Protein AF-A0A254RJH1-F1 (afdb_monomer)

Radius of gyration: 26.6 Å; Cα contacts (8 Å, |Δi|>4): 644; chains: 1; bounding box: 58×69×100 Å

pLDDT: mean 83.57, std 22.42, range [23.19, 98.88]

Solvent-accessible surface area (backbone atoms only — not comparable to full-atom values): 22330 Å² total; per-residue (Å²): 133,87,86,89,80,90,89,80,92,83,78,101,79,87,83,92,75,89,79,98,79,64,92,59,63,67,57,53,52,56,57,56,56,68,68,59,58,92,88,54,99,67,58,64,68,56,36,67,73,61,28,58,72,70,63,50,85,60,78,76,64,31,64,74,50,47,53,50,55,61,71,63,70,38,34,23,40,30,15,60,48,26,66,92,38,49,59,45,52,46,46,48,73,75,34,84,69,35,78,43,72,46,55,19,18,70,55,66,89,60,76,36,59,70,38,62,34,78,83,50,46,86,66,60,85,58,38,28,38,42,38,48,58,40,62,47,33,56,70,54,26,52,76,68,72,44,36,80,82,44,41,75,60,48,76,73,44,100,53,66,33,51,39,61,51,33,49,54,30,47,61,73,32,32,52,35,36,37,38,44,43,56,44,62,57,81,80,46,88,68,88,63,64,38,21,39,47,32,39,29,36,43,66,71,68,46,38,92,90,55,66,73,56,33,22,41,38,34,28,61,62,50,82,46,63,39,66,69,19,41,30,24,53,55,82,41,82,71,50,29,49,33,58,46,58,72,67,57,62,68,58,84,81,83,65,80,64,43,76,50,31,85,87,22,57,43,23,36,37,24,35,38,42,55,47,84,91,49,50,57,42,55,41,52,48,89,81,47,97,64,64,57,90,82,62,60,40,92,80,49,67,51,50,39,24,31,34,62,93,64,61,79,91,47,44,66,61,37,35,49,43,30,40,51,53,51,50,51,53,32,62,76,38,70,44,65,85,37,44,79,35,84,49,50,22,81,87,56,50,67,19,36,27,56,51,70,58,46,50,46,17,41,49,49,54,19,43,49,63,60,52,55,48,57,55,41,77,76,52,76,89,76,90,80,86,86,130

Secondary structure (DSSP, 8-state):
-----------S----SS----TTHHHHHHHHHTT--TTS---HHHHHHHT---B-SSTT--HHHHHHHHHHT-SEEEETT-TTSHHHHHHHHH-TT--EEEE-BS-GGGSSPB--TTT-----TTEEEEE-----BHHHHHHHT-HHHHHHHHTT-S-SBHHHHHHHHHHHH-S-EEEEEEGGGGGS--TTGGGEEEEEEESS-SBSS----EEEEEE------GGGSEEEETTEEEEEHHHHHHT-------S-EEES-TT-SEEEE-B--SSTTS-SEEEEGGGS-S-HHHH--TT--SEEEEEE---GGGHHHHHHHHHHHHHHHHHHHTTTTSEEEEEE-TTSPEEEE--HHHHHHHHHHHHIIIIIHHHHTTS--------

Structure (mmCIF, N/CA/C/O backbone):
data_AF-A0A254RJH1-F1
#
_entry.id   AF-A0A254RJH1-F1
#
loop_
_atom_site.group_PDB
_atom_site.id
_atom_site.type_symbol
_atom_site.label_atom_id
_atom_site.label_alt_id
_atom_site.label_comp_id
_atom_site.label_asym_id
_atom_site.label_entity_id
_atom_site.label_seq_id
_atom_site.pdbx_PDB_ins_code
_atom_site.Cartn_x
_atom_site.Cartn_y
_atom_site.Cartn_z
_atom_site.occupancy
_atom_site.B_iso_or_equiv
_atom_site.auth_seq_id
_atom_site.auth_comp_id
_atom_site.auth_asym_id
_atom_site.auth_atom_id
_atom_site.pdbx_PDB_model_num
ATOM 1 N N . MET A 1 1 ? 33.058 50.508 57.721 1.00 33.47 1 MET A N 1
ATOM 2 C CA . MET A 1 1 ? 33.981 50.411 56.568 1.00 33.47 1 MET A CA 1
ATOM 3 C C . MET A 1 1 ? 33.411 49.340 55.644 1.00 33.47 1 MET A C 1
ATOM 5 O O . MET A 1 1 ? 33.471 48.184 56.026 1.00 33.47 1 MET A O 1
ATOM 9 N N . LEU A 1 2 ? 32.560 49.662 54.654 1.00 23.62 2 LEU A N 1
ATOM 10 C CA . LEU A 1 2 ? 32.913 50.153 53.296 1.00 23.62 2 LEU A CA 1
ATOM 11 C C . LEU A 1 2 ? 34.016 49.268 52.675 1.00 23.62 2 LEU A C 1
ATOM 13 O O . LEU A 1 2 ? 35.081 49.178 53.268 1.00 23.62 2 LEU A O 1
ATOM 17 N N . LEU A 1 3 ? 33.842 48.566 51.549 1.00 24.84 3 LEU A N 1
ATOM 18 C CA . LEU A 1 3 ? 33.216 48.964 50.284 1.00 24.84 3 LEU A CA 1
ATOM 19 C C . LEU A 1 3 ? 32.571 47.785 49.524 1.00 24.84 3 LEU A C 1
ATOM 21 O O . LEU A 1 3 ? 33.065 46.662 49.547 1.00 24.84 3 LEU A O 1
ATOM 25 N N . ALA A 1 4 ? 31.524 48.129 48.773 1.00 23.19 4 ALA A N 1
ATOM 26 C CA . ALA A 1 4 ? 30.944 47.406 47.645 1.00 23.19 4 ALA A CA 1
ATOM 27 C C . ALA A 1 4 ? 31.540 47.890 46.300 1.00 23.19 4 ALA A C 1
ATOM 29 O O . ALA A 1 4 ? 31.943 49.046 46.208 1.00 23.19 4 ALA A O 1
ATOM 30 N N . PHE A 1 5 ? 31.508 47.039 45.268 1.00 26.30 5 PHE A N 1
ATOM 31 C CA . PHE A 1 5 ? 31.576 47.333 43.817 1.00 26.30 5 PHE A CA 1
ATOM 32 C C . PHE A 1 5 ? 30.963 46.085 43.135 1.00 26.30 5 PHE A C 1
ATOM 34 O O . PHE A 1 5 ? 31.509 45.003 43.312 1.00 26.30 5 PHE A O 1
ATOM 41 N N . LEU A 1 6 ? 29.744 46.026 42.575 1.00 25.28 6 LEU A N 1
ATOM 42 C CA . LEU A 1 6 ? 29.042 46.813 41.544 1.00 25.28 6 LEU A CA 1
ATOM 43 C C . LEU A 1 6 ? 29.782 46.841 40.204 1.00 25.28 6 LEU A C 1
ATOM 45 O O . LEU A 1 6 ? 30.833 47.454 40.135 1.00 25.28 6 LEU A O 1
ATOM 49 N N . PHE A 1 7 ? 29.207 46.169 39.196 1.00 26.91 7 PHE A N 1
ATOM 50 C CA . PHE A 1 7 ? 29.099 46.487 37.754 1.00 26.91 7 PHE A CA 1
ATOM 51 C C . PHE A 1 7 ? 28.635 45.196 37.039 1.00 26.91 7 PHE A C 1
ATOM 53 O O . PHE A 1 7 ? 29.150 44.129 37.341 1.00 26.91 7 PHE A O 1
ATOM 60 N N . ALA A 1 8 ? 27.739 45.142 36.057 1.00 27.69 8 ALA A N 1
ATOM 61 C CA . ALA A 1 8 ? 26.636 45.967 35.574 1.00 27.69 8 ALA A CA 1
ATOM 62 C C . ALA A 1 8 ? 25.964 45.142 34.451 1.00 27.69 8 ALA A C 1
ATOM 64 O O . ALA A 1 8 ? 26.645 44.446 33.700 1.00 27.69 8 ALA A O 1
ATOM 65 N N . GLN A 1 9 ? 24.637 45.219 34.339 1.00 31.83 9 GLN A N 1
ATOM 66 C CA . GLN A 1 9 ? 23.877 44.776 33.166 1.00 31.83 9 GLN A CA 1
ATOM 67 C C . GLN A 1 9 ? 24.056 45.772 32.013 1.00 31.83 9 GLN A C 1
ATOM 69 O O . GLN A 1 9 ? 23.859 46.959 32.248 1.00 31.83 9 GLN A O 1
ATOM 74 N N . VAL A 1 10 ? 24.288 45.299 30.782 1.00 29.06 10 VAL A N 1
ATOM 75 C CA . VAL A 1 10 ? 23.804 45.913 29.518 1.00 29.06 10 VAL A CA 1
ATOM 76 C C . VAL A 1 10 ? 23.775 44.820 28.407 1.00 29.06 10 VAL A C 1
ATOM 78 O O . VAL A 1 10 ? 24.327 43.745 28.634 1.00 29.06 10 VAL A O 1
ATOM 81 N N . PRO A 1 11 ? 23.079 44.977 27.260 1.00 30.02 11 PRO A N 1
ATOM 82 C CA . PRO A 1 11 ? 21.873 44.214 26.951 1.00 30.02 11 PRO A CA 1
ATOM 83 C C . PRO A 1 11 ? 21.975 43.345 25.681 1.00 30.02 11 PRO A C 1
ATOM 85 O O . PRO A 1 11 ? 22.821 43.515 24.805 1.00 30.02 11 PRO A O 1
ATOM 88 N N . TYR A 1 12 ? 21.023 42.424 25.570 1.00 28.70 12 TYR A N 1
ATOM 89 C CA . TYR A 1 12 ? 20.825 41.483 24.471 1.00 28.70 12 TYR A CA 1
ATOM 90 C C . TYR A 1 12 ? 20.257 42.184 23.220 1.00 28.70 12 TYR A C 1
ATOM 92 O O . TYR A 1 12 ? 19.082 42.037 22.909 1.00 28.70 12 TYR A O 1
ATOM 100 N N . GLN A 1 13 ? 21.057 42.997 22.524 1.00 33.97 13 GLN A N 1
ATOM 101 C CA . GLN A 1 13 ? 20.732 43.494 21.177 1.00 33.97 13 GLN A CA 1
ATOM 102 C C . GLN A 1 13 ? 21.962 44.126 20.507 1.00 33.97 13 GLN A C 1
ATOM 104 O O . GLN A 1 13 ? 22.142 45.335 20.534 1.00 33.97 13 GLN A O 1
ATOM 109 N N . MET A 1 14 ? 22.824 43.288 19.924 1.00 30.47 14 MET A N 1
ATOM 110 C CA . MET A 1 14 ? 23.639 43.574 18.729 1.00 30.47 14 MET A CA 1
ATOM 111 C C . MET A 1 14 ? 24.589 42.397 18.480 1.00 30.47 14 MET A C 1
ATOM 113 O O . MET A 1 14 ? 25.710 42.377 18.967 1.00 30.47 14 MET A O 1
ATOM 117 N N . LEU A 1 15 ? 24.113 41.399 17.734 1.00 27.89 15 LEU A N 1
ATOM 118 C CA . LEU A 1 15 ? 24.939 40.476 16.939 1.00 27.89 15 LEU A CA 1
ATOM 119 C C . LEU A 1 15 ? 24.038 39.769 15.910 1.00 27.89 15 LEU A C 1
ATOM 121 O O . LEU A 1 15 ? 24.008 38.553 15.772 1.00 27.89 15 LEU A O 1
ATOM 125 N N . VAL A 1 16 ? 23.258 40.571 15.177 1.00 35.09 16 VAL A N 1
ATOM 126 C CA . VAL A 1 16 ? 22.688 40.167 13.887 1.00 35.09 16 VAL A CA 1
ATOM 127 C C . VAL A 1 16 ? 23.615 40.718 12.820 1.00 35.09 16 VAL A C 1
ATOM 129 O O . VAL A 1 16 ? 23.408 41.820 12.329 1.00 35.09 16 VAL A O 1
ATOM 132 N N . THR A 1 17 ? 24.680 39.986 12.510 1.00 32.81 17 THR A N 1
ATOM 133 C CA . THR A 1 17 ? 25.188 39.796 11.142 1.00 32.81 17 THR A CA 1
ATOM 134 C C . THR A 1 17 ? 26.377 38.838 11.174 1.00 32.81 17 THR A C 1
ATOM 136 O O . THR A 1 17 ? 27.263 38.962 12.008 1.00 32.81 17 THR A O 1
ATOM 139 N N . ALA A 1 18 ? 26.377 37.910 10.214 1.00 26.66 18 ALA A N 1
ATOM 140 C CA . ALA A 1 18 ? 27.448 36.970 9.879 1.00 26.66 18 ALA A CA 1
ATOM 141 C C . ALA A 1 18 ? 27.632 35.734 10.786 1.00 26.66 18 ALA A C 1
ATOM 143 O O . ALA A 1 18 ? 28.560 35.669 11.576 1.00 26.66 18 ALA A O 1
ATOM 144 N N . ALA A 1 19 ? 26.819 34.692 10.555 1.00 28.59 19 ALA A N 1
ATOM 145 C CA . ALA A 1 19 ? 27.312 33.310 10.395 1.00 28.59 19 ALA A CA 1
ATOM 146 C C . ALA A 1 19 ? 26.178 32.354 9.977 1.00 28.59 19 ALA A C 1
ATOM 148 O O . ALA A 1 19 ? 25.794 31.428 10.687 1.00 28.59 19 ALA A O 1
ATOM 149 N N . ALA A 1 20 ? 25.657 32.539 8.764 1.00 35.44 20 ALA A N 1
ATOM 150 C CA . ALA A 1 20 ? 24.968 31.469 8.053 1.00 35.44 20 ALA A CA 1
ATOM 151 C C . ALA A 1 20 ? 26.011 30.424 7.616 1.00 35.44 20 ALA A C 1
ATOM 153 O O . ALA A 1 20 ? 26.511 30.514 6.498 1.00 35.44 20 ALA A O 1
ATOM 154 N N . LYS A 1 21 ? 26.408 29.500 8.510 1.00 34.06 21 LYS A N 1
ATOM 155 C CA . LYS A 1 21 ? 27.241 28.313 8.199 1.00 34.06 21 LYS A CA 1
ATOM 156 C C . LYS A 1 21 ? 27.438 27.380 9.418 1.00 34.06 21 LYS A C 1
ATOM 158 O O . LYS A 1 21 ? 28.547 27.239 9.901 1.00 34.06 21 LYS A O 1
ATOM 163 N N . SER A 1 22 ? 26.388 26.689 9.874 1.00 31.55 22 SER A N 1
ATOM 164 C CA . SER A 1 22 ? 26.512 25.395 10.599 1.00 31.55 22 SER A CA 1
ATOM 165 C C . SER A 1 22 ? 25.142 24.749 10.880 1.00 31.55 22 SER A C 1
ATOM 167 O O . SER A 1 22 ? 24.739 24.504 12.012 1.00 31.55 22 SER A O 1
ATOM 169 N N . GLY A 1 23 ? 24.401 24.384 9.827 1.00 32.12 23 GLY A N 1
ATOM 170 C CA . GLY A 1 23 ? 23.119 23.656 9.929 1.00 32.12 23 GLY A CA 1
ATOM 171 C C . GLY A 1 23 ? 23.216 22.196 10.419 1.00 32.12 23 GLY A C 1
ATOM 172 O O . GLY A 1 23 ? 22.359 21.376 10.071 1.00 32.12 23 GLY A O 1
ATOM 173 N N . TRP A 1 24 ? 24.269 21.840 11.156 1.00 29.31 24 TRP A N 1
ATOM 174 C CA . TRP A 1 24 ? 24.500 20.501 11.711 1.00 29.31 24 TRP A CA 1
ATOM 175 C C . TRP A 1 24 ? 24.392 20.481 13.241 1.00 29.31 24 TRP A C 1
ATOM 177 O O . TRP A 1 24 ? 23.734 19.587 13.768 1.00 29.31 24 TRP A O 1
ATOM 187 N N . GLU A 1 25 ? 24.905 21.495 13.942 1.00 32.88 25 GLU A N 1
ATOM 188 C CA . GLU A 1 25 ? 24.895 21.542 15.417 1.00 32.88 25 GLU A CA 1
ATOM 189 C C . GLU A 1 25 ? 23.503 21.863 15.988 1.00 32.88 25 GLU A C 1
ATOM 191 O O . GLU A 1 25 ? 23.051 21.219 16.936 1.00 32.88 25 GLU A O 1
ATOM 196 N N . HIS A 1 26 ? 22.726 22.715 15.313 1.00 31.19 26 HIS A N 1
ATOM 197 C CA . HIS A 1 26 ? 21.336 22.981 15.710 1.00 31.19 26 HIS A CA 1
ATOM 198 C C . HIS A 1 26 ? 20.397 21.770 15.539 1.00 31.19 26 HIS A C 1
ATOM 200 O O . HIS A 1 26 ? 19.383 21.660 16.224 1.00 31.19 26 HIS A O 1
ATOM 206 N N . ARG A 1 27 ? 20.746 20.806 14.669 1.00 35.12 27 ARG A N 1
ATOM 207 C CA . ARG A 1 27 ? 19.988 19.550 14.519 1.00 35.12 27 ARG A CA 1
ATOM 208 C C . ARG A 1 27 ? 20.324 18.516 15.593 1.00 35.12 27 ARG A C 1
ATOM 210 O O . ARG A 1 27 ? 19.503 17.630 15.834 1.00 35.12 27 ARG A O 1
ATOM 217 N N . SER A 1 28 ? 21.498 18.591 16.224 1.00 35.75 28 SER A N 1
ATOM 218 C CA . SER A 1 28 ? 21.844 17.720 17.355 1.00 35.75 28 SER A CA 1
ATOM 219 C C . SER A 1 28 ? 21.187 18.165 18.658 1.00 35.75 28 SER A C 1
ATOM 221 O O . SER A 1 28 ? 20.722 17.302 19.398 1.00 35.75 28 SER A O 1
ATOM 223 N N . GLU A 1 29 ? 21.064 19.471 18.900 1.00 32.41 29 GLU A N 1
ATOM 224 C CA . GLU A 1 29 ? 20.413 19.999 20.110 1.00 32.41 29 GLU A CA 1
ATOM 225 C C . GLU A 1 29 ? 18.890 19.801 20.076 1.00 32.41 29 GLU A C 1
ATOM 227 O O . GLU A 1 29 ? 18.338 19.230 21.015 1.00 32.41 29 GLU A O 1
ATOM 232 N N . GLN A 1 30 ? 18.222 20.068 18.943 1.00 35.41 30 GLN A N 1
ATOM 233 C CA . GLN A 1 30 ? 16.794 19.730 18.779 1.00 35.41 30 GLN A CA 1
ATOM 234 C C . GLN A 1 30 ? 16.514 18.220 18.915 1.00 35.41 30 GLN A C 1
ATOM 236 O O . GLN A 1 30 ? 15.458 17.812 19.398 1.00 35.41 30 GLN A O 1
ATOM 241 N N . ARG A 1 31 ? 17.463 17.354 18.527 1.00 33.59 31 ARG A N 1
ATOM 242 C CA . ARG A 1 31 ? 17.354 15.893 18.718 1.00 33.59 31 ARG A CA 1
ATOM 243 C C . ARG A 1 31 ? 17.578 15.443 20.161 1.00 33.59 31 ARG A C 1
ATOM 245 O O . ARG A 1 31 ? 17.166 14.331 20.495 1.00 33.59 31 ARG A O 1
ATOM 252 N N . ALA A 1 32 ? 18.253 16.242 20.983 1.00 33.62 32 ALA A N 1
ATOM 253 C CA . ALA A 1 32 ? 18.439 15.958 22.401 1.00 33.62 32 ALA A CA 1
ATOM 254 C C . ALA A 1 32 ? 17.192 16.358 23.207 1.00 33.62 32 ALA A C 1
ATOM 256 O O . ALA A 1 32 ? 16.759 15.575 24.048 1.00 33.62 32 ALA A O 1
ATOM 257 N N . GLU A 1 33 ? 16.552 17.485 22.878 1.00 33.47 33 GLU A N 1
ATOM 258 C CA . GLU A 1 33 ? 15.290 17.916 23.505 1.00 33.47 33 GLU A CA 1
ATOM 259 C C . GLU A 1 33 ? 14.095 17.020 23.132 1.00 33.47 33 GLU A C 1
ATOM 261 O O . GLU A 1 33 ? 13.244 16.739 23.971 1.00 33.47 33 GLU A O 1
ATOM 266 N N . LEU A 1 34 ? 14.083 16.427 21.931 1.00 36.59 34 LEU A N 1
ATOM 267 C CA . LEU A 1 34 ? 13.084 15.421 21.526 1.00 36.59 34 LEU A CA 1
ATOM 268 C C . LEU A 1 34 ? 13.168 14.081 22.292 1.00 36.59 34 LEU A C 1
ATOM 270 O O . LEU A 1 34 ? 12.350 13.191 22.055 1.00 36.59 34 LEU A O 1
ATOM 274 N N . ARG A 1 35 ? 14.142 13.895 23.198 1.00 34.09 35 ARG A N 1
ATOM 275 C CA . ARG A 1 35 ? 14.232 12.685 24.041 1.00 34.09 35 ARG A CA 1
ATOM 276 C C . ARG A 1 35 ? 13.268 12.695 25.225 1.00 34.09 35 ARG A C 1
ATOM 278 O O . ARG A 1 35 ? 13.054 11.640 25.812 1.00 34.09 35 ARG A O 1
ATOM 285 N N . PHE A 1 36 ? 12.666 13.838 25.540 1.00 33.56 36 PHE A N 1
ATOM 286 C CA . PHE A 1 36 ? 11.641 13.967 26.569 1.00 33.56 36 PHE A CA 1
ATOM 287 C C . PHE A 1 36 ? 10.503 14.834 26.029 1.00 33.56 36 PHE A C 1
ATOM 289 O O . PHE A 1 36 ? 10.591 16.055 26.019 1.00 33.56 36 PHE A O 1
ATOM 296 N N . ASN A 1 37 ? 9.416 14.201 25.582 1.00 32.44 37 ASN A N 1
ATOM 297 C CA . ASN A 1 37 ? 8.150 14.910 25.433 1.00 32.44 37 ASN A CA 1
ATOM 298 C C . ASN A 1 37 ? 7.532 15.018 26.842 1.00 32.44 37 ASN A C 1
ATOM 300 O O . ASN A 1 37 ? 7.210 13.974 27.416 1.00 32.44 37 ASN A O 1
ATOM 304 N N . PRO A 1 38 ? 7.369 16.221 27.425 1.00 28.98 38 PRO A N 1
ATOM 305 C CA . PRO A 1 38 ? 6.895 16.364 28.800 1.00 28.98 38 PRO A CA 1
ATOM 306 C C . PRO A 1 38 ? 5.441 15.918 28.987 1.00 28.98 38 PRO A C 1
ATOM 308 O O . PRO A 1 38 ? 4.978 15.833 30.119 1.00 28.98 38 PRO A O 1
ATOM 311 N N . PHE A 1 39 ? 4.711 15.636 27.902 1.00 32.81 39 PHE A N 1
ATOM 312 C CA . PHE A 1 39 ? 3.296 15.300 27.995 1.00 32.81 39 PHE A CA 1
ATOM 313 C C . PHE A 1 39 ? 3.004 13.859 28.394 1.00 32.81 39 PHE A C 1
ATOM 315 O O . PHE A 1 39 ? 1.962 13.627 28.989 1.00 32.81 39 PHE A O 1
ATOM 322 N N . PHE A 1 40 ? 3.901 12.903 28.155 1.00 43.94 40 PHE A N 1
ATOM 323 C CA . PHE A 1 40 ? 3.727 11.525 28.619 1.00 43.94 40 PHE A CA 1
ATOM 324 C C . PHE A 1 40 ? 5.105 10.878 28.737 1.00 43.94 40 PHE A C 1
ATOM 326 O O . PHE A 1 40 ? 5.852 10.862 27.760 1.00 43.94 40 PHE A O 1
ATOM 333 N N . GLY A 1 41 ? 5.441 10.348 29.917 1.00 31.44 41 GLY A N 1
ATOM 334 C CA . GLY A 1 41 ? 6.722 9.703 30.237 1.00 31.44 41 GLY A CA 1
ATOM 335 C C . GLY A 1 41 ? 6.974 8.378 29.504 1.00 31.44 41 GLY A C 1
ATOM 336 O O . GLY A 1 41 ? 7.298 7.378 30.134 1.00 31.44 41 GLY A O 1
ATOM 337 N N . VAL A 1 42 ? 6.814 8.351 28.180 1.00 43.09 42 VAL A N 1
ATOM 338 C CA . VAL A 1 42 ? 7.012 7.170 27.337 1.00 43.09 42 VAL A CA 1
ATOM 339 C C . VAL A 1 42 ? 8.343 7.287 26.602 1.00 43.09 42 VAL A C 1
ATOM 341 O O . VAL A 1 42 ? 8.531 8.163 25.757 1.00 43.09 42 VAL A O 1
ATOM 344 N N . ASP A 1 43 ? 9.251 6.360 26.894 1.00 46.94 43 ASP A N 1
ATOM 345 C CA . ASP A 1 43 ? 10.570 6.262 26.271 1.00 46.94 43 ASP A CA 1
ATOM 346 C C . ASP A 1 43 ? 10.459 6.031 24.748 1.00 46.94 43 ASP A C 1
ATOM 348 O O . ASP A 1 43 ? 9.980 4.998 24.269 1.00 46.94 43 ASP A O 1
ATOM 352 N N . VAL A 1 44 ? 10.945 7.001 23.969 1.00 48.75 44 VAL A N 1
ATOM 353 C CA . VAL A 1 44 ? 10.990 6.975 22.496 1.00 48.75 44 VAL A CA 1
ATOM 354 C C . VAL A 1 44 ? 11.768 5.759 21.964 1.00 48.75 44 VAL A C 1
ATOM 356 O O . VAL A 1 44 ? 11.497 5.276 20.859 1.00 48.75 44 VAL A O 1
ATOM 359 N N . SER A 1 45 ? 12.711 5.217 22.744 1.00 48.00 45 SER A N 1
ATOM 360 C CA . SER A 1 45 ? 13.453 4.006 22.392 1.00 48.00 45 SER A CA 1
ATOM 361 C C . SER A 1 45 ? 12.561 2.755 22.420 1.00 48.00 45 SER A C 1
ATOM 363 O O . SER A 1 45 ? 12.594 1.971 21.467 1.00 48.00 45 SER A O 1
ATOM 365 N N . LYS A 1 46 ? 11.674 2.628 23.421 1.00 55.25 46 LYS A N 1
ATOM 366 C CA . LYS A 1 46 ? 10.687 1.539 23.534 1.00 55.25 46 LYS A CA 1
ATOM 367 C C . LYS A 1 46 ? 9.635 1.597 22.423 1.00 55.25 46 LYS A C 1
ATOM 369 O O . LYS A 1 46 ? 9.374 0.573 21.797 1.00 55.25 46 LYS A O 1
ATOM 374 N N . LYS A 1 47 ? 9.131 2.788 22.068 1.00 60.03 47 LYS A N 1
ATOM 375 C CA . LYS A 1 47 ? 8.177 2.981 20.946 1.00 60.03 47 LYS A CA 1
ATOM 376 C C . LYS A 1 47 ? 8.707 2.413 19.626 1.00 60.03 47 LYS A C 1
ATOM 378 O O . LYS A 1 47 ? 8.034 1.654 18.929 1.00 60.03 47 LYS A O 1
ATOM 383 N N . ARG A 1 48 ? 9.970 2.727 19.304 1.00 54.91 48 ARG A N 1
ATOM 384 C CA . ARG A 1 48 ? 10.640 2.231 18.088 1.00 54.91 48 ARG A CA 1
ATOM 385 C C . ARG A 1 48 ? 10.904 0.728 18.128 1.00 54.91 48 ARG A C 1
ATOM 387 O O . ARG A 1 48 ? 10.972 0.119 17.057 1.00 54.91 48 ARG A O 1
ATOM 394 N N . ILE A 1 49 ? 11.085 0.146 19.312 1.00 54.22 49 ILE A N 1
ATOM 395 C CA . ILE A 1 49 ? 11.232 -1.303 19.505 1.00 54.22 49 ILE A CA 1
ATOM 396 C C . ILE A 1 49 ? 9.893 -2.010 19.254 1.00 54.22 49 ILE A C 1
ATOM 398 O O . ILE A 1 49 ? 9.879 -3.013 18.548 1.00 54.22 49 ILE A O 1
ATOM 402 N N . LEU A 1 50 ? 8.782 -1.433 19.720 1.00 58.56 50 LEU A N 1
ATOM 403 C CA . LEU A 1 50 ? 7.428 -1.988 19.584 1.00 58.56 50 LEU A CA 1
ATOM 404 C C . LEU A 1 50 ? 6.728 -1.653 18.256 1.00 58.56 50 LEU A C 1
ATOM 406 O O . LEU A 1 50 ? 5.630 -2.137 18.005 1.00 58.56 50 LEU A O 1
ATOM 410 N N . GLY A 1 51 ? 7.349 -0.847 17.387 1.00 57.91 51 GLY A N 1
ATOM 411 C CA . GLY A 1 51 ? 6.773 -0.498 16.081 1.00 57.91 51 GLY A CA 1
ATOM 412 C C . GLY A 1 51 ? 5.477 0.313 16.177 1.00 57.91 51 GLY A C 1
ATOM 413 O O . GLY A 1 51 ? 4.672 0.266 15.252 1.00 57.91 51 GLY A O 1
ATOM 414 N N . GLN A 1 52 ? 5.283 1.022 17.292 1.00 67.00 52 GLN A N 1
ATOM 415 C CA . GLN A 1 52 ? 4.128 1.878 17.545 1.00 67.00 52 GLN A CA 1
ATOM 416 C C . GLN A 1 52 ? 4.337 3.250 16.890 1.00 67.00 52 GLN A C 1
ATOM 418 O O . GLN A 1 52 ? 5.389 3.867 17.075 1.00 67.00 52 GLN A O 1
ATOM 423 N N . PHE A 1 53 ? 3.322 3.732 16.171 1.00 72.25 53 PHE A N 1
ATOM 424 C CA . PHE A 1 53 ? 3.246 5.097 15.643 1.00 72.25 53 PHE A CA 1
ATOM 425 C C . PHE A 1 53 ? 1.969 5.747 16.173 1.00 72.25 53 PHE A C 1
ATOM 427 O O . PHE A 1 53 ? 0.891 5.160 16.080 1.00 72.25 53 PHE A O 1
ATOM 434 N N . PHE A 1 54 ? 2.071 6.936 16.762 1.00 68.50 54 PHE A N 1
ATOM 435 C CA . PHE A 1 54 ? 0.884 7.616 17.279 1.00 68.50 54 PHE A CA 1
ATOM 436 C C . PHE A 1 54 ? 0.176 8.344 16.148 1.00 68.50 54 PHE A C 1
ATOM 438 O O . PHE A 1 54 ? 0.741 9.246 15.537 1.00 68.50 54 PHE A O 1
ATOM 445 N N . THR A 1 55 ? -1.068 7.951 15.885 1.00 75.06 55 THR A N 1
ATOM 446 C CA . THR A 1 55 ? -1.946 8.679 14.969 1.00 75.06 55 THR A CA 1
ATOM 447 C C . THR A 1 55 ? -2.377 9.984 15.621 1.00 75.06 55 THR A C 1
ATOM 449 O O . THR A 1 55 ? -2.926 9.968 16.727 1.00 75.06 55 THR A O 1
ATOM 452 N N . GLU A 1 56 ? -2.174 11.102 14.932 1.00 72.38 56 GLU A N 1
ATOM 453 C CA . GLU A 1 56 ? -2.651 12.408 15.374 1.00 72.38 56 GLU A CA 1
ATOM 454 C C . GLU A 1 56 ? -3.700 12.974 14.415 1.00 72.38 56 GLU A C 1
ATOM 456 O O . GLU A 1 56 ? -3.683 12.741 13.205 1.00 72.38 56 GLU A O 1
ATOM 461 N N . GLY A 1 57 ? -4.653 13.715 14.983 1.00 77.69 57 GLY A N 1
ATOM 462 C CA . GLY A 1 57 ? -5.731 14.346 14.233 1.00 77.69 57 GLY A CA 1
ATOM 463 C C . GLY A 1 57 ? -6.728 13.367 13.603 1.00 77.69 57 GLY A C 1
ATOM 464 O O . GLY A 1 57 ? -6.935 12.239 14.055 1.00 77.69 57 GLY A O 1
ATOM 465 N N . THR A 1 58 ? -7.400 13.852 12.562 1.00 87.38 58 THR A N 1
ATOM 466 C CA . THR A 1 58 ? -8.536 13.191 11.900 1.00 87.38 58 THR A CA 1
ATOM 467 C C . THR A 1 58 ? -8.302 12.989 10.405 1.00 87.38 58 THR A C 1
ATOM 469 O O . THR A 1 58 ? -9.230 12.634 9.684 1.00 87.38 58 THR A O 1
ATOM 472 N N . SER A 1 59 ? -7.069 13.165 9.915 1.00 89.75 59 SER A N 1
ATOM 473 C CA . SER A 1 59 ? -6.745 13.069 8.481 1.00 89.75 59 SER A CA 1
ATOM 474 C C . SER A 1 59 ? -7.037 11.686 7.882 1.00 89.75 59 SER A C 1
ATOM 476 O O . SER A 1 59 ? -7.265 11.578 6.678 1.00 89.75 59 SER A O 1
ATOM 478 N N . TRP A 1 60 ? -7.101 10.641 8.715 1.00 94.88 60 TRP A N 1
ATOM 479 C CA . TRP A 1 60 ? -7.512 9.285 8.342 1.00 94.88 60 TRP A CA 1
ATOM 480 C C . TRP A 1 60 ? -9.037 9.118 8.180 1.00 94.88 60 TRP A C 1
ATOM 482 O O . TRP A 1 60 ? -9.477 8.188 7.501 1.00 94.88 60 TRP A O 1
ATOM 492 N N . ILE A 1 61 ? -9.851 10.015 8.751 1.00 95.81 61 ILE A N 1
ATOM 493 C CA . ILE A 1 61 ? -11.319 10.028 8.639 1.00 95.81 61 ILE A CA 1
ATOM 494 C C . ILE A 1 61 ? -11.711 10.705 7.317 1.00 95.81 61 ILE A C 1
ATOM 496 O O . ILE A 1 61 ? -12.282 11.793 7.278 1.00 95.81 61 ILE A O 1
ATOM 500 N N . LYS A 1 62 ? -11.353 10.069 6.199 1.00 96.88 62 LYS A N 1
ATOM 501 C CA . LYS A 1 62 ? -11.818 10.475 4.864 1.00 96.88 62 LYS A CA 1
ATOM 502 C C . LYS A 1 62 ? -13.301 10.166 4.695 1.00 96.88 62 LYS A C 1
ATOM 504 O O . LYS A 1 62 ? -13.843 9.325 5.418 1.00 96.88 62 LYS A O 1
ATOM 509 N N . LYS A 1 63 ? -13.954 10.796 3.716 1.00 97.06 63 LYS A N 1
ATOM 510 C CA . LYS A 1 63 ? -15.414 10.703 3.531 1.00 97.06 63 LYS A CA 1
ATOM 511 C C . LYS A 1 63 ? -15.933 9.257 3.537 1.00 97.06 63 LYS A C 1
ATOM 513 O O . LYS A 1 63 ? -16.806 8.911 4.323 1.00 97.06 63 LYS A O 1
ATOM 518 N N . GLN A 1 64 ? -15.337 8.386 2.728 1.00 98.25 64 GLN A N 1
ATOM 519 C CA . GLN A 1 64 ? -15.715 6.973 2.624 1.00 98.25 64 GLN A CA 1
ATOM 520 C C . GLN A 1 64 ? -15.426 6.152 3.894 1.00 98.25 64 GLN A C 1
ATOM 522 O O . GLN A 1 64 ? -16.058 5.122 4.114 1.00 98.25 64 GLN A O 1
ATOM 527 N N . VAL A 1 65 ? -14.467 6.581 4.723 1.00 98.50 65 VAL A N 1
ATOM 528 C CA . VAL A 1 65 ? -14.171 5.941 6.014 1.00 98.50 65 VAL A CA 1
ATOM 529 C C . VAL A 1 65 ? -15.240 6.337 7.030 1.00 98.50 65 VAL A C 1
ATOM 531 O O . VAL A 1 65 ? -15.763 5.470 7.725 1.00 98.50 65 VAL A O 1
ATOM 534 N N . ALA A 1 66 ? -15.612 7.620 7.078 1.00 98.38 66 ALA A N 1
ATOM 535 C CA . ALA A 1 66 ? -16.705 8.105 7.918 1.00 98.38 66 ALA A CA 1
ATOM 536 C C . ALA A 1 66 ? -18.031 7.415 7.570 1.00 98.38 66 ALA A C 1
ATOM 538 O O . ALA A 1 66 ? -18.671 6.840 8.449 1.00 98.38 66 ALA A O 1
ATOM 539 N N . GLU A 1 67 ? -18.376 7.365 6.280 1.00 98.31 67 GLU A N 1
ATOM 540 C CA . GLU A 1 67 ? -19.567 6.667 5.784 1.00 98.31 67 GLU A CA 1
ATOM 541 C C . GLU A 1 67 ? -19.569 5.184 6.186 1.00 98.31 67 GLU A C 1
ATOM 543 O O . GLU A 1 67 ? -20.598 4.649 6.596 1.00 98.31 67 GLU A O 1
ATOM 548 N N . PHE A 1 68 ? -18.417 4.509 6.112 1.00 98.62 68 PHE A N 1
ATOM 549 C CA . PHE A 1 68 ? -18.286 3.116 6.536 1.00 98.62 68 PHE A CA 1
ATOM 550 C C . PHE A 1 68 ? -18.545 2.936 8.043 1.00 98.62 68 PHE A C 1
ATOM 552 O O . PHE A 1 68 ? -19.275 2.024 8.445 1.00 98.62 68 PHE A O 1
ATOM 559 N N . ILE A 1 69 ? -17.977 3.809 8.882 1.00 98.56 69 ILE A N 1
ATOM 560 C CA . ILE A 1 69 ? -18.168 3.772 10.340 1.00 98.56 69 ILE A CA 1
ATOM 561 C C . ILE A 1 69 ? -19.643 4.031 10.685 1.00 98.56 69 ILE A C 1
ATOM 563 O O . ILE A 1 69 ? -20.222 3.278 11.468 1.00 98.56 69 ILE A O 1
ATOM 567 N N . GLU A 1 70 ? -20.284 5.017 10.056 1.00 98.00 70 GLU A N 1
ATOM 568 C CA . GLU A 1 70 ? -21.715 5.317 10.216 1.00 98.00 70 GLU A CA 1
ATOM 569 C C . GLU A 1 70 ? -22.611 4.137 9.819 1.00 98.00 70 GLU A C 1
ATOM 571 O O . GLU A 1 70 ? -23.514 3.740 10.562 1.00 98.00 70 GLU A O 1
ATOM 576 N N . GLN A 1 71 ? -22.332 3.513 8.673 1.00 97.75 71 GLN A N 1
ATOM 577 C CA . GLN A 1 71 ? -23.094 2.366 8.176 1.00 97.75 71 GLN A CA 1
ATOM 578 C C . GLN A 1 71 ? -22.929 1.112 9.038 1.00 97.75 71 GLN A C 1
ATOM 580 O O . GLN A 1 71 ? -23.822 0.259 9.039 1.00 97.75 71 GLN A O 1
ATOM 585 N N . SER A 1 72 ? -21.836 1.005 9.802 1.00 97.00 72 SER A N 1
ATOM 586 C CA . SER A 1 72 ? -21.636 -0.100 10.744 1.00 97.00 72 SER A CA 1
ATOM 587 C C . SER A 1 72 ? -22.704 -0.132 11.841 1.00 97.00 72 SER A C 1
ATOM 589 O O . SER A 1 72 ? -23.010 -1.212 12.352 1.00 97.00 72 SER A O 1
ATOM 591 N N . LYS A 1 73 ? -23.280 1.035 12.186 1.00 96.00 73 LYS A N 1
ATOM 592 C CA . LYS A 1 73 ? -24.254 1.242 13.272 1.00 96.00 73 LYS A CA 1
ATOM 593 C C . LYS A 1 73 ? -23.777 0.754 14.645 1.00 96.00 73 LYS A C 1
ATOM 595 O O . LYS A 1 73 ? -24.602 0.520 15.523 1.00 96.00 73 LYS A O 1
ATOM 600 N N . MET A 1 74 ? -22.468 0.577 14.824 1.00 97.94 74 MET A N 1
ATOM 601 C CA . MET A 1 74 ? -21.886 0.150 16.094 1.00 97.94 74 MET A CA 1
ATOM 602 C C . MET A 1 74 ? -21.769 1.344 17.035 1.00 97.94 74 MET A C 1
ATOM 604 O O . MET A 1 74 ? -21.250 2.384 16.636 1.00 97.94 74 MET A O 1
ATOM 608 N N . SER A 1 75 ? -22.229 1.203 18.280 1.00 98.00 75 SER A N 1
ATOM 609 C CA . SER A 1 75 ? -22.148 2.291 19.271 1.00 98.00 75 SER A CA 1
ATOM 610 C C . SER A 1 75 ? -20.852 2.286 20.092 1.00 98.00 75 SER A C 1
ATOM 612 O O . SER A 1 75 ? -20.583 3.237 20.829 1.00 98.00 75 SER A O 1
ATOM 614 N N . THR A 1 76 ? -20.033 1.235 19.975 1.00 98.62 76 THR A N 1
ATOM 615 C CA . THR A 1 76 ? -18.746 1.119 20.672 1.00 98.62 76 THR A CA 1
ATOM 616 C C . THR A 1 76 ? -17.572 1.192 19.696 1.00 98.62 76 THR A C 1
ATOM 618 O O . THR A 1 76 ? -17.469 0.371 18.785 1.00 98.62 76 THR A O 1
ATOM 621 N N . ALA A 1 77 ? -16.641 2.117 19.928 1.00 98.62 77 ALA A N 1
ATOM 622 C CA . ALA A 1 77 ? -15.327 2.104 19.291 1.00 98.62 77 ALA A CA 1
ATOM 623 C C . ALA A 1 77 ? -14.364 1.243 20.121 1.00 98.62 77 ALA A C 1
ATOM 625 O O . ALA A 1 77 ? -14.257 1.415 21.338 1.00 98.62 77 ALA A O 1
ATOM 626 N N . TYR A 1 78 ? -13.684 0.299 19.475 1.00 98.75 78 TYR A N 1
ATOM 627 C CA . TYR A 1 78 ? -12.798 -0.658 20.129 1.00 98.75 78 TYR A CA 1
ATOM 628 C C . TYR A 1 78 ? -11.396 -0.612 19.516 1.00 98.75 78 TYR A C 1
ATOM 630 O O . TYR A 1 78 ? -11.242 -0.804 18.317 1.00 98.75 78 TYR A O 1
ATOM 638 N N . ASP A 1 79 ? -10.366 -0.386 20.324 1.00 98.62 79 ASP A N 1
ATOM 639 C CA . ASP A 1 79 ? -8.979 -0.370 19.865 1.00 98.62 79 ASP A CA 1
ATOM 640 C C . ASP A 1 79 ? -8.163 -1.443 20.611 1.00 98.62 79 ASP A C 1
ATOM 642 O O . ASP A 1 79 ? -7.896 -1.293 21.803 1.00 98.62 79 ASP A O 1
ATOM 646 N N . PRO A 1 80 ? -7.799 -2.562 19.959 1.00 98.44 80 PRO A N 1
ATOM 647 C CA . PRO A 1 80 ? -7.000 -3.617 20.574 1.00 98.44 80 PRO A CA 1
ATOM 648 C C . PRO A 1 80 ? -5.503 -3.271 20.694 1.00 98.44 80 PRO A C 1
ATOM 650 O O . PRO A 1 80 ? -4.765 -4.051 21.295 1.00 98.44 80 PRO A O 1
ATOM 653 N N . PHE A 1 81 ? -5.058 -2.149 20.121 1.00 96.94 81 PHE A N 1
ATOM 654 C CA . PHE A 1 81 ? -3.685 -1.633 20.172 1.00 96.94 81 PHE A CA 1
ATOM 655 C C . PHE A 1 81 ? -3.721 -0.142 20.542 1.00 96.94 81 PHE A C 1
ATOM 657 O O . PHE A 1 81 ? -3.205 0.714 19.823 1.00 96.94 81 PHE A O 1
ATOM 664 N N . ALA A 1 82 ? -4.419 0.165 21.636 1.00 95.50 82 ALA A N 1
ATOM 665 C CA . ALA A 1 82 ? -4.950 1.492 21.915 1.00 95.50 82 ALA A CA 1
ATOM 666 C C . ALA A 1 82 ? -3.890 2.583 22.062 1.00 95.50 82 ALA A C 1
ATOM 668 O O . ALA A 1 82 ? -4.191 3.757 21.816 1.00 95.50 82 ALA A O 1
ATOM 669 N N . GLY A 1 83 ? -2.664 2.247 22.468 1.00 92.44 83 GLY A N 1
ATOM 670 C CA . GLY A 1 83 ? -1.615 3.228 22.681 1.00 92.44 83 GLY A CA 1
ATOM 671 C C . GLY A 1 83 ? -2.095 4.332 23.630 1.00 92.44 83 GLY A C 1
ATOM 672 O O . GLY A 1 83 ? -2.630 4.092 24.710 1.00 92.44 83 GLY A O 1
ATOM 673 N N . SER A 1 84 ? -1.989 5.582 23.187 1.00 90.62 84 SER A N 1
ATOM 674 C CA . SER A 1 84 ? -2.449 6.752 23.941 1.00 90.62 84 SER A CA 1
ATOM 675 C C . SER A 1 84 ? -3.954 7.025 23.803 1.00 90.62 84 SER A C 1
ATOM 677 O O . SER A 1 84 ? -4.435 8.039 24.311 1.00 90.62 84 SER A O 1
ATOM 679 N N . GLY A 1 85 ? -4.709 6.192 23.081 1.00 93.62 85 GLY A N 1
ATOM 680 C CA . GLY A 1 85 ? -6.150 6.333 22.861 1.00 93.62 85 GLY A CA 1
ATOM 681 C C . GLY A 1 85 ? -6.556 7.409 21.849 1.00 93.62 85 GLY A C 1
ATOM 682 O O . GLY A 1 85 ? -7.711 7.834 21.854 1.00 93.62 85 GLY A O 1
ATOM 683 N N . CYS A 1 86 ? -5.640 7.895 21.001 1.00 92.94 86 CYS A N 1
ATOM 684 C CA . CYS A 1 86 ? -5.937 8.969 20.041 1.00 92.94 86 CYS A CA 1
ATOM 685 C C . CYS A 1 86 ? -7.082 8.619 19.083 1.00 92.94 86 CYS A C 1
ATOM 687 O O . CYS A 1 86 ? -7.966 9.445 18.864 1.00 92.94 86 CYS A O 1
ATOM 689 N N . LEU A 1 87 ? -7.098 7.395 18.549 1.00 95.69 87 LEU A N 1
ATOM 690 C CA . LEU A 1 87 ? -8.135 6.946 17.617 1.00 95.69 87 LEU A CA 1
ATOM 691 C C . LEU A 1 87 ? -9.504 6.825 18.284 1.00 95.69 87 LEU A C 1
ATOM 693 O O . LEU A 1 87 ? -10.505 7.232 17.700 1.00 95.69 87 LEU A O 1
ATOM 697 N N . LEU A 1 88 ? -9.542 6.334 19.524 1.00 96.88 88 LEU A N 1
ATOM 698 C CA . LEU A 1 88 ? -10.770 6.247 20.313 1.00 96.88 88 LEU A CA 1
ATOM 699 C C . LEU A 1 88 ? -11.364 7.634 20.584 1.00 96.88 88 LEU A C 1
ATOM 701 O O . LEU A 1 88 ? -12.554 7.837 20.353 1.00 96.88 88 LEU A O 1
ATOM 705 N N . ARG A 1 89 ? -10.534 8.607 20.991 1.00 95.62 89 ARG A N 1
ATOM 706 C CA . ARG A 1 89 ? -10.968 10.005 21.170 1.00 95.62 89 ARG A CA 1
ATOM 707 C C . ARG A 1 89 ? -11.454 10.628 19.865 1.00 95.62 89 ARG A C 1
ATOM 709 O O . ARG A 1 89 ? -12.474 11.315 19.854 1.00 95.62 89 ARG A O 1
ATOM 716 N N . ALA A 1 90 ? -10.740 10.393 18.763 1.00 95.12 90 ALA A N 1
ATOM 717 C CA . ALA A 1 90 ? -11.156 10.864 17.448 1.00 95.12 90 ALA A CA 1
ATOM 718 C C . ALA A 1 90 ? -12.518 10.272 17.053 1.00 95.12 90 ALA A C 1
ATOM 720 O O . ALA A 1 90 ? -13.386 11.015 16.600 1.00 95.12 90 ALA A O 1
ATOM 721 N N . ALA A 1 91 ? -12.740 8.975 17.278 1.00 96.19 91 ALA A N 1
ATOM 722 C CA . ALA A 1 91 ? -14.019 8.333 16.995 1.00 96.19 91 ALA A CA 1
ATOM 723 C C . ALA A 1 91 ? -15.161 8.921 17.843 1.00 96.19 91 ALA A C 1
ATOM 725 O O . ALA A 1 91 ? -16.189 9.308 17.298 1.00 96.19 91 ALA A O 1
ATOM 726 N N . GLU A 1 92 ? -14.961 9.058 19.155 1.00 95.69 92 GLU A N 1
ATOM 727 C CA . GLU A 1 92 ? -15.944 9.647 20.075 1.00 95.69 92 GLU A CA 1
ATOM 728 C C . GLU A 1 92 ? -16.300 11.099 19.712 1.00 95.69 92 GLU A C 1
ATOM 730 O O . GLU A 1 92 ? -17.461 11.494 19.775 1.00 95.69 92 GLU A O 1
ATOM 735 N N . THR A 1 93 ? -15.313 11.885 19.274 1.00 95.25 93 THR A N 1
ATOM 736 C CA . THR A 1 93 ? -15.501 13.307 18.946 1.00 95.25 93 THR A CA 1
ATOM 737 C C . THR A 1 93 ? -16.203 13.511 17.601 1.00 95.25 93 THR A C 1
ATOM 739 O O . THR A 1 93 ? -17.003 14.432 17.459 1.00 95.25 93 THR A O 1
ATOM 742 N N . ASN A 1 94 ? -15.902 12.676 16.600 1.00 96.38 94 ASN A N 1
ATOM 743 C CA . ASN A 1 94 ? -16.408 12.858 15.233 1.00 96.38 94 ASN A CA 1
ATOM 744 C C . ASN A 1 94 ? -17.724 12.112 14.970 1.00 96.38 94 ASN A C 1
ATOM 746 O O . ASN A 1 94 ? -18.451 12.477 14.050 1.00 96.38 94 ASN A O 1
ATOM 750 N N . PHE A 1 95 ? -18.058 11.097 15.772 1.00 97.06 95 PHE A N 1
ATOM 751 C CA . PHE A 1 95 ? -19.238 10.261 15.562 1.00 97.06 95 PHE A CA 1
ATOM 752 C C . PHE A 1 95 ? -20.133 10.257 16.800 1.00 97.06 95 PHE A C 1
ATOM 754 O O . PHE A 1 95 ? -19.962 9.459 17.716 1.00 97.06 95 PHE A O 1
ATOM 761 N N . SER A 1 96 ? -21.158 11.110 16.804 1.00 96.00 96 SER A N 1
ATOM 762 C CA . SER A 1 96 ? -22.049 11.303 17.960 1.00 96.00 96 SER A CA 1
ATOM 763 C C . SER A 1 96 ? -22.824 10.049 18.397 1.00 96.00 96 SER A C 1
ATOM 765 O O . SER A 1 96 ? -23.335 10.007 19.519 1.00 96.00 96 SER A O 1
ATOM 767 N N . PHE A 1 97 ? -22.938 9.025 17.544 1.00 96.44 97 PHE A N 1
ATOM 768 C CA . PHE A 1 97 ? -23.553 7.734 17.877 1.00 96.44 97 PHE A CA 1
ATOM 769 C C . PHE A 1 97 ? -22.597 6.766 18.589 1.00 96.44 97 PHE A C 1
ATOM 771 O O . PHE A 1 97 ? -23.072 5.792 19.172 1.00 96.44 97 PHE A O 1
ATOM 778 N N . ILE A 1 98 ? -21.288 7.034 18.595 1.00 98.06 98 ILE A N 1
ATOM 779 C CA . ILE A 1 98 ? -20.331 6.311 19.432 1.00 98.06 98 ILE A CA 1
ATOM 780 C C . ILE A 1 98 ? -20.546 6.767 20.875 1.00 98.06 98 ILE A C 1
ATOM 782 O O . ILE A 1 98 ? -20.349 7.927 21.220 1.00 98.06 98 ILE A O 1
ATOM 786 N N . LYS A 1 99 ? -21.018 5.849 21.718 1.00 97.25 99 LYS A N 1
ATOM 787 C CA . LYS A 1 99 ? -21.346 6.098 23.132 1.00 97.25 99 LYS A CA 1
ATOM 788 C C . LYS A 1 99 ? -20.317 5.524 24.091 1.00 97.25 99 LYS A C 1
ATOM 790 O O . LYS A 1 99 ? -20.366 5.813 25.283 1.00 97.25 99 LYS A O 1
ATOM 795 N N . LYS A 1 100 ? -19.439 4.656 23.592 1.00 97.94 100 LYS A N 1
ATOM 796 C CA . LYS A 1 100 ? -18.461 3.947 24.405 1.00 97.94 100 LYS A CA 1
ATOM 797 C C . LYS A 1 100 ? -17.162 3.755 23.642 1.00 97.94 100 LYS A C 1
ATOM 799 O O . LYS A 1 100 ? -17.171 3.386 22.470 1.00 97.94 100 LYS A O 1
ATOM 804 N N . THR A 1 101 ? -16.053 3.919 24.346 1.00 98.12 101 THR A N 1
ATOM 805 C CA . THR A 1 101 ? -14.720 3.551 23.877 1.00 98.12 101 THR A CA 1
ATOM 806 C C . THR A 1 101 ? -14.171 2.414 24.737 1.00 98.12 101 THR A C 1
ATOM 808 O O . THR A 1 101 ? -14.431 2.326 25.940 1.00 98.12 101 THR A O 1
ATOM 811 N N . ILE A 1 102 ? -13.468 1.475 24.111 1.00 98.44 102 ILE A N 1
ATOM 812 C CA . ILE A 1 102 ? -12.772 0.376 24.785 1.00 98.44 102 ILE A CA 1
ATOM 813 C C . ILE A 1 102 ? -11.378 0.303 24.175 1.00 98.44 102 ILE A C 1
ATOM 815 O O . ILE A 1 102 ? -11.258 0.201 22.960 1.00 98.44 102 ILE A O 1
ATOM 819 N N . GLY A 1 103 ? -10.341 0.328 25.003 1.00 98.19 103 GLY A N 1
ATOM 820 C CA . GLY A 1 103 ? -8.963 0.105 24.573 1.00 98.1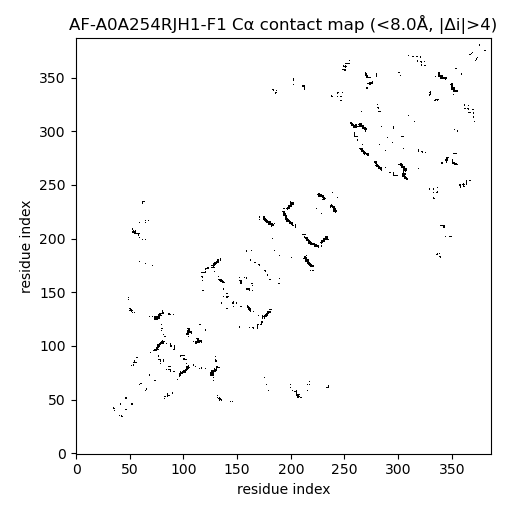9 103 GLY A CA 1
ATOM 821 C C . GLY A 1 103 ? -8.370 -1.129 25.242 1.00 98.19 103 GLY A C 1
ATOM 822 O O . GLY A 1 103 ? -8.801 -1.500 26.334 1.00 98.19 103 GLY A O 1
ATOM 823 N N . LEU A 1 104 ? -7.409 -1.761 24.579 1.00 98.25 104 LEU A N 1
ATOM 824 C CA . LEU A 1 104 ? -6.478 -2.734 25.146 1.00 98.25 104 LEU A CA 1
ATOM 825 C C . LEU A 1 104 ? -5.067 -2.364 24.709 1.00 98.25 104 LEU A C 1
ATOM 827 O O . LEU A 1 104 ? -4.887 -1.835 23.613 1.00 98.25 104 LEU A O 1
ATOM 831 N N . ASP A 1 105 ? -4.078 -2.691 25.529 1.00 96.44 105 ASP A N 1
ATOM 832 C CA . ASP A 1 105 ? -2.681 -2.605 25.117 1.00 96.44 105 ASP A CA 1
ATOM 833 C C . ASP A 1 105 ? -1.846 -3.677 25.822 1.00 96.44 105 ASP A C 1
ATOM 835 O O . ASP A 1 105 ? -2.250 -4.215 26.851 1.00 96.44 105 ASP A O 1
ATOM 839 N N . ILE A 1 106 ? -0.687 -4.009 25.259 1.00 92.94 106 ILE A N 1
ATOM 840 C CA . ILE A 1 106 ? 0.279 -4.897 25.911 1.00 92.94 106 ILE A CA 1
ATOM 841 C C . ILE A 1 106 ? 1.142 -4.127 26.923 1.00 92.94 106 ILE A C 1
ATOM 843 O O . ILE A 1 106 ? 1.695 -4.730 27.840 1.00 92.94 106 ILE A O 1
ATOM 847 N N . ASP A 1 107 ? 1.258 -2.805 26.762 1.00 89.50 107 ASP A N 1
ATOM 848 C CA . ASP A 1 107 ? 1.988 -1.931 27.677 1.00 89.50 107 ASP A CA 1
ATOM 849 C C . ASP A 1 107 ? 1.102 -1.521 28.865 1.00 89.50 107 ASP A C 1
ATOM 851 O O . ASP A 1 107 ? 0.210 -0.675 28.759 1.00 89.50 107 ASP A O 1
ATOM 855 N N . GLU A 1 108 ? 1.387 -2.116 30.024 1.00 90.88 108 GLU A N 1
ATOM 856 C CA . GLU A 1 108 ? 0.703 -1.853 31.294 1.00 90.88 108 GLU A CA 1
ATOM 857 C C .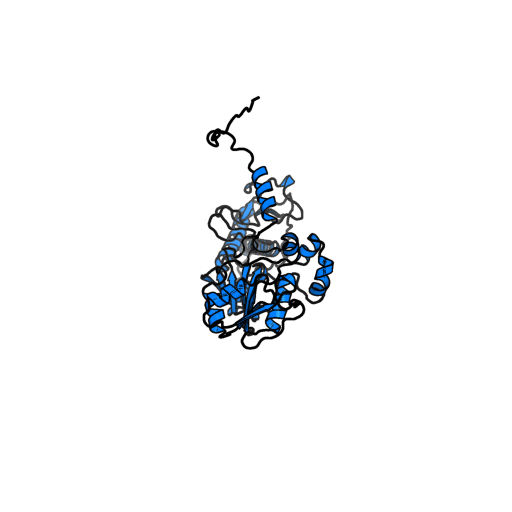 GLU A 1 108 ? 0.740 -0.379 31.730 1.00 90.88 108 GLU A C 1
ATOM 859 O O . GLU A 1 108 ? -0.138 0.072 32.467 1.00 90.88 108 GLU A O 1
ATOM 864 N N . SER A 1 109 ? 1.718 0.402 31.255 1.00 90.31 109 SER A N 1
ATOM 865 C CA . SER A 1 109 ? 1.875 1.807 31.645 1.00 90.31 109 SER A CA 1
ATOM 866 C C . SER A 1 109 ? 0.832 2.744 31.027 1.00 90.31 109 SER A C 1
ATOM 868 O O . SER A 1 109 ? 0.693 3.885 31.467 1.00 90.31 109 SER A O 1
ATOM 870 N N . LEU A 1 110 ? 0.071 2.276 30.032 1.00 89.50 110 LEU A N 1
ATOM 871 C CA . LEU A 1 110 ? -0.912 3.081 29.303 1.00 89.50 110 LEU A CA 1
ATOM 872 C C . LEU A 1 110 ? -2.303 3.104 29.956 1.00 89.50 110 LEU A C 1
ATOM 874 O O . LEU A 1 110 ? -3.191 3.806 29.476 1.00 89.50 110 LEU A O 1
ATOM 878 N N . GLY A 1 111 ? -2.509 2.355 31.046 1.00 91.50 111 GLY A N 1
ATOM 879 C CA . GLY A 1 111 ? -3.767 2.348 31.804 1.00 91.50 111 GLY A CA 1
ATOM 880 C C . GLY A 1 111 ? -4.924 1.597 31.132 1.00 91.50 111 GLY A C 1
ATOM 881 O O . GLY A 1 111 ? -6.045 1.613 31.644 1.00 91.50 111 GLY A O 1
ATOM 882 N N . TRP A 1 112 ? -4.670 0.919 30.011 1.00 96.31 112 TRP A N 1
ATOM 883 C CA . TRP A 1 112 ? -5.623 0.004 29.387 1.00 96.31 112 TRP A CA 1
ATOM 884 C C . TRP A 1 112 ? -5.578 -1.379 30.051 1.00 96.31 112 TRP A C 1
ATOM 886 O O . TRP A 1 112 ? -4.535 -1.777 30.572 1.00 96.31 112 TRP A O 1
ATOM 896 N N . PRO A 1 113 ? -6.674 -2.160 30.012 1.00 97.38 113 PRO A N 1
ATOM 897 C CA . PRO A 1 113 ? -6.604 -3.576 30.339 1.00 97.38 113 PRO A CA 1
ATOM 898 C C . PRO A 1 113 ? -5.550 -4.279 29.473 1.00 97.38 113 PRO A C 1
ATOM 900 O O . PRO A 1 113 ? -5.556 -4.147 28.245 1.00 97.38 113 PRO A O 1
ATOM 903 N N . ILE A 1 114 ? -4.667 -5.029 30.132 1.00 97.12 114 ILE A N 1
ATOM 904 C CA . ILE A 1 114 ? -3.525 -5.684 29.492 1.00 97.12 114 ILE A CA 1
ATOM 905 C C . ILE A 1 114 ? -4.016 -6.818 28.586 1.00 97.12 114 ILE A C 1
ATOM 907 O O . ILE A 1 114 ? -4.753 -7.697 29.039 1.00 97.12 114 ILE A O 1
ATOM 911 N N . ASN A 1 115 ? -3.596 -6.820 27.318 1.00 96.94 115 ASN A N 1
ATOM 912 C CA . ASN A 1 115 ? -3.884 -7.901 26.373 1.00 96.94 115 ASN A CA 1
ATOM 913 C C . ASN A 1 115 ? -2.808 -8.017 25.283 1.00 96.94 115 ASN A C 1
ATOM 915 O O . ASN A 1 115 ? -2.470 -7.037 24.622 1.00 96.94 115 ASN A O 1
ATOM 919 N N . ASP A 1 116 ? -2.340 -9.239 25.021 1.00 95.81 116 ASP A N 1
ATOM 920 C CA . ASP A 1 116 ? -1.523 -9.542 23.842 1.00 95.81 116 ASP A CA 1
ATOM 921 C C . ASP A 1 116 ? -2.436 -9.764 22.623 1.00 95.81 116 ASP A C 1
ATOM 923 O O . ASP A 1 116 ? -2.788 -10.889 22.257 1.00 95.81 116 ASP A O 1
ATOM 927 N N . SER A 1 117 ? -2.845 -8.659 21.997 1.00 97.50 117 SER A N 1
ATOM 928 C CA . SER A 1 117 ? -3.803 -8.641 20.883 1.00 97.50 117 SER A CA 1
ATOM 929 C C . SER A 1 117 ? -3.314 -9.328 19.602 1.00 97.50 117 SER A C 1
ATOM 931 O O . SER A 1 117 ? -4.120 -9.576 18.708 1.00 97.50 117 SER A O 1
ATOM 933 N N . LEU A 1 118 ? -2.027 -9.682 19.501 1.00 95.69 118 LEU A N 1
ATOM 934 C CA . LEU A 1 118 ? -1.511 -10.525 18.413 1.00 95.69 118 LEU A CA 1
ATOM 935 C C . LEU A 1 118 ? -1.816 -12.015 18.632 1.00 95.69 118 LEU A C 1
ATOM 937 O O . LEU A 1 118 ? -1.814 -12.783 17.672 1.00 95.69 118 LEU A O 1
ATOM 941 N N . THR A 1 119 ? -2.101 -12.424 19.872 1.00 95.56 119 THR A N 1
ATOM 942 C CA . THR A 1 119 ? -2.496 -13.804 20.215 1.00 95.56 119 THR A CA 1
ATOM 943 C C . THR A 1 119 ? -4.007 -13.996 20.277 1.00 95.56 119 THR A C 1
ATOM 945 O O . THR A 1 119 ? -4.495 -15.104 20.060 1.00 95.56 119 THR A O 1
ATOM 948 N N . GLY A 1 120 ? -4.753 -12.927 20.556 1.00 96.75 120 GLY A N 1
ATOM 949 C CA . GLY A 1 120 ? -6.206 -12.964 20.592 1.00 96.75 120 GLY A CA 1
ATOM 950 C C . GLY A 1 120 ? -6.812 -11.633 21.011 1.00 96.75 120 GLY A C 1
ATOM 951 O O . GLY A 1 120 ? -6.292 -10.937 21.882 1.00 96.75 120 GLY A O 1
ATOM 952 N N . ILE A 1 121 ? -7.947 -11.286 20.405 1.00 98.62 121 ILE A N 1
ATOM 953 C CA . ILE A 1 121 ? -8.704 -10.075 20.732 1.00 98.62 121 ILE A CA 1
ATOM 954 C C . ILE A 1 121 ? -10.071 -10.483 21.304 1.00 98.62 121 ILE A C 1
ATOM 956 O O . ILE A 1 121 ? -10.857 -11.141 20.614 1.00 98.62 121 ILE A O 1
ATOM 960 N N . PRO A 1 122 ? -10.405 -10.096 22.550 1.00 98.25 122 PRO A N 1
ATOM 961 C CA . PRO A 1 122 ? -11.711 -10.376 23.130 1.00 98.25 122 PRO A CA 1
ATOM 962 C C . PRO A 1 122 ? -12.861 -9.759 22.327 1.00 98.25 122 PRO A C 1
ATOM 964 O O . PRO A 1 122 ? -12.954 -8.542 22.159 1.00 98.25 122 PRO A O 1
ATOM 967 N N . LYS A 1 123 ? -13.815 -10.591 21.902 1.00 98.31 123 LYS A N 1
ATOM 968 C CA . LYS A 1 123 ? -15.026 -10.118 21.226 1.00 98.31 123 LYS A CA 1
ATOM 969 C C . LYS A 1 123 ? -15.855 -9.210 22.139 1.00 98.31 123 LYS A C 1
ATOM 971 O O . LYS A 1 123 ? -16.082 -9.501 23.313 1.00 98.31 123 LYS A O 1
ATOM 976 N N . LYS A 1 124 ? -16.354 -8.115 21.573 1.00 98.00 124 LYS A N 1
ATOM 977 C CA . LYS A 1 124 ? -17.258 -7.148 22.215 1.00 98.00 124 LYS A CA 1
ATOM 978 C C . LYS A 1 124 ? -18.558 -7.053 21.427 1.00 98.00 124 LYS A C 1
ATOM 980 O O . LYS A 1 124 ? -18.545 -7.051 20.201 1.00 98.00 124 LYS A O 1
ATOM 985 N N . LYS A 1 125 ? -19.688 -6.994 22.124 1.00 96.38 125 LYS A N 1
ATOM 986 C CA . LYS A 1 125 ? -20.984 -6.757 21.481 1.00 96.38 125 LYS A CA 1
ATOM 987 C C . LYS A 1 125 ? -21.052 -5.301 21.016 1.00 96.38 125 LYS A C 1
ATOM 989 O O . LYS A 1 125 ? -20.582 -4.431 21.740 1.00 96.38 125 LYS A O 1
ATOM 994 N N . ASP A 1 126 ? -21.676 -5.074 19.861 1.00 97.31 126 ASP A N 1
ATOM 995 C CA . ASP A 1 126 ? -21.972 -3.731 19.344 1.00 97.31 126 ASP A CA 1
ATOM 996 C C . ASP A 1 126 ? -20.727 -2.837 19.193 1.00 97.31 126 ASP A C 1
ATOM 998 O O . ASP A 1 126 ? -20.713 -1.671 19.589 1.00 97.31 126 ASP A O 1
ATOM 1002 N N . ALA A 1 127 ? -19.646 -3.422 18.668 1.00 98.50 127 ALA A N 1
ATOM 1003 C CA . ALA A 1 127 ? -18.361 -2.757 18.537 1.00 98.50 127 ALA A CA 1
ATOM 1004 C C . ALA A 1 127 ? -17.813 -2.804 17.108 1.00 98.50 127 ALA A C 1
ATOM 1006 O O . ALA A 1 127 ? -17.884 -3.828 16.425 1.00 98.50 127 ALA A O 1
ATOM 1007 N N . ILE A 1 128 ? -17.211 -1.691 16.698 1.00 98.81 128 ILE A N 1
ATOM 1008 C CA . ILE A 1 128 ? -16.334 -1.577 15.534 1.00 98.81 128 ILE A CA 1
ATOM 1009 C C . ILE A 1 128 ? -14.892 -1.467 16.029 1.00 98.81 128 ILE A C 1
ATOM 1011 O O . ILE A 1 128 ? -14.623 -0.718 16.971 1.00 98.81 128 ILE A O 1
ATOM 1015 N N . ILE A 1 129 ? -13.964 -2.207 15.416 1.00 98.88 129 ILE A N 1
ATOM 1016 C CA . ILE A 1 129 ? -12.543 -1.980 15.690 1.00 98.88 129 ILE A CA 1
ATOM 1017 C C . ILE A 1 129 ? -12.080 -0.746 14.918 1.00 98.88 129 ILE A C 1
ATOM 1019 O O . ILE A 1 129 ? -12.326 -0.664 13.720 1.00 98.88 129 ILE A O 1
ATOM 1023 N N . ILE A 1 130 ? -11.409 0.190 15.587 1.00 98.62 130 ILE A N 1
ATOM 1024 C CA . ILE A 1 130 ? -10.759 1.360 14.984 1.00 98.62 130 ILE A CA 1
ATOM 1025 C C . ILE A 1 130 ? -9.359 1.438 15.585 1.00 98.62 130 ILE A C 1
ATOM 1027 O O . ILE A 1 130 ? -9.236 1.691 16.779 1.00 98.62 130 ILE A O 1
ATOM 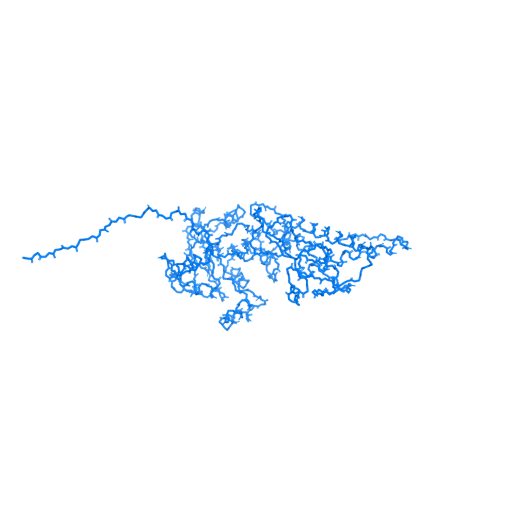1031 N N . THR A 1 131 ? -8.319 1.168 14.796 1.00 98.19 131 THR A N 1
ATOM 1032 C CA . THR A 1 131 ? -6.975 0.955 15.356 1.00 98.19 131 THR A CA 1
ATOM 1033 C C . THR A 1 131 ? -5.828 1.292 14.402 1.00 98.19 131 THR A C 1
ATOM 1035 O O . THR A 1 131 ? -6.003 1.433 13.187 1.00 98.19 131 THR A O 1
ATOM 1038 N N . ASN A 1 132 ? -4.631 1.388 14.976 1.00 96.12 132 ASN A N 1
ATOM 1039 C CA . ASN A 1 132 ? -3.350 1.435 14.292 1.00 96.12 132 ASN A CA 1
ATOM 1040 C C . ASN A 1 132 ? -2.445 0.319 14.863 1.00 96.12 132 ASN A C 1
ATOM 1042 O O . ASN A 1 132 ? -1.773 0.550 15.870 1.00 96.12 132 ASN A O 1
ATOM 1046 N N . PRO A 1 133 ? -2.452 -0.900 14.286 1.00 95.44 133 PRO A N 1
ATOM 1047 C CA . PRO A 1 133 ? -1.669 -2.019 14.805 1.00 95.44 133 PRO A CA 1
ATOM 1048 C C . PRO A 1 133 ? -0.155 -1.766 14.671 1.00 95.44 133 PRO A C 1
ATOM 1050 O O . PRO A 1 133 ? 0.266 -0.926 13.879 1.00 95.44 133 PRO A O 1
ATOM 1053 N N . PRO A 1 134 ? 0.703 -2.512 15.389 1.00 91.88 134 PRO A N 1
ATOM 1054 C CA . PRO A 1 134 ? 2.155 -2.341 15.308 1.00 91.88 134 PRO A CA 1
ATOM 1055 C C . PRO A 1 134 ? 2.716 -2.712 13.925 1.00 91.88 134 PRO A C 1
ATOM 1057 O O . PRO A 1 134 ? 2.327 -3.726 13.347 1.00 91.88 134 PRO A O 1
ATOM 1060 N N . TYR A 1 135 ? 3.678 -1.934 13.406 1.00 89.44 135 TYR A N 1
ATOM 1061 C CA . TYR A 1 135 ? 4.325 -2.209 12.110 1.00 89.44 135 TYR A CA 1
ATOM 1062 C C . TYR A 1 135 ? 5.731 -2.777 12.319 1.00 89.44 135 TYR A C 1
ATOM 1064 O O . TYR A 1 135 ? 6.710 -2.039 12.514 1.00 89.44 135 TYR A O 1
ATOM 1072 N N . ILE A 1 136 ? 5.862 -4.101 12.267 1.00 85.25 136 ILE A N 1
ATOM 1073 C CA . ILE A 1 136 ? 7.157 -4.764 12.402 1.00 85.25 136 ILE A CA 1
ATOM 1074 C C . ILE A 1 136 ? 7.237 -5.944 11.446 1.00 85.25 136 ILE A C 1
ATOM 1076 O O . ILE A 1 136 ? 6.672 -7.006 11.691 1.00 85.25 136 ILE A O 1
ATOM 1080 N N . SER A 1 137 ? 8.058 -5.784 10.409 1.00 81.75 137 SER A N 1
ATOM 1081 C CA . SER A 1 137 ? 8.445 -6.903 9.561 1.00 81.75 137 SER A CA 1
ATOM 1082 C C . SER A 1 137 ? 9.535 -7.764 10.186 1.00 81.75 137 SER A C 1
ATOM 1084 O O . SER A 1 137 ? 10.389 -7.266 10.927 1.00 81.75 137 SER A O 1
ATOM 1086 N N . ASN A 1 138 ? 9.584 -9.035 9.797 1.00 76.06 138 ASN A N 1
ATOM 1087 C CA . ASN A 1 138 ? 10.603 -9.993 10.226 1.00 76.06 138 ASN A CA 1
ATOM 1088 C C . ASN A 1 138 ? 12.031 -9.481 9.927 1.00 76.06 138 ASN A C 1
ATOM 1090 O O . ASN A 1 138 ? 12.937 -9.517 10.762 1.00 76.06 138 ASN A O 1
ATOM 1094 N N . TYR A 1 139 ? 12.210 -8.847 8.763 1.00 74.25 139 TYR A N 1
ATOM 1095 C CA . TYR A 1 139 ? 13.456 -8.170 8.382 1.00 74.25 139 TYR A CA 1
ATOM 1096 C C . TYR A 1 139 ? 13.798 -6.964 9.270 1.00 74.25 139 TYR A C 1
ATOM 1098 O O . TYR A 1 139 ? 14.969 -6.689 9.548 1.00 74.25 139 TYR A O 1
ATOM 1106 N N . SER A 1 140 ? 12.795 -6.185 9.684 1.00 73.38 140 SER A N 1
ATOM 1107 C CA . SER A 1 140 ? 12.983 -5.077 10.626 1.00 73.38 140 SER A CA 1
ATOM 1108 C C . SER A 1 140 ? 13.370 -5.605 12.007 1.00 73.38 140 SER A C 1
ATOM 1110 O O . SER A 1 140 ? 14.309 -5.082 12.608 1.00 73.38 140 SER A O 1
ATOM 1112 N N . ALA A 1 141 ? 12.722 -6.682 12.460 1.00 72.38 141 ALA A N 1
ATOM 1113 C CA . ALA A 1 141 ? 13.011 -7.355 13.720 1.00 72.38 141 ALA A CA 1
ATOM 1114 C C . ALA A 1 141 ? 14.454 -7.877 13.774 1.00 72.38 141 ALA A C 1
ATOM 1116 O O . ALA A 1 141 ? 15.172 -7.585 14.734 1.00 72.38 141 ALA A O 1
ATOM 1117 N N . ALA A 1 142 ? 14.918 -8.532 12.704 1.00 71.06 142 ALA A N 1
ATOM 1118 C CA . ALA A 1 142 ? 16.289 -9.032 12.593 1.00 71.06 142 ALA A CA 1
ATOM 1119 C C . ALA A 1 142 ? 17.316 -7.895 12.667 1.00 71.06 142 ALA A C 1
ATOM 1121 O O . ALA A 1 142 ? 18.263 -7.946 13.452 1.00 71.06 142 ALA A O 1
ATOM 1122 N N . ARG A 1 143 ? 17.090 -6.805 11.919 1.00 70.62 143 ARG A N 1
ATOM 1123 C CA . ARG A 1 143 ? 17.971 -5.624 11.961 1.00 70.62 143 ARG A CA 1
ATOM 1124 C C . ARG A 1 143 ? 17.991 -4.937 13.324 1.00 70.62 143 ARG A C 1
ATOM 1126 O O . ARG A 1 143 ? 19.023 -4.395 13.708 1.00 70.62 143 ARG A O 1
ATOM 1133 N N . LYS A 1 144 ? 16.865 -4.942 14.039 1.00 72.44 144 LYS A N 1
ATOM 1134 C CA . LYS A 1 144 ? 16.736 -4.383 15.391 1.00 72.44 144 LYS A CA 1
ATOM 1135 C C . LYS A 1 144 ? 17.162 -5.362 16.493 1.00 72.44 144 LYS A C 1
ATOM 1137 O O . LYS A 1 144 ? 17.154 -4.969 17.652 1.00 72.44 144 LYS A O 1
ATOM 1142 N N . LYS A 1 145 ? 17.550 -6.598 16.146 1.00 76.06 145 LYS A N 1
ATOM 1143 C CA . LYS A 1 145 ? 17.899 -7.681 17.083 1.00 76.06 145 LYS A CA 1
ATOM 1144 C C . LYS A 1 145 ? 16.771 -8.030 18.071 1.00 76.06 145 LYS A C 1
ATOM 1146 O O . LYS A 1 145 ? 17.041 -8.434 19.195 1.00 76.06 145 LYS A O 1
ATOM 1151 N N . ILE A 1 146 ? 15.516 -7.900 17.635 1.00 76.31 146 ILE A N 1
ATOM 1152 C CA . ILE A 1 146 ? 14.306 -8.238 18.415 1.00 76.31 146 ILE A CA 1
ATOM 1153 C C . ILE A 1 146 ? 13.546 -9.439 17.837 1.00 76.31 146 ILE A C 1
ATOM 1155 O O . ILE A 1 146 ? 12.407 -9.699 18.215 1.00 76.31 146 ILE A O 1
ATOM 1159 N N . SER A 1 147 ? 14.156 -10.180 16.907 1.00 74.25 147 SER A N 1
ATOM 1160 C CA . SER A 1 147 ? 13.540 -11.377 16.319 1.00 74.25 147 SER A CA 1
ATOM 1161 C C . SER A 1 147 ? 13.113 -12.378 17.385 1.00 74.25 147 SER A C 1
ATOM 1163 O O . SER A 1 147 ? 11.983 -12.836 17.343 1.00 74.25 147 SER A O 1
ATOM 1165 N N . ALA A 1 148 ? 13.948 -12.629 18.400 1.00 74.38 148 ALA A N 1
ATOM 1166 C CA . ALA A 1 148 ? 13.638 -13.589 19.460 1.00 74.38 148 ALA A CA 1
ATOM 1167 C C . ALA A 1 148 ? 12.331 -13.264 20.212 1.00 74.38 148 ALA A C 1
ATOM 1169 O O . ALA A 1 148 ? 11.561 -14.170 20.512 1.00 74.38 148 ALA A O 1
ATOM 1170 N N . SER A 1 149 ? 12.034 -11.982 20.465 1.00 76.38 149 SER A N 1
ATOM 1171 C CA . SER A 1 149 ? 10.797 -11.572 21.149 1.00 76.38 149 SER A CA 1
ATOM 1172 C C . SER A 1 149 ? 9.551 -11.620 20.260 1.00 76.38 149 SER A C 1
ATOM 1174 O O . SER A 1 149 ? 8.439 -11.643 20.779 1.00 76.38 149 SER A O 1
ATOM 1176 N N . LEU A 1 150 ? 9.722 -11.620 18.935 1.00 83.12 150 LEU A N 1
ATOM 1177 C CA . LEU A 1 150 ? 8.622 -11.661 17.964 1.00 83.12 150 LEU A CA 1
ATOM 1178 C C . LEU A 1 150 ? 8.473 -13.025 17.284 1.00 83.12 150 LEU A C 1
ATOM 1180 O O . LEU A 1 150 ? 7.479 -13.248 16.601 1.00 83.12 150 LEU A O 1
ATOM 1184 N N . GLN A 1 151 ? 9.430 -13.933 17.490 1.00 84.19 151 GLN A N 1
ATOM 1185 C CA . GLN A 1 151 ? 9.497 -15.239 16.842 1.00 84.19 151 GLN A CA 1
ATOM 1186 C C . GLN A 1 151 ? 8.187 -16.010 17.015 1.00 84.19 151 GLN A C 1
ATOM 1188 O O . GLN A 1 151 ? 7.626 -16.473 16.033 1.00 84.19 151 GLN A O 1
ATOM 1193 N N . LYS A 1 152 ? 7.622 -16.006 18.232 1.00 88.81 152 LYS A N 1
ATOM 1194 C CA . LYS A 1 152 ? 6.337 -16.657 18.531 1.00 88.81 152 LYS A CA 1
ATOM 1195 C C . LYS A 1 152 ? 5.171 -16.192 17.641 1.00 88.81 152 LYS A C 1
ATOM 1197 O O . LYS A 1 152 ? 4.231 -16.952 17.454 1.00 88.81 152 LYS A O 1
ATOM 1202 N N . TYR A 1 153 ? 5.207 -14.957 17.131 1.00 90.69 153 TYR A N 1
ATOM 1203 C CA . TYR A 1 153 ? 4.173 -14.424 16.240 1.00 90.69 153 TYR A CA 1
ATOM 1204 C C . TYR A 1 153 ? 4.439 -14.779 14.782 1.00 90.69 153 TYR A C 1
ATOM 1206 O O . TYR A 1 153 ? 3.506 -15.049 14.044 1.00 90.69 153 TYR A O 1
ATOM 1214 N N . PHE A 1 154 ? 5.700 -14.767 14.352 1.00 88.62 154 PHE A N 1
ATOM 1215 C CA . PHE A 1 154 ? 6.045 -15.145 12.982 1.00 88.62 154 PHE A CA 1
ATOM 1216 C C . PHE A 1 154 ? 5.979 -16.659 12.764 1.00 88.62 154 PHE A C 1
ATOM 1218 O O . PHE A 1 154 ? 5.694 -17.093 11.660 1.00 88.62 154 PHE A O 1
ATOM 1225 N N . ASP A 1 155 ? 6.166 -17.461 13.811 1.00 89.69 155 ASP A N 1
ATOM 1226 C CA . ASP A 1 155 ? 5.985 -18.915 13.755 1.00 89.69 155 ASP A CA 1
ATOM 1227 C C . ASP A 1 155 ? 4.505 -19.320 13.657 1.00 89.69 155 ASP A C 1
ATOM 1229 O O . ASP A 1 155 ? 4.199 -20.450 13.285 1.00 89.69 155 ASP A O 1
ATOM 1233 N N . SER A 1 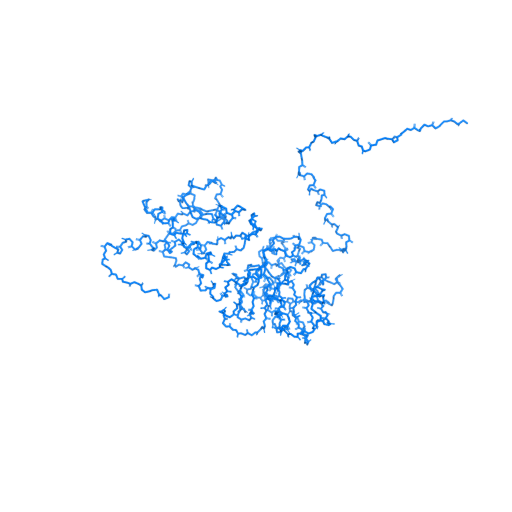156 ? 3.576 -18.420 14.000 1.00 89.00 156 SER A N 1
ATOM 1234 C CA . SER A 1 156 ? 2.136 -18.697 13.969 1.00 89.00 156 SER A CA 1
ATOM 1235 C C . SER A 1 156 ? 1.447 -18.261 12.674 1.00 89.00 156 SER A C 1
ATOM 1237 O O . SER A 1 156 ? 0.230 -18.415 12.559 1.00 89.00 156 SER A O 1
ATOM 1239 N N . THR A 1 157 ? 2.185 -17.706 11.706 1.00 90.62 157 THR A N 1
ATOM 1240 C CA . THR A 1 157 ? 1.610 -17.135 10.484 1.00 90.62 157 THR A CA 1
ATOM 1241 C C . THR A 1 157 ? 2.583 -17.155 9.306 1.00 90.62 157 THR A C 1
ATOM 1243 O O . THR A 1 157 ? 3.773 -16.932 9.469 1.00 90.62 157 THR A O 1
ATOM 1246 N N . ASP A 1 158 ? 2.061 -17.258 8.083 1.00 90.75 158 ASP A N 1
ATOM 1247 C CA . ASP A 1 158 ? 2.859 -17.159 6.844 1.00 90.75 158 ASP A CA 1
ATOM 1248 C C . ASP A 1 158 ? 3.142 -15.702 6.408 1.00 90.75 158 ASP A C 1
ATOM 1250 O O . ASP A 1 158 ? 3.467 -15.417 5.250 1.00 90.75 158 ASP A O 1
ATOM 1254 N N . TYR A 1 159 ? 2.946 -14.739 7.311 1.00 93.00 159 TYR A N 1
ATOM 1255 C CA . TYR A 1 159 ? 3.096 -13.318 7.014 1.00 93.00 159 TYR A CA 1
ATOM 1256 C C . TYR A 1 159 ? 4.450 -12.793 7.474 1.00 93.00 159 TYR A C 1
ATOM 1258 O O . TYR A 1 159 ? 4.903 -13.054 8.585 1.00 93.00 159 TYR A O 1
ATOM 1266 N N . ASP A 1 160 ? 5.041 -11.927 6.656 1.00 88.50 160 ASP A N 1
ATOM 1267 C CA . ASP A 1 160 ? 6.331 -11.303 6.958 1.00 88.50 160 ASP A CA 1
ATOM 1268 C C . ASP A 1 160 ? 6.228 -10.064 7.860 1.00 88.50 160 ASP A C 1
ATOM 1270 O O . ASP A 1 160 ? 7.256 -9.468 8.195 1.00 88.50 160 ASP A O 1
ATOM 1274 N N . ASP A 1 161 ? 5.015 -9.634 8.225 1.00 92.12 161 ASP A N 1
ATOM 1275 C CA . ASP A 1 161 ? 4.759 -8.438 9.034 1.00 92.12 161 ASP A CA 1
ATOM 1276 C C . ASP A 1 161 ? 3.623 -8.660 10.038 1.00 92.12 161 ASP A C 1
ATOM 1278 O O . ASP A 1 161 ? 2.554 -9.163 9.685 1.00 92.12 161 ASP A O 1
ATOM 1282 N N . VAL A 1 162 ? 3.842 -8.258 11.292 1.00 92.75 162 VAL A N 1
ATOM 1283 C CA . VAL A 1 162 ? 2.912 -8.525 12.402 1.00 92.75 162 VAL A CA 1
ATOM 1284 C C . VAL A 1 162 ? 1.570 -7.809 12.255 1.00 92.75 162 VAL A C 1
ATOM 1286 O O . VAL A 1 162 ? 0.572 -8.298 12.781 1.00 92.75 162 VAL A O 1
ATOM 1289 N N . TYR A 1 163 ? 1.491 -6.695 11.516 1.00 95.69 163 TYR A N 1
ATOM 1290 C CA . TYR A 1 163 ? 0.198 -6.037 11.300 1.00 95.69 163 TYR A CA 1
ATOM 1291 C C . TYR A 1 163 ? -0.756 -6.913 10.472 1.00 95.69 163 TYR A C 1
ATOM 1293 O O . TYR A 1 163 ? -1.968 -6.795 10.622 1.00 95.69 163 TYR A O 1
ATOM 1301 N N . LEU A 1 164 ? -0.239 -7.805 9.617 1.00 97.19 164 LEU A N 1
ATOM 1302 C CA . LEU A 1 164 ? -1.070 -8.733 8.844 1.00 97.19 164 LEU A CA 1
ATOM 1303 C C . LEU A 1 164 ? -1.715 -9.779 9.759 1.00 97.19 164 LEU A C 1
ATOM 1305 O O . LEU A 1 164 ? -2.915 -10.025 9.654 1.00 97.19 164 LEU A O 1
ATOM 1309 N N . LEU A 1 165 ? -0.949 -10.305 10.721 1.00 96.69 165 LEU A N 1
ATOM 1310 C CA . LEU A 1 165 ? -1.471 -11.158 11.792 1.00 96.69 165 LEU A CA 1
ATOM 1311 C C . LEU A 1 165 ? -2.493 -10.405 12.656 1.00 96.69 165 LEU A C 1
ATOM 1313 O O . LEU A 1 165 ? -3.544 -10.948 12.988 1.00 96.69 165 LEU A O 1
ATOM 1317 N N . ALA A 1 166 ? -2.220 -9.140 12.986 1.00 97.81 166 ALA A N 1
ATOM 1318 C CA . ALA A 1 166 ? -3.158 -8.310 13.733 1.00 97.81 166 ALA A CA 1
ATOM 1319 C C . ALA A 1 166 ? -4.509 -8.186 13.008 1.00 97.81 166 ALA A C 1
ATOM 1321 O O . ALA A 1 166 ? -5.550 -8.280 13.655 1.00 97.81 166 ALA A O 1
ATOM 1322 N N . ILE A 1 167 ? -4.519 -8.021 11.677 1.00 98.44 167 ILE A N 1
ATOM 1323 C CA . ILE A 1 167 ? -5.769 -7.985 10.901 1.00 98.44 167 ILE A CA 1
ATOM 1324 C C . ILE A 1 167 ? -6.543 -9.296 11.053 1.00 98.44 167 ILE A C 1
ATOM 1326 O O . ILE A 1 167 ? -7.749 -9.247 11.289 1.00 98.44 167 ILE A O 1
ATOM 1330 N N . ASP A 1 168 ? -5.880 -10.452 11.010 1.00 97.81 168 ASP A N 1
ATOM 1331 C CA . ASP A 1 168 ? -6.559 -11.735 11.224 1.00 97.81 168 ASP A CA 1
ATOM 1332 C C . ASP A 1 168 ? -7.216 -11.809 12.608 1.00 97.81 168 ASP A C 1
ATOM 1334 O O . ASP A 1 168 ? -8.398 -12.148 12.704 1.00 97.81 168 ASP A O 1
ATOM 1338 N N . GLN A 1 169 ? -6.515 -11.390 13.665 1.00 98.31 169 GLN A N 1
ATOM 1339 C CA . GLN A 1 169 ? -7.088 -11.333 15.016 1.00 98.31 169 GLN A CA 1
ATOM 1340 C C . GLN A 1 169 ? -8.287 -10.375 15.100 1.00 98.31 169 GLN A C 1
ATOM 1342 O O . GLN A 1 169 ? -9.294 -10.683 15.743 1.00 98.31 169 GLN A O 1
ATOM 1347 N N . MET A 1 170 ? -8.223 -9.229 14.415 1.00 98.69 170 MET A N 1
ATOM 1348 C CA . MET A 1 170 ? -9.326 -8.266 14.376 1.00 98.69 170 MET A CA 1
ATOM 1349 C C . MET A 1 170 ? -10.563 -8.838 13.675 1.00 98.69 170 MET A C 1
ATOM 1351 O O . MET A 1 170 ? -11.672 -8.685 14.187 1.00 98.69 170 MET A O 1
ATOM 1355 N N . LEU A 1 171 ? -10.382 -9.530 12.544 1.00 98.44 171 LEU A N 1
ATOM 1356 C CA . LEU A 1 171 ? -11.472 -10.151 11.780 1.00 98.44 171 LEU A CA 1
ATOM 1357 C C . LEU A 1 171 ? -12.069 -11.385 12.472 1.00 98.44 171 LEU A C 1
ATOM 1359 O O . LEU A 1 171 ? -13.217 -11.742 12.201 1.00 98.44 171 LEU A O 1
ATOM 1363 N N . LEU A 1 172 ? -11.319 -12.040 13.362 1.00 97.81 172 LEU A N 1
ATOM 1364 C CA . LEU A 1 172 ? -11.856 -13.074 14.252 1.00 97.81 172 LEU A CA 1
ATOM 1365 C C . LEU A 1 172 ? -12.733 -12.465 15.356 1.00 97.81 172 LEU A C 1
ATOM 1367 O O . LEU A 1 172 ? -13.779 -13.022 15.704 1.00 97.81 172 LEU A O 1
ATOM 1371 N N . ALA A 1 173 ? -12.331 -11.316 15.900 1.00 98.31 173 ALA A N 1
ATOM 1372 C CA . ALA A 1 173 ? -13.022 -10.681 17.016 1.00 98.31 173 ALA A CA 1
ATOM 1373 C C . ALA A 1 173 ? -14.272 -9.898 16.595 1.00 98.31 173 ALA A C 1
ATOM 1375 O O . ALA A 1 173 ? -15.299 -9.983 17.275 1.00 98.31 173 ALA A O 1
ATOM 1376 N N . GLN A 1 174 ? -14.205 -9.131 15.502 1.00 98.44 174 GLN A N 1
ATOM 1377 C CA . GLN A 1 174 ? -15.270 -8.217 15.084 1.00 98.44 174 GLN A CA 1
ATOM 1378 C C . GLN A 1 174 ? -15.588 -8.278 13.599 1.00 98.44 174 GLN A C 1
ATOM 1380 O O . GLN A 1 174 ? -14.743 -8.555 12.757 1.00 98.44 174 GLN A O 1
ATOM 1385 N N . LYS A 1 175 ? -16.846 -7.952 13.279 1.00 97.44 175 LYS A N 1
ATOM 1386 C CA . LYS A 1 175 ? -17.320 -7.873 11.895 1.00 97.44 175 LYS A CA 1
ATOM 1387 C C . LYS A 1 175 ? -16.774 -6.637 11.177 1.00 97.44 175 LYS A C 1
ATOM 1389 O O . LYS A 1 175 ? -16.343 -6.749 10.033 1.00 97.44 175 LYS A O 1
ATOM 1394 N N . HIS A 1 176 ? -16.823 -5.480 11.836 1.00 98.75 176 HIS A N 1
ATOM 1395 C CA . HIS A 1 176 ? -16.399 -4.206 11.264 1.00 98.75 176 HIS A CA 1
ATOM 1396 C C . HIS A 1 176 ? -15.038 -3.806 11.832 1.00 98.75 176 HIS A C 1
ATOM 1398 O O . HIS A 1 176 ? -14.876 -3.736 13.053 1.00 98.75 176 HIS A O 1
ATOM 1404 N N . VAL A 1 177 ? -14.078 -3.543 10.947 1.00 98.88 177 VAL A N 1
ATOM 1405 C CA . VAL A 1 177 ? -12.708 -3.155 11.308 1.00 98.88 177 VAL A CA 1
ATOM 1406 C C . VAL A 1 177 ? -12.267 -1.987 10.435 1.00 98.88 177 VAL A C 1
ATOM 1408 O O . VAL A 1 177 ? -12.368 -2.055 9.212 1.00 98.88 177 VAL A O 1
ATOM 1411 N N . VAL A 1 178 ? -11.746 -0.942 11.066 1.00 98.81 178 VAL A N 1
ATOM 1412 C CA . VAL A 1 178 ? -11.023 0.168 10.452 1.00 98.81 178 VAL A CA 1
ATOM 1413 C C . VAL A 1 178 ? -9.591 0.130 10.973 1.00 98.81 178 VAL A C 1
ATOM 1415 O O . VAL A 1 178 ? -9.361 0.290 12.170 1.00 98.81 178 VAL A O 1
ATOM 1418 N N . ALA A 1 179 ? -8.626 -0.110 10.089 1.00 98.56 179 ALA A N 1
ATOM 1419 C CA . ALA A 1 179 ? -7.221 -0.243 10.466 1.00 98.56 179 ALA A CA 1
ATOM 1420 C C . ALA A 1 179 ? -6.334 0.669 9.617 1.00 98.56 179 ALA A C 1
ATOM 1422 O O . ALA A 1 179 ? -6.390 0.622 8.387 1.00 98.56 179 ALA A O 1
ATOM 1423 N N . ILE A 1 180 ? -5.493 1.469 10.272 1.00 97.56 180 ILE A N 1
ATOM 1424 C CA . ILE A 1 180 ? -4.432 2.238 9.614 1.00 97.56 180 ILE A CA 1
ATOM 1425 C C . ILE A 1 180 ? -3.201 1.343 9.531 1.00 97.56 180 ILE A C 1
ATOM 1427 O O . ILE A 1 180 ? -2.650 0.965 10.558 1.00 97.56 180 ILE A O 1
ATOM 1431 N N . VAL A 1 181 ? -2.772 0.976 8.326 1.00 96.56 181 VAL A N 1
ATOM 1432 C CA . VAL A 1 181 ? -1.646 0.049 8.121 1.00 96.56 181 VAL A CA 1
ATOM 1433 C C . VAL A 1 181 ? -0.722 0.540 7.009 1.00 96.56 181 VAL A C 1
ATOM 1435 O O . VAL A 1 181 ? -1.118 1.415 6.234 1.00 96.56 181 VAL A O 1
ATOM 1438 N N . PRO A 1 182 ? 0.496 -0.012 6.860 1.00 94.38 182 PRO A N 1
ATOM 1439 C CA . PRO A 1 182 ? 1.381 0.358 5.765 1.00 94.38 182 PRO A CA 1
ATOM 1440 C C . PRO A 1 182 ? 0.723 0.173 4.390 1.00 94.38 182 PRO A C 1
ATOM 1442 O O . PRO A 1 182 ? 0.107 -0.854 4.112 1.00 94.38 182 PRO A O 1
ATOM 1445 N N . GLU A 1 183 ? 0.922 1.129 3.479 1.00 95.19 183 GLU A N 1
ATOM 1446 C CA . GLU A 1 183 ? 0.388 1.082 2.105 1.00 95.19 183 GLU A CA 1
ATOM 1447 C C . GLU A 1 183 ? 0.928 -0.128 1.316 1.00 95.19 183 GLU A C 1
ATOM 1449 O O . GLU A 1 183 ? 0.305 -0.595 0.362 1.00 95.19 183 GLU A O 1
ATOM 1454 N N . THR A 1 184 ? 2.041 -0.724 1.760 1.00 92.75 184 THR A N 1
ATOM 1455 C CA . THR A 1 184 ? 2.544 -1.999 1.229 1.00 92.75 184 THR A CA 1
ATOM 1456 C C . THR A 1 184 ? 1.546 -3.154 1.353 1.00 92.75 184 THR A C 1
ATOM 1458 O O . THR A 1 184 ? 1.700 -4.128 0.619 1.00 92.75 184 THR A O 1
ATOM 1461 N N . PHE A 1 185 ? 0.504 -3.042 2.188 1.00 96.19 185 PHE A N 1
ATOM 1462 C CA . PHE A 1 185 ? -0.615 -3.986 2.254 1.00 96.19 185 PHE A CA 1
ATOM 1463 C C . PHE A 1 185 ? -1.233 -4.284 0.881 1.00 96.19 185 PHE A C 1
ATOM 1465 O O . PHE A 1 185 ? -1.566 -5.430 0.585 1.00 96.19 185 PHE A O 1
ATOM 1472 N N . ILE A 1 186 ? -1.351 -3.277 0.009 1.00 95.25 186 ILE A N 1
ATOM 1473 C CA . ILE A 1 186 ? -1.959 -3.452 -1.318 1.00 95.25 186 ILE A CA 1
ATOM 1474 C C . ILE A 1 186 ? -1.225 -4.550 -2.101 1.00 95.25 186 ILE A C 1
ATOM 1476 O O . ILE A 1 186 ? -1.856 -5.423 -2.693 1.00 95.25 186 ILE A O 1
ATOM 1480 N N . ASN A 1 187 ? 0.106 -4.568 -2.007 1.00 90.81 187 ASN A N 1
ATOM 1481 C CA . ASN A 1 187 ? 0.980 -5.524 -2.686 1.00 90.81 187 ASN A CA 1
ATOM 1482 C C . ASN A 1 187 ? 1.400 -6.711 -1.797 1.00 90.81 187 ASN A C 1
ATOM 1484 O O . ASN A 1 187 ? 2.269 -7.484 -2.197 1.00 90.81 187 ASN A O 1
ATOM 1488 N N . SER A 1 188 ? 0.832 -6.856 -0.595 1.00 92.94 188 SER A N 1
ATOM 1489 C CA . SER A 1 188 ? 1.167 -7.960 0.309 1.00 92.94 188 SER A CA 1
ATOM 1490 C C . SER A 1 188 ? 0.469 -9.262 -0.093 1.00 92.94 188 SER A C 1
ATOM 1492 O O . SER A 1 188 ? -0.498 -9.263 -0.862 1.00 92.94 188 SER A O 1
ATOM 1494 N N . ASN A 1 189 ? 0.931 -10.366 0.493 1.00 91.19 189 ASN A N 1
ATOM 1495 C CA . ASN A 1 189 ? 0.337 -11.699 0.397 1.00 91.19 189 ASN A CA 1
ATOM 1496 C C . ASN A 1 189 ? -0.838 -11.913 1.376 1.00 91.19 189 ASN A C 1
ATOM 1498 O O . ASN A 1 189 ? -1.122 -13.052 1.739 1.00 91.19 189 ASN A O 1
ATOM 1502 N N . TYR A 1 190 ? -1.506 -10.849 1.837 1.00 96.88 190 TYR A N 1
ATOM 1503 C CA . TYR A 1 190 ? -2.621 -10.985 2.775 1.00 96.88 190 TYR A CA 1
ATOM 1504 C C . TYR A 1 190 ? -3.766 -11.822 2.187 1.00 96.88 190 TYR A C 1
ATOM 1506 O O . TYR A 1 190 ? -4.269 -11.509 1.107 1.00 96.88 190 TYR A O 1
ATOM 1514 N N . GLN A 1 191 ? -4.200 -12.854 2.914 1.00 94.62 191 GLN A N 1
ATOM 1515 C CA . GLN A 1 191 ? -5.082 -13.900 2.378 1.00 94.62 191 GLN A CA 1
ATOM 1516 C C . GLN A 1 191 ? -6.574 -13.543 2.412 1.00 94.62 191 GLN A C 1
ATOM 1518 O O . GLN A 1 191 ? -7.378 -14.198 1.752 1.00 94.62 191 GLN A O 1
ATOM 1523 N N . GLN A 1 192 ? -6.972 -12.518 3.176 1.00 96.69 192 GLN A N 1
ATOM 1524 C CA . GLN A 1 192 ? -8.387 -12.184 3.391 1.00 96.69 192 GLN A CA 1
ATOM 1525 C C . GLN A 1 192 ? -8.820 -10.860 2.734 1.00 96.69 192 GLN A C 1
ATOM 1527 O O . GLN A 1 192 ? -9.744 -10.197 3.210 1.00 96.69 192 GLN A O 1
ATOM 1532 N N . LYS A 1 193 ? -8.181 -10.452 1.625 1.00 97.88 193 LYS A N 1
ATOM 1533 C CA . LYS A 1 193 ? -8.522 -9.209 0.893 1.00 97.88 193 LYS A CA 1
ATOM 1534 C C . LYS A 1 193 ? -9.986 -9.168 0.411 1.00 97.88 193 LYS A C 1
ATOM 1536 O O . LYS A 1 193 ? -10.576 -8.096 0.351 1.00 97.88 193 LYS A O 1
ATOM 1541 N N . GLN A 1 194 ? -10.610 -10.318 0.165 1.00 98.19 194 GLN A N 1
ATOM 1542 C CA . GLN A 1 194 ? -12.030 -10.486 -0.177 1.00 98.19 194 GLN A CA 1
ATOM 1543 C C . GLN A 1 194 ? -13.010 -10.033 0.916 1.00 98.19 194 GLN A C 1
ATOM 1545 O O . GLN A 1 194 ? -14.202 -9.929 0.647 1.00 98.19 194 GLN A O 1
ATOM 1550 N N . LYS A 1 195 ? -12.542 -9.797 2.149 1.00 98.56 195 LYS A N 1
ATOM 1551 C CA . LYS A 1 195 ? -13.356 -9.276 3.262 1.00 98.56 195 LYS A CA 1
ATOM 1552 C C . LYS A 1 195 ? -13.337 -7.748 3.371 1.00 98.56 195 LYS A C 1
ATOM 1554 O O . LYS A 1 195 ? -14.011 -7.182 4.235 1.00 98.56 195 LYS A O 1
ATOM 1559 N N . LEU A 1 196 ? -12.548 -7.071 2.537 1.00 98.69 196 LEU A N 1
ATOM 1560 C CA . LEU A 1 196 ? -12.493 -5.615 2.512 1.00 98.69 196 LEU A CA 1
ATOM 1561 C C . LEU A 1 196 ? -13.802 -5.034 1.974 1.00 98.69 196 LEU A C 1
ATOM 1563 O O . LEU A 1 196 ? -14.430 -5.552 1.052 1.00 98.69 196 LEU A O 1
ATOM 1567 N N . HIS A 1 197 ? -14.200 -3.907 2.538 1.00 98.62 197 HIS A N 1
ATOM 1568 C CA . HIS A 1 197 ? -15.122 -2.968 1.919 1.00 98.62 197 HIS A CA 1
ATOM 1569 C C . HIS A 1 197 ? -14.346 -1.983 1.033 1.00 98.62 197 HIS A C 1
ATOM 1571 O O . HIS A 1 197 ? -14.676 -1.792 -0.139 1.00 98.62 197 HIS A O 1
ATOM 1577 N N . SER A 1 198 ? -13.276 -1.393 1.576 1.00 98.81 198 SER A N 1
ATOM 1578 C CA . SER A 1 198 ? -12.491 -0.383 0.867 1.00 98.81 198 SER A CA 1
ATOM 1579 C C . SER A 1 198 ? -11.068 -0.224 1.399 1.00 98.81 198 SER A C 1
ATOM 1581 O O . SER A 1 198 ? -10.777 -0.531 2.556 1.00 98.81 198 SER A O 1
ATOM 1583 N N . ILE A 1 199 ? -10.201 0.320 0.546 1.00 98.75 199 ILE A N 1
ATOM 1584 C CA . ILE A 1 199 ? -8.841 0.769 0.854 1.00 98.75 199 ILE A CA 1
ATOM 1585 C C . ILE A 1 199 ? -8.769 2.268 0.564 1.00 98.75 199 ILE A C 1
ATOM 1587 O O . ILE A 1 199 ? -9.150 2.699 -0.522 1.00 98.75 199 ILE A O 1
ATOM 1591 N N . THR A 1 200 ? -8.250 3.058 1.500 1.00 98.50 200 THR A N 1
ATOM 1592 C CA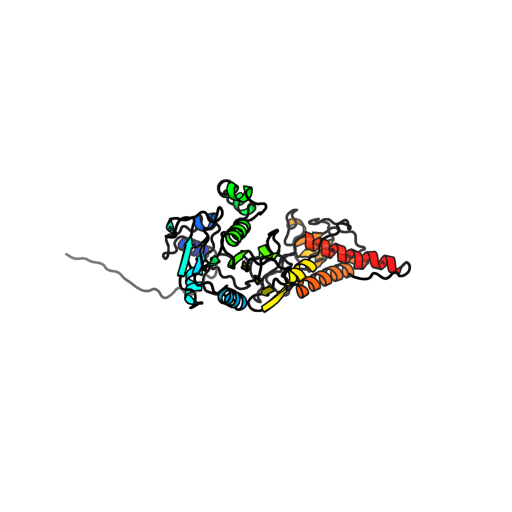 . THR A 1 200 ? -8.001 4.493 1.304 1.00 98.50 200 THR A CA 1
ATOM 1593 C C . THR A 1 200 ? -6.521 4.792 1.452 1.00 98.50 200 THR A C 1
ATOM 1595 O O . THR A 1 200 ? -5.986 4.671 2.546 1.00 98.50 200 THR A O 1
ATOM 1598 N N . ILE A 1 201 ? -5.857 5.198 0.374 1.00 96.44 201 ILE A N 1
ATOM 1599 C CA . ILE A 1 201 ? -4.462 5.651 0.393 1.00 96.44 201 ILE A CA 1
ATOM 1600 C C . ILE A 1 201 ? -4.409 7.077 0.931 1.00 96.44 201 ILE A C 1
ATOM 1602 O O . ILE A 1 201 ? -5.101 7.953 0.410 1.00 96.44 201 ILE A O 1
ATOM 1606 N N . LEU A 1 202 ? -3.571 7.303 1.945 1.00 93.25 202 LEU A N 1
ATOM 1607 C CA . LEU A 1 202 ? -3.341 8.623 2.525 1.00 93.25 202 LEU A CA 1
ATOM 1608 C C . LEU A 1 202 ? -2.043 9.221 1.963 1.00 93.25 202 LEU A C 1
ATOM 1610 O O . LEU A 1 202 ? -0.940 8.703 2.190 1.00 93.25 202 LEU A O 1
ATOM 1614 N N . GLU A 1 203 ? -2.168 10.309 1.200 1.00 89.00 203 GLU A N 1
ATOM 1615 C CA . GLU A 1 203 ? -1.001 11.057 0.707 1.00 89.00 203 GLU A CA 1
ATOM 1616 C C . GLU A 1 203 ? -0.459 12.025 1.761 1.00 89.00 203 GLU A C 1
ATOM 1618 O O . GLU A 1 203 ? 0.761 12.172 1.886 1.00 89.00 203 GLU A O 1
ATOM 1623 N N . GLU A 1 204 ? -1.358 12.599 2.562 1.00 85.38 204 GLU A N 1
ATOM 1624 C CA . GLU A 1 204 ? -1.039 13.258 3.825 1.00 85.38 204 GLU A CA 1
ATOM 1625 C C . GLU A 1 204 ? -0.807 12.199 4.906 1.00 85.38 204 GLU A C 1
ATOM 1627 O O . GLU A 1 204 ? -1.617 11.291 5.092 1.00 85.38 204 GLU A O 1
ATOM 1632 N N . ASN A 1 205 ? 0.320 12.290 5.604 1.00 80.44 205 ASN A N 1
ATOM 1633 C CA . ASN A 1 205 ? 0.678 11.309 6.614 1.00 80.44 205 ASN A CA 1
ATOM 1634 C C . ASN A 1 205 ? 0.000 11.649 7.954 1.00 80.44 205 ASN A C 1
ATOM 1636 O O . ASN A 1 205 ? 0.191 12.763 8.439 1.00 80.44 205 ASN A O 1
ATOM 1640 N N . PRO A 1 206 ? -0.761 10.727 8.574 1.00 84.06 206 PRO A N 1
ATOM 1641 C CA . PRO A 1 206 ? -1.409 10.975 9.864 1.00 84.06 206 PRO A CA 1
ATOM 1642 C C . PRO A 1 206 ? -0.448 10.908 11.069 1.00 84.06 206 PRO A C 1
ATOM 1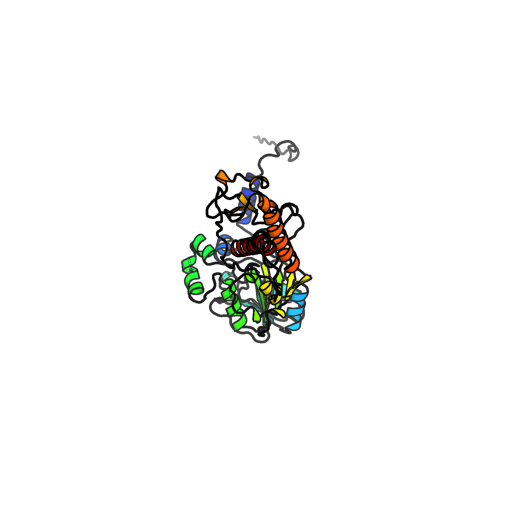644 O O . PRO A 1 206 ? -0.896 10.988 12.214 1.00 84.06 206 PRO A O 1
ATOM 1647 N N . PHE A 1 207 ? 0.854 10.721 10.835 1.00 83.56 207 PHE A N 1
ATOM 1648 C CA . PHE A 1 207 ? 1.880 10.619 11.871 1.00 83.56 207 PHE A CA 1
ATOM 1649 C C . PHE A 1 207 ? 2.860 11.795 11.817 1.00 83.56 207 PHE A C 1
ATOM 1651 O O . PHE A 1 207 ? 3.264 12.222 10.736 1.00 83.56 207 PHE A O 1
ATOM 1658 N N . LEU A 1 208 ? 3.314 12.264 12.985 1.00 75.69 208 LEU A N 1
ATOM 1659 C CA . LEU A 1 208 ? 4.355 13.297 13.087 1.00 75.69 208 LEU A CA 1
ATOM 1660 C C . LEU A 1 208 ? 5.785 12.740 13.010 1.00 75.69 208 LEU A C 1
ATOM 1662 O O . LEU A 1 208 ? 6.720 13.460 12.666 1.00 75.69 208 LEU A O 1
ATOM 1666 N N . ASP A 1 209 ? 5.980 11.474 13.379 1.00 71.25 209 ASP A N 1
ATOM 1667 C CA . ASP A 1 209 ? 7.290 10.890 13.689 1.00 71.25 209 ASP A CA 1
ATOM 1668 C C . ASP A 1 209 ? 7.792 9.879 12.645 1.00 71.25 209 ASP A C 1
ATOM 1670 O O . ASP A 1 209 ? 8.865 9.284 12.801 1.00 71.25 209 ASP A O 1
ATOM 1674 N N . THR A 1 210 ? 7.047 9.688 11.555 1.00 76.88 210 THR A N 1
ATOM 1675 C CA . THR A 1 210 ? 7.400 8.741 10.500 1.00 76.88 210 THR A CA 1
ATOM 1676 C C . THR A 1 210 ? 6.889 9.188 9.141 1.00 76.88 210 THR A C 1
ATOM 1678 O O . THR A 1 210 ? 5.800 9.725 9.040 1.00 76.88 210 THR A O 1
ATOM 1681 N N . ASP A 1 211 ? 7.644 8.885 8.083 1.00 77.44 211 ASP A N 1
ATOM 1682 C CA . ASP A 1 211 ? 7.241 9.074 6.680 1.00 77.44 211 ASP A CA 1
ATOM 1683 C C . ASP A 1 211 ? 6.669 7.787 6.063 1.00 77.44 211 ASP A C 1
ATOM 1685 O O . ASP A 1 211 ? 6.671 7.634 4.839 1.00 77.44 211 ASP A O 1
ATOM 1689 N N . VAL A 1 212 ? 6.294 6.802 6.890 1.00 85.69 212 VAL A N 1
ATOM 1690 C CA . VAL A 1 212 ? 5.781 5.516 6.404 1.00 85.69 212 VAL A CA 1
ATOM 1691 C C . VAL A 1 212 ? 4.462 5.744 5.653 1.00 85.69 212 VAL A C 1
ATOM 1693 O O . VAL A 1 212 ? 3.486 6.183 6.254 1.00 85.69 212 VAL A O 1
ATOM 1696 N N . PRO A 1 213 ? 4.411 5.407 4.352 1.00 90.88 213 PRO A N 1
ATOM 1697 C CA . PRO A 1 213 ? 3.180 5.381 3.574 1.00 90.88 213 PRO A CA 1
ATOM 1698 C C . PRO A 1 213 ? 2.120 4.491 4.218 1.00 90.88 213 PRO A C 1
ATOM 1700 O O . PRO A 1 213 ? 2.410 3.322 4.485 1.00 90.88 213 PRO A O 1
ATOM 1703 N N . VAL A 1 214 ? 0.900 4.998 4.403 1.00 94.00 214 VAL A N 1
ATOM 1704 C CA . VAL A 1 214 ? -0.206 4.232 4.994 1.00 94.00 214 VAL A CA 1
ATOM 1705 C C . VAL A 1 214 ? -1.488 4.263 4.177 1.00 94.00 214 VAL A C 1
ATOM 1707 O O . VAL A 1 214 ? -1.725 5.145 3.349 1.00 94.00 214 VAL A O 1
ATOM 1710 N N . VAL A 1 215 ? -2.316 3.262 4.450 1.00 97.12 215 VAL A N 1
ATOM 1711 C CA . VAL A 1 215 ? -3.695 3.138 3.996 1.00 97.12 215 VAL A CA 1
ATOM 1712 C C . VAL A 1 215 ? -4.623 2.965 5.192 1.00 97.12 215 VAL A C 1
ATOM 1714 O O . VAL A 1 215 ? -4.235 2.393 6.209 1.00 97.12 215 VAL A O 1
ATOM 1717 N N . VAL A 1 216 ? -5.871 3.400 5.043 1.00 98.50 216 VAL A N 1
ATOM 1718 C CA . VAL A 1 216 ? -6.976 3.010 5.922 1.00 98.50 216 VAL A CA 1
ATOM 1719 C C . VAL A 1 216 ? -7.734 1.871 5.256 1.00 98.50 216 VAL A C 1
ATOM 1721 O O . VAL A 1 216 ? -8.285 2.030 4.163 1.00 98.50 216 VAL A O 1
ATOM 1724 N N . LEU A 1 217 ? -7.757 0.717 5.911 1.00 98.81 217 LEU A N 1
ATOM 1725 C CA . LEU A 1 217 ? -8.526 -0.447 5.495 1.00 98.81 217 LEU A CA 1
ATOM 1726 C C . LEU A 1 217 ? -9.860 -0.453 6.223 1.00 98.81 217 LEU A C 1
ATOM 1728 O O . LEU A 1 217 ? -9.882 -0.350 7.444 1.00 98.81 217 LEU A O 1
ATOM 1732 N N . CYS A 1 218 ? -10.954 -0.613 5.487 1.00 98.88 218 CYS A N 1
ATOM 1733 C CA . CYS A 1 218 ? -12.277 -0.858 6.052 1.00 98.88 218 CYS A CA 1
ATOM 1734 C C . CYS A 1 218 ? -12.697 -2.282 5.689 1.00 98.88 218 CYS A C 1
ATOM 1736 O O . CYS A 1 218 ? -12.786 -2.606 4.504 1.00 98.88 218 CYS A O 1
ATOM 1738 N N . PHE A 1 219 ? -12.968 -3.125 6.680 1.00 98.81 219 PHE A N 1
ATOM 1739 C CA . PHE A 1 219 ? -13.469 -4.488 6.509 1.00 98.81 219 PHE A CA 1
ATOM 1740 C C . PHE A 1 219 ? -14.874 -4.605 7.078 1.00 98.81 219 PHE A C 1
ATOM 1742 O O . PHE A 1 219 ? -15.088 -4.266 8.237 1.00 98.81 219 PHE A O 1
ATOM 1749 N N . ASP A 1 220 ? -15.804 -5.161 6.304 1.00 98.00 220 ASP A N 1
ATOM 1750 C CA . ASP A 1 220 ? -17.143 -5.557 6.772 1.00 98.00 220 ASP A CA 1
ATOM 1751 C C . ASP A 1 220 ? -17.255 -7.069 7.045 1.00 98.00 220 ASP A C 1
ATOM 1753 O O . ASP A 1 220 ? -18.332 -7.571 7.383 1.00 98.00 220 ASP A O 1
ATOM 1757 N N . SER A 1 221 ? -16.142 -7.796 6.880 1.00 96.00 221 SER A N 1
ATOM 1758 C CA . SER A 1 221 ? -16.022 -9.250 7.026 1.00 96.00 221 SER A CA 1
ATOM 1759 C C . SER A 1 221 ? -16.933 -10.069 6.106 1.00 96.00 221 SER A C 1
ATOM 1761 O O . SER A 1 221 ? -17.094 -11.274 6.310 1.00 96.00 221 SER A O 1
ATOM 1763 N N . VAL A 1 222 ? -17.504 -9.450 5.071 1.00 97.06 222 VAL A N 1
ATOM 1764 C CA . VAL A 1 222 ? -18.301 -10.136 4.052 1.00 97.06 222 VAL A CA 1
ATOM 1765 C C . VAL A 1 222 ? -17.374 -10.585 2.932 1.00 97.06 222 VAL A C 1
ATOM 1767 O O . VAL A 1 222 ? -16.679 -9.766 2.345 1.00 97.06 222 VAL A O 1
ATOM 1770 N N . ILE A 1 223 ? -17.380 -11.877 2.604 1.00 98.00 223 ILE A N 1
ATOM 1771 C CA . ILE A 1 223 ? -16.622 -12.410 1.465 1.00 98.00 223 ILE A CA 1
ATOM 1772 C C . ILE A 1 223 ? -17.254 -11.913 0.159 1.00 98.00 223 ILE A C 1
ATOM 1774 O O . ILE A 1 223 ? -18.446 -12.124 -0.072 1.00 98.00 223 ILE A O 1
ATOM 1778 N N . LYS A 1 224 ? -16.461 -11.263 -0.699 1.00 97.69 224 LYS A N 1
ATOM 1779 C CA . LYS A 1 224 ? -16.906 -10.748 -2.001 1.00 97.69 224 LYS A CA 1
ATOM 1780 C C . LYS A 1 224 ? -15.785 -10.747 -3.044 1.00 97.69 224 LYS A C 1
ATOM 1782 O O . LYS A 1 224 ? -14.612 -10.852 -2.705 1.00 97.69 224 LYS A O 1
ATOM 1787 N N . ASP A 1 225 ? -16.162 -10.598 -4.310 1.00 98.00 225 ASP A N 1
ATOM 1788 C CA . ASP A 1 225 ? -15.204 -10.398 -5.402 1.00 98.00 225 ASP A CA 1
ATOM 1789 C C . ASP A 1 225 ? -14.353 -9.135 -5.166 1.00 98.00 225 ASP A C 1
ATOM 1791 O O . ASP A 1 225 ? -14.869 -8.115 -4.699 1.00 98.00 225 ASP A O 1
ATOM 1795 N N . LEU A 1 226 ? -13.065 -9.182 -5.515 1.00 98.12 226 LEU A N 1
ATOM 1796 C CA . LEU A 1 226 ? -12.160 -8.035 -5.408 1.00 98.12 226 LEU A CA 1
ATOM 1797 C C . LEU A 1 226 ? -12.605 -6.851 -6.280 1.00 98.12 226 LEU A C 1
ATOM 1799 O O . LEU A 1 226 ? -12.300 -5.706 -5.947 1.00 98.12 226 LEU A O 1
ATOM 1803 N N . ASP A 1 227 ? -13.378 -7.090 -7.341 1.00 98.19 227 ASP A N 1
ATOM 1804 C CA . ASP A 1 227 ? -14.013 -6.045 -8.148 1.00 98.19 227 ASP A CA 1
ATOM 1805 C C . ASP A 1 227 ? -15.026 -5.210 -7.340 1.00 98.19 227 ASP A C 1
ATOM 1807 O O . ASP A 1 227 ? -15.382 -4.107 -7.742 1.00 98.19 227 ASP A O 1
ATOM 1811 N N . LYS A 1 228 ? -15.482 -5.693 -6.175 1.00 98.31 228 LYS A N 1
ATOM 1812 C CA . LYS A 1 228 ? -16.359 -4.944 -5.257 1.00 98.31 228 LYS A CA 1
ATOM 1813 C C . LYS A 1 228 ? -15.591 -4.195 -4.166 1.00 98.31 228 LYS A C 1
ATOM 1815 O O . LYS A 1 228 ? -16.197 -3.410 -3.438 1.00 98.31 228 LYS A O 1
ATOM 1820 N N . VAL A 1 229 ? -14.283 -4.422 -4.038 1.00 98.56 229 VAL A N 1
ATOM 1821 C CA . VAL A 1 229 ? -13.430 -3.731 -3.064 1.00 98.56 229 VAL A CA 1
ATOM 1822 C C . VAL A 1 229 ? -12.959 -2.419 -3.674 1.00 98.56 229 VAL A C 1
ATOM 1824 O O . VAL A 1 229 ? -12.177 -2.409 -4.623 1.00 98.56 229 VAL A O 1
ATOM 1827 N N . LYS A 1 230 ? -13.430 -1.297 -3.131 1.00 98.69 230 LYS A N 1
ATOM 1828 C CA . LYS A 1 230 ? -13.116 0.034 -3.667 1.00 98.69 230 LYS A CA 1
ATOM 1829 C C . LYS A 1 230 ? -11.750 0.522 -3.190 1.00 98.69 230 LYS A C 1
ATOM 1831 O O . LYS A 1 230 ? -11.416 0.375 -2.016 1.00 98.69 230 LYS A O 1
ATOM 1836 N N . VAL A 1 231 ? -10.991 1.160 -4.072 1.00 98.62 231 VAL A N 1
ATOM 1837 C CA . VAL A 1 231 ? -9.711 1.800 -3.761 1.00 98.62 231 VAL A CA 1
ATOM 1838 C C . VAL A 1 231 ? -9.837 3.300 -3.988 1.00 98.62 231 VAL A C 1
ATOM 1840 O O . VAL A 1 231 ? -10.275 3.757 -5.046 1.00 98.62 231 VAL A O 1
ATOM 1843 N N . TYR A 1 232 ? -9.442 4.060 -2.976 1.00 98.38 232 TYR A N 1
ATOM 1844 C CA . TYR A 1 232 ? -9.470 5.514 -2.954 1.00 98.38 232 TYR A CA 1
ATOM 1845 C C . TYR A 1 232 ? -8.057 6.067 -2.777 1.00 98.38 232 TYR A C 1
ATOM 1847 O O . TYR A 1 232 ? -7.232 5.474 -2.077 1.00 98.38 232 TYR A O 1
ATOM 1855 N N . LYS A 1 233 ? -7.800 7.236 -3.362 1.00 95.88 233 LYS A N 1
ATOM 1856 C CA . LYS A 1 233 ? -6.698 8.123 -2.981 1.00 95.88 233 LYS A CA 1
ATOM 1857 C C . LYS A 1 233 ? -7.292 9.352 -2.316 1.00 95.88 233 LYS A C 1
ATOM 1859 O O . LYS A 1 233 ? -8.005 10.113 -2.968 1.00 95.88 233 LYS A O 1
ATOM 1864 N N . ASN A 1 234 ? -7.000 9.537 -1.032 1.00 93.88 234 ASN A N 1
ATOM 1865 C CA . ASN A 1 234 ? -7.671 10.525 -0.191 1.00 93.88 234 ASN A CA 1
ATOM 1866 C C . ASN A 1 234 ? -9.200 10.365 -0.322 1.00 93.88 234 ASN A C 1
ATOM 1868 O O . ASN A 1 234 ? -9.708 9.281 -0.052 1.00 93.88 234 ASN A O 1
ATOM 1872 N N . ASP A 1 235 ? -9.923 11.389 -0.771 1.00 95.38 235 ASP A N 1
ATOM 1873 C CA . ASP A 1 235 ? -11.386 11.366 -0.925 1.00 95.38 235 ASP A CA 1
ATOM 1874 C C . ASP A 1 235 ? -11.863 10.934 -2.329 1.00 95.38 235 ASP A C 1
ATOM 1876 O O . ASP A 1 235 ? -13.063 10.882 -2.601 1.00 95.38 235 ASP A O 1
ATOM 1880 N N . THR A 1 236 ? -10.938 10.596 -3.233 1.00 96.44 236 THR A N 1
ATOM 1881 C CA . THR A 1 236 ? -11.246 10.283 -4.635 1.00 96.44 236 THR A CA 1
ATOM 1882 C C . THR A 1 236 ? -11.210 8.780 -4.882 1.00 96.44 236 THR A C 1
ATOM 1884 O O . THR A 1 236 ? -10.193 8.127 -4.649 1.00 96.44 236 THR A O 1
ATOM 1887 N N . PHE A 1 237 ? -12.307 8.221 -5.399 1.00 98.12 237 PHE A N 1
ATOM 1888 C CA . PHE A 1 237 ? -12.325 6.850 -5.916 1.00 98.12 237 PHE A CA 1
ATOM 1889 C C . PHE A 1 237 ? -11.422 6.756 -7.149 1.00 98.12 237 PHE A C 1
ATOM 1891 O O . PHE A 1 237 ? -11.588 7.535 -8.084 1.00 98.12 237 PHE A O 1
ATOM 1898 N N . VAL A 1 238 ? -10.484 5.806 -7.153 1.00 97.38 238 VAL A N 1
ATOM 1899 C CA . VAL A 1 238 ? -9.549 5.623 -8.275 1.00 97.38 238 VAL A CA 1
ATOM 1900 C C . VAL A 1 238 ? -9.821 4.349 -9.058 1.00 97.38 238 VAL A C 1
ATOM 1902 O O . VAL A 1 238 ? -9.782 4.370 -10.283 1.00 97.38 238 VAL A O 1
ATOM 1905 N N . ASN A 1 239 ? -10.083 3.233 -8.374 1.00 98.00 239 ASN A N 1
ATOM 1906 C CA . ASN A 1 239 ? -10.342 1.951 -9.021 1.00 98.00 239 ASN A CA 1
ATOM 1907 C C . ASN A 1 239 ? -10.898 0.925 -8.020 1.00 98.00 239 ASN A C 1
ATOM 1909 O O . ASN A 1 239 ? -11.087 1.221 -6.841 1.00 98.00 239 ASN A O 1
ATOM 1913 N N . THR A 1 240 ? -11.127 -0.304 -8.469 1.00 98.50 240 THR A N 1
ATOM 1914 C CA . THR A 1 240 ? -11.378 -1.463 -7.607 1.00 98.50 240 THR A CA 1
ATOM 1915 C C . THR A 1 240 ? -10.097 -2.281 -7.448 1.00 98.50 240 THR A C 1
ATOM 1917 O O . THR A 1 240 ? -9.205 -2.246 -8.301 1.00 98.50 240 THR A O 1
ATOM 1920 N N . LEU A 1 241 ? -9.986 -3.029 -6.349 1.00 98.06 241 LEU A N 1
ATOM 1921 C CA . LEU A 1 241 ? -8.826 -3.887 -6.110 1.00 98.06 241 LEU A CA 1
ATOM 1922 C C . LEU A 1 241 ? -8.724 -4.982 -7.180 1.00 98.06 241 LEU A C 1
ATOM 1924 O O . LEU A 1 241 ? -7.629 -5.266 -7.650 1.00 98.06 241 LEU A O 1
ATOM 1928 N N . GLY A 1 242 ? -9.856 -5.548 -7.607 1.00 97.81 242 GLY A N 1
ATOM 1929 C CA . GLY A 1 242 ? -9.896 -6.565 -8.659 1.00 97.81 242 GLY A CA 1
ATOM 1930 C C . GLY A 1 242 ? -9.361 -6.058 -9.999 1.00 97.81 242 GLY A C 1
ATOM 1931 O O . GLY A 1 242 ? -8.525 -6.723 -10.610 1.00 97.81 242 GLY A O 1
ATOM 1932 N N . THR A 1 243 ? -9.735 -4.845 -10.418 1.00 97.62 243 THR A N 1
ATOM 1933 C CA . THR A 1 243 ? -9.173 -4.221 -11.627 1.00 97.62 243 THR A CA 1
ATOM 1934 C C . THR A 1 243 ? -7.670 -3.974 -11.494 1.00 97.62 243 THR A C 1
ATOM 1936 O O . THR A 1 243 ? -6.923 -4.258 -12.428 1.00 97.62 243 THR A O 1
ATOM 1939 N N . ILE A 1 244 ? -7.202 -3.486 -10.339 1.00 96.75 244 ILE A N 1
ATOM 1940 C CA . ILE A 1 244 ? -5.765 -3.268 -10.098 1.00 96.75 244 ILE A CA 1
ATOM 1941 C C . ILE A 1 244 ? -4.988 -4.588 -10.187 1.00 96.75 244 ILE A C 1
ATOM 1943 O O . ILE A 1 244 ? -3.936 -4.629 -10.821 1.00 96.75 244 ILE A O 1
ATOM 1947 N N . GLU A 1 245 ? -5.504 -5.671 -9.600 1.00 95.31 245 GLU A N 1
ATOM 1948 C CA . GLU A 1 245 ? -4.860 -6.989 -9.663 1.00 95.31 245 GLU A CA 1
ATOM 1949 C C . GLU A 1 245 ? -4.850 -7.569 -11.086 1.00 95.31 245 GLU A C 1
ATOM 1951 O O . GLU A 1 245 ? -3.841 -8.134 -11.501 1.00 95.31 245 GLU A O 1
ATOM 1956 N N . LYS A 1 246 ? -5.912 -7.368 -11.879 1.00 96.19 246 LYS A N 1
ATOM 1957 C CA . LYS A 1 246 ? -5.949 -7.778 -13.299 1.00 96.19 246 LYS A CA 1
ATOM 1958 C C . LYS A 1 246 ? -4.928 -7.030 -14.162 1.00 96.19 246 LYS A C 1
ATOM 1960 O O . LYS A 1 246 ? -4.425 -7.585 -15.132 1.00 96.19 246 LYS A O 1
ATOM 1965 N N . LEU A 1 247 ? -4.598 -5.789 -13.804 1.00 96.06 247 LEU A N 1
ATOM 1966 C CA . LEU A 1 247 ? -3.568 -4.990 -14.476 1.00 96.06 247 LEU A CA 1
ATOM 1967 C C . LEU A 1 247 ? -2.142 -5.331 -14.007 1.00 96.06 247 LEU A C 1
ATOM 1969 O O . LEU A 1 247 ? -1.172 -4.770 -14.524 1.00 96.06 247 LEU A O 1
ATOM 1973 N N . ARG A 1 248 ? -1.981 -6.242 -13.035 1.00 94.88 248 ARG A N 1
ATOM 1974 C CA . ARG A 1 248 ? -0.672 -6.634 -12.511 1.00 94.88 248 ARG A CA 1
ATOM 1975 C C . ARG A 1 248 ? 0.118 -7.439 -13.527 1.00 94.88 248 ARG A C 1
ATOM 1977 O O . ARG A 1 248 ? -0.188 -8.590 -13.832 1.00 94.88 248 ARG A O 1
ATOM 1984 N N . LEU A 1 249 ? 1.207 -6.836 -13.991 1.00 95.62 249 LEU A N 1
ATOM 1985 C CA . LEU A 1 249 ? 2.122 -7.473 -14.923 1.00 95.62 249 LEU A CA 1
ATOM 1986 C C . LEU A 1 249 ? 2.957 -8.544 -14.213 1.00 95.62 249 LEU A C 1
ATOM 1988 O O . LEU A 1 249 ? 3.552 -8.304 -13.160 1.00 95.62 249 LEU A O 1
ATOM 1992 N N . ASN A 1 250 ? 3.025 -9.726 -14.820 1.00 95.38 250 ASN A N 1
ATOM 1993 C CA . ASN A 1 250 ? 3.865 -10.826 -14.368 1.00 95.38 250 ASN A CA 1
ATOM 1994 C C . ASN A 1 250 ? 4.835 -11.219 -15.488 1.00 95.38 250 ASN A C 1
ATOM 1996 O O . ASN A 1 250 ? 4.398 -11.349 -16.635 1.00 95.38 250 ASN A O 1
ATOM 2000 N N . PRO A 1 251 ? 6.129 -11.410 -15.177 1.00 96.38 251 PRO A N 1
ATOM 2001 C CA . PRO A 1 251 ? 7.093 -11.838 -16.175 1.00 96.38 251 PRO A CA 1
ATOM 2002 C C . PRO A 1 251 ? 6.795 -13.274 -16.614 1.00 96.38 251 PRO A C 1
ATOM 2004 O O . PRO A 1 251 ? 6.469 -14.129 -15.788 1.00 96.38 251 PRO A O 1
ATOM 2007 N N . GLN A 1 252 ? 6.941 -13.523 -17.909 1.00 95.50 252 GLN A N 1
ATOM 2008 C CA . GLN A 1 252 ? 6.910 -14.845 -18.529 1.00 95.50 252 GLN A CA 1
ATOM 2009 C C . GLN A 1 252 ? 8.267 -15.550 -18.427 1.00 95.50 252 GLN A C 1
ATOM 2011 O O . GLN A 1 252 ? 8.331 -16.771 -18.528 1.00 95.50 252 GLN A O 1
ATOM 2016 N N . ASN A 1 253 ? 9.348 -14.803 -18.174 1.00 93.88 253 ASN A N 1
ATOM 2017 C CA . ASN A 1 253 ? 10.719 -15.319 -18.101 1.00 93.88 253 ASN A CA 1
ATOM 2018 C C . ASN A 1 253 ? 11.208 -15.945 -19.418 1.00 93.88 253 ASN A C 1
ATOM 2020 O O . ASN A 1 253 ? 12.000 -16.883 -19.407 1.00 93.88 253 ASN A O 1
ATOM 2024 N N . ASN A 1 254 ? 10.741 -15.414 -20.549 1.00 91.88 254 ASN A N 1
ATOM 2025 C CA . ASN A 1 254 ? 11.050 -15.904 -21.895 1.00 91.88 254 ASN A CA 1
ATOM 2026 C C . ASN A 1 254 ? 12.167 -15.118 -22.607 1.00 91.88 254 ASN A C 1
ATOM 2028 O O . ASN A 1 254 ? 12.591 -15.516 -23.688 1.00 91.88 254 ASN A O 1
ATOM 2032 N N . VAL A 1 255 ? 12.649 -14.024 -22.013 1.00 94.69 255 VAL A N 1
ATOM 2033 C CA . VAL A 1 255 ? 13.735 -13.195 -22.556 1.00 94.69 255 VAL A CA 1
ATOM 2034 C C . VAL A 1 255 ? 14.973 -13.315 -21.670 1.00 94.69 255 VAL A C 1
ATOM 2036 O O . VAL A 1 255 ? 14.882 -13.148 -20.448 1.00 94.69 255 VAL A O 1
ATOM 2039 N N . ASP A 1 256 ? 16.139 -13.579 -22.265 1.00 96.00 256 ASP A N 1
ATOM 2040 C CA . ASP A 1 256 ? 17.403 -13.530 -21.525 1.00 96.00 256 ASP A CA 1
ATOM 2041 C C . ASP A 1 256 ? 17.765 -12.072 -21.217 1.00 96.00 256 ASP A C 1
ATOM 2043 O O . ASP A 1 256 ? 17.983 -11.251 -22.110 1.00 96.00 256 ASP A O 1
ATOM 2047 N N . LEU A 1 257 ? 17.762 -11.741 -19.928 1.00 96.12 257 LEU A N 1
ATOM 2048 C CA . LEU A 1 257 ? 18.114 -10.423 -19.418 1.00 96.12 257 LEU A CA 1
ATOM 2049 C C . LEU A 1 257 ? 18.645 -10.534 -17.994 1.00 96.12 257 LEU A C 1
ATOM 2051 O O . LEU A 1 257 ? 18.200 -11.376 -17.203 1.00 96.12 257 LEU A O 1
ATOM 2055 N N . LYS A 1 258 ? 19.557 -9.630 -17.641 1.00 95.44 258 LYS A N 1
ATOM 2056 C CA . LYS A 1 258 ? 20.190 -9.577 -16.318 1.00 95.44 258 LYS A CA 1
ATOM 2057 C C . LYS A 1 258 ? 20.157 -8.159 -15.766 1.00 95.44 258 LYS A C 1
ATOM 2059 O O . LYS A 1 258 ? 20.580 -7.212 -16.423 1.00 95.44 258 LYS A O 1
ATOM 2064 N N . PHE A 1 259 ? 19.670 -8.020 -14.535 1.00 95.06 259 PHE A N 1
ATOM 2065 C CA . PHE A 1 259 ? 19.674 -6.756 -13.797 1.00 95.06 259 PHE A CA 1
ATOM 2066 C C . PHE A 1 259 ? 21.036 -6.486 -13.150 1.00 95.06 259 PHE A C 1
ATOM 2068 O O . PHE A 1 259 ? 21.766 -7.416 -12.812 1.00 95.06 259 PHE A O 1
ATOM 2075 N N . ASN A 1 260 ? 21.316 -5.210 -12.877 1.00 93.94 260 ASN A N 1
ATOM 2076 C CA . ASN A 1 260 ? 22.518 -4.740 -12.181 1.00 93.94 260 ASN A CA 1
ATOM 2077 C C . ASN A 1 260 ? 23.836 -5.123 -12.883 1.00 93.94 260 ASN A C 1
ATOM 2079 O O . ASN A 1 260 ? 24.843 -5.368 -12.219 1.00 93.94 260 ASN A O 1
ATOM 2083 N N . VAL A 1 261 ? 23.846 -5.143 -14.219 1.00 93.38 261 VAL A N 1
ATOM 2084 C CA . VAL A 1 261 ? 25.041 -5.435 -15.026 1.00 93.38 261 VAL A CA 1
ATOM 2085 C C . VAL A 1 261 ? 25.694 -4.128 -15.471 1.00 93.38 261 VAL A C 1
ATOM 2087 O O . VAL A 1 261 ? 25.093 -3.367 -16.219 1.00 93.38 261 VAL A O 1
ATOM 2090 N N . ILE A 1 262 ? 26.934 -3.861 -15.045 1.00 91.50 262 ILE A N 1
ATOM 2091 C CA . ILE A 1 262 ? 27.645 -2.590 -15.325 1.00 91.50 262 ILE A CA 1
ATOM 2092 C C . ILE A 1 262 ? 27.808 -2.322 -16.835 1.00 91.50 262 ILE A C 1
ATOM 2094 O O . ILE A 1 262 ? 27.740 -1.169 -17.276 1.00 91.50 262 ILE A O 1
ATOM 2098 N N . SER A 1 263 ? 27.994 -3.386 -17.624 1.00 92.56 263 SER A N 1
ATOM 2099 C CA . SER A 1 263 ? 28.073 -3.338 -19.090 1.00 92.56 263 SER A CA 1
ATOM 2100 C C . SER A 1 263 ? 26.708 -3.259 -19.785 1.00 92.56 263 SER A C 1
ATOM 2102 O O . SER A 1 263 ? 26.667 -3.111 -21.004 1.00 92.56 263 SER A O 1
ATOM 2104 N N . GLY A 1 264 ? 25.602 -3.341 -19.038 1.00 95.19 264 GLY A N 1
ATOM 2105 C CA . GLY A 1 264 ? 24.252 -3.213 -19.573 1.00 95.19 264 GLY A CA 1
ATOM 2106 C C . GLY A 1 264 ? 24.029 -1.840 -20.210 1.00 95.19 264 GLY A C 1
ATOM 2107 O O . GLY A 1 264 ? 24.519 -0.818 -19.725 1.00 95.19 264 GLY A O 1
ATOM 2108 N N . TRP A 1 265 ? 23.294 -1.813 -21.320 1.00 96.62 265 TRP A N 1
ATOM 2109 C CA . TRP A 1 265 ? 23.063 -0.589 -22.096 1.00 96.62 265 TRP A CA 1
ATOM 2110 C C . TRP A 1 265 ? 21.752 0.115 -21.719 1.00 96.62 265 TRP A C 1
ATOM 2112 O O . TRP A 1 265 ? 21.649 1.338 -21.864 1.00 96.62 265 TRP A O 1
ATOM 2122 N N . LEU A 1 266 ? 20.763 -0.650 -21.243 1.00 98.00 266 LEU A N 1
ATOM 2123 C CA . LEU A 1 266 ? 19.453 -0.152 -20.842 1.00 98.00 266 LEU A CA 1
ATOM 2124 C C . LEU A 1 266 ? 19.507 0.288 -19.384 1.00 98.00 266 LEU A C 1
ATOM 2126 O O . LEU A 1 266 ? 19.765 -0.522 -18.495 1.00 98.00 266 LEU A O 1
ATOM 2130 N N . ALA A 1 267 ? 19.222 1.556 -19.131 1.00 97.25 267 ALA A N 1
ATOM 2131 C CA . ALA A 1 267 ? 19.142 2.096 -17.790 1.00 97.25 267 ALA A CA 1
ATOM 2132 C C . ALA A 1 267 ? 17.696 2.242 -17.337 1.00 97.25 267 ALA A C 1
ATOM 2134 O O . ALA A 1 267 ? 16.820 2.645 -18.101 1.00 97.25 267 ALA A O 1
ATOM 2135 N N . VAL A 1 268 ? 17.455 1.943 -16.063 1.00 97.19 268 VAL A N 1
ATOM 2136 C CA . VAL A 1 268 ? 16.139 2.109 -15.448 1.00 97.19 268 VAL A CA 1
ATOM 2137 C C . VAL A 1 268 ? 16.284 2.888 -14.155 1.00 97.19 268 VAL A C 1
ATOM 2139 O O . VAL A 1 268 ? 16.989 2.473 -13.231 1.00 97.19 268 VAL A O 1
ATOM 2142 N N . ARG A 1 269 ? 15.578 4.017 -14.072 1.00 95.56 269 ARG A N 1
ATOM 2143 C CA . ARG A 1 269 ? 15.281 4.672 -12.800 1.00 95.56 269 ARG A CA 1
ATOM 2144 C C . ARG A 1 269 ? 14.053 3.989 -12.225 1.00 95.56 269 ARG A C 1
ATOM 2146 O O . ARG A 1 269 ? 12.969 4.156 -12.759 1.00 95.56 269 ARG A O 1
ATOM 2153 N N . CYS A 1 270 ? 14.223 3.254 -11.131 1.00 95.62 270 CYS A N 1
ATOM 2154 C CA . CYS A 1 270 ? 13.164 2.471 -10.492 1.00 95.62 270 CYS A CA 1
ATOM 2155 C C . CYS A 1 270 ? 12.407 3.235 -9.399 1.00 95.62 270 CYS A C 1
ATOM 2157 O O . CYS A 1 270 ? 11.529 2.659 -8.766 1.00 95.62 270 CYS A O 1
ATOM 2159 N N . VAL A 1 271 ? 12.749 4.495 -9.124 1.00 93.88 271 VAL A N 1
ATOM 2160 C CA . VAL A 1 271 ? 12.051 5.343 -8.145 1.00 93.88 271 VAL A CA 1
ATOM 2161 C C . VAL A 1 271 ? 11.746 6.711 -8.725 1.00 93.88 271 VAL A C 1
ATOM 2163 O O . VAL A 1 271 ? 12.604 7.311 -9.371 1.00 93.88 271 VAL A O 1
ATOM 2166 N N . ASP A 1 272 ? 10.569 7.244 -8.418 1.00 94.12 272 ASP A N 1
ATOM 2167 C CA . ASP A 1 272 ? 10.282 8.647 -8.698 1.00 94.12 272 ASP A CA 1
ATOM 2168 C C . ASP A 1 272 ? 11.253 9.543 -7.918 1.00 94.12 272 ASP A C 1
ATOM 2170 O O . ASP A 1 272 ? 11.579 9.278 -6.749 1.00 94.12 272 ASP A O 1
ATOM 2174 N N . SER A 1 273 ? 11.738 10.616 -8.544 1.00 90.81 273 SER A N 1
ATOM 2175 C CA . SER A 1 273 ? 12.495 11.642 -7.825 1.00 90.81 273 SER A CA 1
ATOM 2176 C C . SER A 1 273 ? 11.557 12.528 -6.991 1.00 90.81 273 SER A C 1
ATOM 2178 O O . SER A 1 273 ? 10.366 12.259 -6.869 1.00 90.81 273 SER A O 1
ATOM 2180 N N . THR A 1 274 ? 12.091 13.565 -6.349 1.00 90.00 274 THR A N 1
ATOM 2181 C CA . THR A 1 274 ? 11.256 14.603 -5.723 1.00 90.00 274 THR A CA 1
ATOM 2182 C C . THR A 1 274 ? 10.716 15.605 -6.747 1.00 90.00 274 THR A C 1
ATOM 2184 O O . THR A 1 274 ? 9.767 16.326 -6.440 1.00 90.00 274 THR A O 1
ATOM 2187 N N . ASN A 1 275 ? 11.308 15.663 -7.947 1.00 91.12 275 ASN A N 1
ATOM 2188 C CA . ASN A 1 275 ? 10.846 16.485 -9.056 1.00 91.12 275 ASN A CA 1
ATOM 2189 C C . ASN A 1 275 ? 9.847 15.687 -9.923 1.00 91.12 275 ASN A C 1
ATOM 2191 O O . ASN A 1 275 ? 10.250 14.647 -10.457 1.00 91.12 275 ASN A O 1
ATOM 2195 N N . PRO A 1 276 ? 8.597 16.158 -10.102 1.00 89.25 276 PRO A N 1
ATOM 2196 C CA . PRO A 1 276 ? 7.632 15.513 -10.996 1.00 89.25 276 PRO A CA 1
ATOM 2197 C C . PRO A 1 276 ? 8.091 15.420 -12.460 1.00 89.25 276 PRO A C 1
ATOM 2199 O O . PRO A 1 276 ? 7.597 14.563 -13.178 1.00 89.25 276 PRO A O 1
ATOM 2202 N N . ASP A 1 277 ? 9.081 16.204 -12.896 1.00 88.62 277 ASP A N 1
ATOM 2203 C CA . ASP A 1 277 ? 9.605 16.115 -14.271 1.00 88.62 277 ASP A CA 1
ATOM 2204 C C . ASP A 1 277 ? 10.672 15.020 -14.450 1.00 88.62 277 ASP A C 1
ATOM 2206 O O . ASP A 1 277 ? 11.145 14.758 -15.553 1.00 88.62 277 ASP A O 1
ATOM 2210 N N . ASN A 1 278 ? 11.109 14.382 -13.359 1.00 87.56 278 ASN A N 1
ATOM 2211 C CA . ASN A 1 278 ? 12.149 13.352 -13.380 1.00 87.56 278 ASN A CA 1
ATOM 2212 C C . ASN A 1 278 ? 11.677 12.116 -12.612 1.00 87.56 278 ASN A C 1
ATOM 2214 O O . ASN A 1 278 ? 12.134 11.809 -11.504 1.00 87.56 278 ASN A O 1
ATOM 2218 N N . MET A 1 279 ? 10.697 11.443 -13.198 1.00 92.75 279 MET A N 1
ATOM 2219 C CA . MET A 1 279 ? 10.056 10.260 -12.639 1.00 92.75 279 MET A CA 1
ATOM 2220 C C . MET A 1 279 ? 10.761 8.974 -13.068 1.00 92.75 279 MET A C 1
ATOM 2222 O O . MET A 1 279 ? 11.760 8.977 -13.791 1.00 92.75 279 MET A O 1
ATOM 2226 N N . LEU A 1 280 ? 10.241 7.861 -12.566 1.00 94.81 280 LEU A N 1
ATOM 2227 C CA . LEU A 1 280 ? 10.549 6.515 -13.027 1.00 94.81 280 LEU A CA 1
ATOM 2228 C C . LEU A 1 280 ? 10.548 6.436 -14.560 1.00 94.81 280 LEU A C 1
ATOM 2230 O O . LEU A 1 280 ? 9.562 6.824 -15.183 1.00 94.81 280 LEU A O 1
ATOM 2234 N N . LYS A 1 281 ? 11.633 5.932 -15.154 1.00 97.06 281 LYS A N 1
ATOM 2235 C CA . LYS A 1 281 ? 11.754 5.794 -16.611 1.00 97.06 281 LYS A CA 1
ATOM 2236 C C . LYS A 1 281 ? 12.780 4.747 -17.028 1.00 97.06 281 LYS A C 1
ATOM 2238 O O . LYS A 1 281 ? 13.726 4.462 -16.285 1.00 97.06 281 LYS A O 1
ATOM 2243 N N . TYR A 1 282 ? 12.603 4.253 -18.245 1.00 98.44 282 TYR A N 1
ATOM 2244 C CA . TYR A 1 282 ? 13.596 3.529 -19.029 1.00 98.44 282 TYR A CA 1
ATOM 2245 C C . TYR A 1 282 ? 14.323 4.517 -19.939 1.00 98.44 282 TYR A C 1
ATOM 2247 O O . TYR A 1 282 ? 13.695 5.413 -20.503 1.00 98.44 282 TYR A O 1
ATOM 2255 N N . ASP A 1 283 ? 15.637 4.383 -20.079 1.00 98.00 283 ASP A N 1
ATOM 2256 C CA . ASP A 1 283 ? 16.433 5.268 -20.928 1.00 98.00 283 ASP A CA 1
ATOM 2257 C C . ASP A 1 283 ? 17.766 4.613 -21.319 1.00 98.00 283 ASP A C 1
ATOM 2259 O O . ASP A 1 283 ? 18.136 3.550 -20.815 1.00 98.00 283 ASP A O 1
ATOM 2263 N N . PHE A 1 284 ? 18.529 5.259 -22.194 1.00 97.81 284 PHE A N 1
ATOM 2264 C CA . PHE A 1 284 ? 19.925 4.891 -22.406 1.00 97.81 284 PHE A CA 1
ATOM 2265 C C . PHE A 1 284 ? 20.765 5.223 -21.167 1.00 97.81 284 PHE A C 1
ATOM 2267 O O . PHE A 1 284 ? 20.562 6.257 -20.528 1.00 97.81 284 PHE A O 1
ATOM 2274 N N . LYS A 1 285 ? 21.784 4.397 -20.882 1.00 95.06 285 LYS A N 1
ATOM 2275 C CA . LYS A 1 285 ? 22.789 4.646 -19.825 1.00 95.06 285 LYS A CA 1
ATOM 2276 C C . LYS A 1 285 ? 23.311 6.088 -19.805 1.00 95.06 285 LYS A C 1
ATOM 2278 O O . LYS A 1 285 ? 23.425 6.676 -18.733 1.00 95.06 285 LYS A O 1
ATOM 2283 N N . ASN A 1 286 ? 23.577 6.662 -20.977 1.00 94.19 286 ASN A N 1
ATOM 2284 C CA . ASN A 1 286 ? 24.170 7.996 -21.119 1.00 94.19 286 ASN A CA 1
ATOM 2285 C C . ASN A 1 286 ? 23.185 9.148 -20.848 1.00 94.19 286 ASN A C 1
ATOM 2287 O O . ASN A 1 286 ? 23.619 10.274 -20.637 1.00 94.19 286 ASN A O 1
ATOM 2291 N N . ASN A 1 287 ? 21.877 8.878 -20.832 1.00 95.06 287 ASN A N 1
ATOM 2292 C CA . ASN A 1 287 ? 20.832 9.886 -20.612 1.00 95.06 287 ASN A CA 1
ATOM 2293 C C . ASN A 1 287 ? 20.434 10.018 -19.134 1.00 95.06 287 ASN A C 1
ATOM 2295 O O . ASN A 1 287 ? 19.565 10.818 -18.773 1.00 95.06 287 ASN A O 1
ATOM 2299 N N . ILE A 1 288 ? 21.035 9.209 -18.263 1.00 91.69 288 ILE A N 1
ATOM 2300 C CA . ILE A 1 288 ? 20.825 9.265 -16.824 1.00 91.69 288 ILE A CA 1
ATOM 2301 C C . ILE A 1 288 ? 22.139 9.682 -16.176 1.00 91.69 288 ILE A C 1
ATOM 2303 O O . ILE A 1 288 ? 23.110 8.929 -16.182 1.00 91.69 288 ILE A O 1
ATOM 2307 N N . ASP A 1 289 ? 22.126 10.873 -15.580 1.00 89.25 289 ASP A N 1
ATOM 2308 C CA . ASP A 1 289 ? 23.234 11.389 -14.780 1.00 89.25 289 ASP A CA 1
ATOM 2309 C C . ASP A 1 289 ? 23.415 10.540 -13.511 1.00 89.25 289 ASP A C 1
ATOM 2311 O O . ASP A 1 289 ? 22.644 10.636 -12.545 1.00 89.25 289 ASP A O 1
ATOM 2315 N N . TYR A 1 290 ? 24.378 9.621 -13.571 1.00 87.62 290 TYR A N 1
ATOM 2316 C CA . TYR A 1 290 ? 24.748 8.721 -12.491 1.00 87.62 290 TYR A CA 1
ATOM 2317 C C . TYR A 1 290 ? 26.149 8.143 -12.722 1.00 87.62 290 TYR A C 1
ATOM 2319 O O . TYR A 1 290 ? 26.481 7.716 -13.827 1.00 87.62 290 TYR A O 1
ATOM 2327 N N . ASP A 1 291 ? 26.958 8.065 -11.663 1.00 90.06 291 ASP A N 1
ATOM 2328 C CA . ASP A 1 291 ? 28.240 7.351 -11.690 1.00 90.06 291 ASP A CA 1
ATOM 2329 C C . ASP A 1 291 ? 27.973 5.838 -11.669 1.00 90.06 291 ASP A C 1
ATOM 2331 O O . ASP A 1 291 ? 27.865 5.208 -10.614 1.00 90.06 291 ASP A O 1
ATOM 2335 N N . TRP A 1 292 ? 27.792 5.259 -12.855 1.00 89.00 292 TRP A N 1
ATOM 2336 C CA . TRP A 1 292 ? 27.467 3.844 -13.021 1.00 89.00 292 TRP A CA 1
ATOM 2337 C C . TRP A 1 292 ? 28.580 2.906 -12.542 1.00 89.00 292 TRP A C 1
ATOM 2339 O O . TRP A 1 292 ? 28.268 1.826 -12.035 1.00 89.00 292 TRP A O 1
ATOM 2349 N N . ASP A 1 293 ? 29.843 3.322 -12.648 1.00 84.50 293 ASP A N 1
ATOM 2350 C CA . ASP A 1 293 ? 31.003 2.484 -12.331 1.00 84.50 293 ASP A CA 1
ATOM 2351 C C . ASP A 1 293 ? 31.160 2.282 -10.820 1.00 84.50 293 ASP A C 1
ATOM 2353 O O . ASP A 1 293 ? 31.571 1.213 -10.368 1.00 84.50 293 ASP A O 1
ATOM 2357 N N . LYS A 1 294 ? 30.785 3.286 -10.015 1.00 81.44 294 LYS A N 1
ATOM 2358 C CA . LYS A 1 294 ? 30.828 3.204 -8.541 1.00 81.44 294 LYS A CA 1
ATOM 2359 C C . LYS A 1 294 ? 29.459 3.003 -7.895 1.00 81.44 294 LYS A C 1
ATOM 2361 O O . LYS A 1 294 ? 29.373 2.627 -6.722 1.00 81.44 294 LYS A O 1
ATOM 2366 N N . GLY A 1 295 ? 28.386 3.291 -8.625 1.00 76.62 295 GLY A N 1
ATOM 2367 C CA . GLY A 1 295 ? 27.033 3.367 -8.089 1.00 76.62 295 GLY A CA 1
ATOM 2368 C C . GLY A 1 295 ? 26.224 2.073 -8.185 1.00 76.62 295 GLY A C 1
ATOM 2369 O O . GLY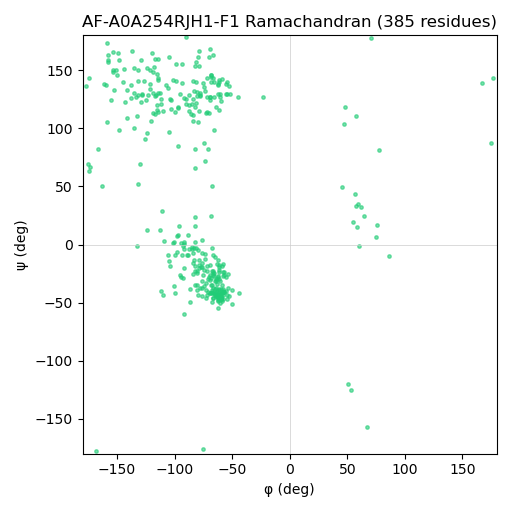 A 1 295 ? 25.364 1.820 -7.332 1.00 76.62 295 GLY A O 1
ATOM 2370 N N . ILE A 1 296 ? 26.491 1.211 -9.173 1.00 80.62 296 ILE A N 1
ATOM 2371 C CA . ILE A 1 296 ? 25.764 -0.059 -9.288 1.00 80.62 296 ILE A CA 1
ATOM 2372 C C . ILE A 1 296 ? 26.360 -1.100 -8.351 1.00 80.62 296 ILE A C 1
ATOM 2374 O O . ILE A 1 296 ? 27.517 -1.491 -8.455 1.00 80.62 296 ILE A O 1
ATOM 2378 N N . LYS A 1 297 ? 25.514 -1.608 -7.459 1.00 81.19 297 LYS A N 1
ATOM 2379 C CA . LYS A 1 297 ? 25.772 -2.786 -6.639 1.00 81.19 297 LYS A CA 1
ATOM 2380 C C . LYS A 1 297 ? 24.798 -3.879 -7.055 1.00 81.19 297 LYS A C 1
ATOM 2382 O O . LYS A 1 297 ? 23.709 -3.595 -7.549 1.00 81.19 297 LYS A O 1
ATOM 2387 N N . VAL A 1 298 ? 25.124 -5.127 -6.733 1.00 74.44 298 VAL A N 1
ATOM 2388 C CA . VAL A 1 298 ? 24.200 -6.268 -6.898 1.00 74.44 298 VAL A CA 1
ATOM 2389 C C . VAL A 1 298 ? 22.845 -6.040 -6.212 1.00 74.44 298 VAL A C 1
ATOM 2391 O O . VAL A 1 298 ? 21.828 -6.580 -6.636 1.00 74.44 298 VAL A O 1
ATOM 2394 N N . SER A 1 299 ? 22.817 -5.195 -5.178 1.00 74.62 299 SER A N 1
ATOM 2395 C CA . SER A 1 299 ? 21.631 -4.819 -4.409 1.00 74.62 299 SER A CA 1
ATOM 2396 C C . SER A 1 299 ? 20.999 -3.484 -4.822 1.00 74.62 299 SER A C 1
ATOM 2398 O O . SER A 1 299 ? 20.084 -3.021 -4.136 1.00 74.62 299 SER A O 1
ATOM 2400 N N . SER A 1 300 ? 21.457 -2.845 -5.905 1.00 80.88 300 SER A N 1
ATOM 2401 C CA . SER A 1 300 ? 20.888 -1.581 -6.379 1.00 80.88 300 SER A CA 1
ATOM 2402 C C . SER A 1 300 ? 19.426 -1.766 -6.787 1.00 80.88 300 SER A C 1
ATOM 2404 O O . SER A 1 300 ? 19.074 -2.698 -7.503 1.00 80.88 300 SER A O 1
ATOM 2406 N N . ARG A 1 301 ? 18.559 -0.885 -6.271 1.00 80.88 301 ARG A N 1
ATOM 2407 C CA . ARG A 1 301 ? 17.093 -0.910 -6.476 1.00 80.88 301 ARG A CA 1
ATOM 2408 C C . ARG A 1 301 ? 16.500 0.451 -6.848 1.00 80.88 301 ARG A C 1
ATOM 2410 O O . ARG A 1 301 ? 15.290 0.565 -6.996 1.00 80.88 301 ARG A O 1
ATOM 2417 N N . LEU A 1 302 ? 17.329 1.495 -6.915 1.00 88.94 302 LEU A N 1
ATOM 2418 C CA . LEU A 1 302 ? 16.902 2.860 -7.257 1.00 88.94 302 LEU A CA 1
ATOM 2419 C C . LEU A 1 302 ? 17.203 3.179 -8.721 1.00 88.94 302 LEU A C 1
ATOM 2421 O O . LEU A 1 302 ? 16.390 3.788 -9.407 1.00 88.94 302 LEU A O 1
ATOM 2425 N N . LEU A 1 303 ? 18.381 2.751 -9.164 1.00 92.62 303 LEU A N 1
ATOM 2426 C CA . LEU A 1 303 ? 18.910 2.862 -10.511 1.00 92.62 303 LEU A CA 1
ATOM 2427 C C . LEU A 1 303 ? 19.574 1.527 -10.836 1.00 92.62 303 LEU A C 1
ATOM 2429 O O . LEU A 1 303 ? 20.248 0.958 -9.973 1.00 92.62 303 LEU A O 1
ATOM 2433 N N . THR A 1 304 ? 19.358 1.019 -12.040 1.00 94.81 304 THR A N 1
ATOM 2434 C CA . THR A 1 304 ? 19.932 -0.250 -12.494 1.00 94.81 304 THR A CA 1
ATOM 2435 C C . THR A 1 304 ? 20.287 -0.172 -13.973 1.00 94.81 304 THR A C 1
ATOM 2437 O O . THR A 1 304 ? 19.657 0.579 -14.721 1.00 94.81 304 THR A O 1
ATOM 2440 N N . LEU A 1 305 ? 21.297 -0.945 -14.368 1.00 95.94 305 LEU A N 1
ATOM 2441 C CA . LEU A 1 305 ? 21.598 -1.245 -15.760 1.00 95.94 305 LEU A CA 1
ATOM 2442 C C . LEU A 1 305 ? 21.220 -2.686 -16.049 1.00 95.94 305 LEU A C 1
ATOM 2444 O O . LEU A 1 305 ? 21.471 -3.586 -15.242 1.00 95.94 305 LEU A O 1
ATOM 2448 N N . ILE A 1 306 ? 20.605 -2.872 -17.204 1.00 96.69 306 ILE A N 1
ATOM 2449 C CA . ILE A 1 306 ? 20.083 -4.142 -17.664 1.00 96.69 306 ILE A CA 1
ATOM 2450 C C . ILE A 1 306 ? 20.846 -4.527 -18.920 1.00 96.69 306 ILE A C 1
ATOM 2452 O O . ILE A 1 306 ? 20.973 -3.741 -19.865 1.00 96.69 306 ILE A O 1
ATOM 2456 N N . ASP A 1 307 ? 21.369 -5.743 -18.894 1.00 96.88 307 ASP A N 1
ATOM 2457 C CA . ASP A 1 307 ? 21.903 -6.407 -20.069 1.00 96.88 307 ASP A CA 1
ATOM 2458 C C . ASP A 1 307 ? 20.792 -7.237 -20.712 1.00 96.88 307 ASP A C 1
ATOM 2460 O O . ASP A 1 307 ? 20.114 -8.002 -20.023 1.00 96.88 307 ASP A O 1
ATOM 2464 N N . ILE A 1 308 ? 20.562 -7.002 -21.999 1.00 97.25 308 ILE A N 1
ATOM 2465 C CA . ILE A 1 308 ? 19.513 -7.617 -22.815 1.00 97.25 308 ILE A CA 1
ATOM 2466 C C . ILE A 1 308 ? 19.901 -7.475 -24.286 1.00 97.25 308 ILE A C 1
ATOM 2468 O O . ILE A 1 308 ? 20.347 -6.402 -24.716 1.00 97.25 308 ILE A O 1
ATOM 2472 N N . ASP A 1 309 ? 19.715 -8.538 -25.063 1.00 95.88 309 ASP A N 1
ATOM 2473 C CA . ASP A 1 309 ? 20.052 -8.530 -26.483 1.00 95.88 309 ASP A CA 1
ATOM 2474 C C . ASP A 1 309 ? 18.962 -7.838 -27.315 1.00 95.88 309 ASP A C 1
ATOM 2476 O O . ASP A 1 309 ? 17.873 -8.369 -27.527 1.00 95.88 309 ASP A O 1
ATOM 2480 N N . ILE A 1 310 ? 19.263 -6.615 -27.758 1.00 96.62 310 ILE A N 1
ATOM 2481 C CA . ILE A 1 310 ? 18.435 -5.807 -28.659 1.00 96.62 310 ILE A CA 1
ATOM 2482 C C . ILE A 1 310 ? 19.357 -5.146 -29.694 1.00 96.62 310 ILE A C 1
ATOM 2484 O O . ILE A 1 310 ? 20.278 -4.408 -29.293 1.00 96.62 310 ILE A O 1
ATOM 2488 N N . PRO A 1 311 ? 19.090 -5.318 -31.007 1.00 96.19 311 PRO A N 1
ATOM 2489 C CA . PRO A 1 311 ? 19.839 -4.655 -32.071 1.00 96.19 311 PRO A CA 1
ATOM 2490 C C . PRO A 1 311 ? 19.901 -3.140 -31.870 1.00 96.19 311 PRO A C 1
ATOM 2492 O O . PRO A 1 311 ? 18.892 -2.508 -31.553 1.00 96.19 311 PRO A O 1
ATOM 2495 N N . ALA A 1 312 ? 21.077 -2.537 -32.071 1.00 95.75 312 ALA A N 1
ATOM 2496 C CA . ALA A 1 312 ? 21.322 -1.125 -31.756 1.00 95.75 312 ALA A CA 1
ATOM 2497 C C . ALA A 1 312 ? 20.306 -0.166 -32.407 1.00 95.75 312 ALA A C 1
ATOM 2499 O O . ALA A 1 312 ? 19.853 0.779 -31.765 1.00 95.75 312 ALA A O 1
ATOM 2500 N N . ASN A 1 313 ? 19.891 -0.457 -33.642 1.00 96.31 313 ASN A N 1
ATOM 2501 C CA . ASN A 1 313 ? 18.900 0.315 -34.394 1.00 96.31 313 ASN A CA 1
ATOM 2502 C C . ASN A 1 313 ? 17.465 0.215 -33.842 1.00 96.31 313 ASN A C 1
ATOM 2504 O O . ASN A 1 313 ? 16.647 1.067 -34.167 1.00 96.31 313 ASN A O 1
ATOM 2508 N N . LYS A 1 314 ? 17.154 -0.783 -33.005 1.00 97.62 314 LYS A N 1
ATOM 2509 C CA . LYS A 1 314 ? 15.838 -0.965 -32.364 1.00 97.62 314 LYS A CA 1
ATOM 2510 C C . LYS A 1 314 ? 15.779 -0.469 -30.918 1.00 97.62 314 LYS A C 1
ATOM 2512 O O . LYS A 1 314 ? 14.705 -0.405 -30.330 1.00 97.62 314 LYS A O 1
ATOM 2517 N N . ARG A 1 315 ? 16.915 -0.104 -30.314 1.00 98.00 315 ARG A N 1
ATOM 2518 C CA . ARG A 1 315 ? 16.989 0.245 -28.882 1.00 98.00 315 ARG A CA 1
ATOM 2519 C C . ARG A 1 315 ? 16.130 1.449 -28.494 1.00 98.00 315 ARG A C 1
ATOM 2521 O O . ARG A 1 315 ? 15.529 1.434 -27.426 1.00 98.00 315 ARG A O 1
ATOM 2528 N N . ALA A 1 316 ? 16.053 2.468 -29.351 1.00 98.06 316 ALA A N 1
ATOM 2529 C CA . ALA A 1 316 ? 15.220 3.644 -29.096 1.00 98.06 316 ALA A CA 1
ATOM 2530 C C . ALA A 1 316 ? 13.721 3.292 -29.111 1.00 98.06 316 ALA A C 1
ATOM 2532 O O . ALA A 1 316 ? 12.993 3.654 -28.192 1.00 98.06 316 ALA A O 1
ATOM 2533 N N . GLU A 1 317 ? 13.281 2.518 -30.108 1.00 98.00 317 GLU A N 1
ATOM 2534 C CA . GLU A 1 317 ? 11.909 2.000 -30.197 1.00 98.00 317 GLU A CA 1
ATOM 2535 C C . GLU A 1 317 ? 11.560 1.129 -28.980 1.00 98.00 317 GLU A C 1
ATOM 2537 O O . GLU A 1 317 ? 10.500 1.281 -28.378 1.00 98.00 317 GLU A O 1
ATOM 2542 N N . PHE A 1 318 ? 12.493 0.274 -28.557 1.00 98.44 318 PHE A N 1
ATOM 2543 C CA . PHE A 1 318 ? 12.352 -0.565 -27.371 1.00 98.44 318 PHE A CA 1
ATOM 2544 C C . PHE A 1 318 ? 12.182 0.243 -26.078 1.00 98.44 318 PHE A C 1
ATOM 2546 O O . PHE A 1 318 ? 11.291 -0.045 -25.280 1.00 98.44 318 PHE A O 1
ATOM 2553 N N . ILE A 1 319 ? 13.005 1.279 -25.873 1.00 98.62 319 ILE A N 1
ATOM 2554 C CA . ILE A 1 319 ? 12.877 2.189 -24.726 1.00 98.62 319 ILE A CA 1
ATOM 2555 C C . ILE A 1 319 ? 11.508 2.879 -24.734 1.00 98.62 319 ILE A C 1
ATOM 2557 O O . ILE A 1 319 ? 10.859 2.945 -23.687 1.00 98.62 319 ILE A O 1
ATOM 2561 N N . ASN A 1 320 ? 11.050 3.353 -25.895 1.00 98.50 320 ASN A N 1
ATOM 2562 C CA . ASN A 1 320 ? 9.737 3.984 -26.024 1.00 98.50 320 ASN A CA 1
ATOM 2563 C C . ASN A 1 320 ? 8.618 3.007 -25.653 1.00 98.50 320 ASN A C 1
ATOM 2565 O O . ASN A 1 320 ? 7.794 3.338 -24.807 1.00 98.50 320 ASN A O 1
ATOM 2569 N N . ALA A 1 321 ? 8.654 1.776 -26.170 1.00 98.56 321 ALA A N 1
ATOM 2570 C CA . ALA A 1 321 ? 7.673 0.748 -25.831 1.00 98.56 321 ALA A CA 1
ATOM 2571 C C . ALA A 1 321 ? 7.642 0.437 -24.321 1.00 98.56 321 ALA A C 1
ATOM 2573 O O . ALA A 1 321 ? 6.561 0.324 -23.740 1.00 98.56 321 ALA A O 1
ATOM 2574 N N . CYS A 1 322 ? 8.802 0.341 -23.659 1.00 98.69 322 CYS A N 1
ATOM 2575 C CA . CYS A 1 322 ? 8.877 0.174 -22.203 1.00 98.69 322 CYS A CA 1
ATOM 2576 C C . CYS A 1 322 ? 8.215 1.340 -21.452 1.00 98.69 322 CYS A C 1
ATOM 2578 O O . CYS A 1 322 ? 7.430 1.117 -20.528 1.00 98.69 322 CYS A O 1
ATOM 2580 N N . ASN A 1 323 ? 8.520 2.582 -21.841 1.00 98.56 323 ASN A N 1
ATOM 2581 C CA . ASN A 1 323 ? 7.963 3.775 -21.202 1.00 98.56 323 ASN A CA 1
ATOM 2582 C C . ASN A 1 323 ? 6.460 3.940 -21.470 1.00 98.56 323 ASN A C 1
ATOM 2584 O O . ASN A 1 323 ? 5.737 4.351 -20.568 1.00 98.56 323 ASN A O 1
ATOM 2588 N N . GLU A 1 324 ? 5.971 3.570 -22.654 1.00 98.44 324 GLU A N 1
ATOM 2589 C CA . GLU A 1 324 ? 4.539 3.545 -22.971 1.00 98.44 324 GLU A CA 1
ATOM 2590 C C . GLU A 1 324 ? 3.787 2.552 -22.081 1.00 98.44 324 GLU A C 1
ATOM 2592 O O . GLU A 1 324 ? 2.777 2.908 -21.480 1.00 98.44 324 GLU A O 1
ATOM 2597 N N . ILE A 1 325 ? 4.301 1.323 -21.936 1.00 98.50 325 ILE A N 1
ATOM 2598 C CA . ILE A 1 325 ? 3.699 0.309 -21.056 1.00 98.50 325 ILE A CA 1
ATOM 2599 C C . ILE A 1 325 ? 3.712 0.793 -19.601 1.00 98.50 325 ILE A C 1
ATOM 2601 O O . ILE A 1 325 ? 2.712 0.655 -18.900 1.00 98.50 325 ILE A O 1
ATOM 2605 N N . LEU A 1 326 ? 4.827 1.376 -19.145 1.00 98.25 326 LEU A N 1
ATOM 2606 C CA . LEU A 1 326 ? 4.933 1.961 -17.810 1.00 98.25 326 LEU A CA 1
ATOM 2607 C C . LEU A 1 326 ? 3.906 3.085 -17.601 1.00 98.25 326 LEU A C 1
ATOM 2609 O O . LEU A 1 326 ? 3.247 3.117 -16.565 1.00 98.25 326 LEU A O 1
ATOM 2613 N N . SER A 1 327 ? 3.768 4.000 -18.560 1.00 97.38 327 SER A N 1
ATOM 2614 C CA . SER A 1 327 ? 2.809 5.105 -18.480 1.00 97.38 327 SER A CA 1
ATOM 2615 C C . SER A 1 327 ? 1.373 4.587 -18.420 1.00 97.38 327 SER A C 1
ATOM 2617 O O . SER A 1 327 ? 0.611 5.002 -17.551 1.00 97.38 327 SER A O 1
ATOM 2619 N N . ASP A 1 328 ? 1.034 3.620 -19.274 1.00 97.69 328 ASP A N 1
ATOM 2620 C CA . ASP A 1 328 ? -0.296 3.012 -19.344 1.00 97.69 328 ASP A CA 1
ATOM 2621 C C . ASP A 1 328 ? -0.701 2.354 -18.015 1.00 97.69 328 ASP A C 1
ATOM 2623 O O . ASP A 1 328 ? -1.791 2.611 -17.498 1.00 97.69 328 ASP A O 1
ATOM 2627 N N . ILE A 1 329 ? 0.186 1.561 -17.395 1.00 96.75 329 ILE A N 1
ATOM 2628 C CA . ILE A 1 329 ? -0.131 0.945 -16.096 1.00 96.75 329 ILE A CA 1
ATOM 2629 C C . ILE A 1 329 ? -0.239 1.983 -14.977 1.00 96.75 329 ILE A C 1
ATOM 2631 O O . ILE A 1 329 ? -1.055 1.816 -14.067 1.00 96.75 329 ILE A O 1
ATOM 2635 N N . ARG A 1 330 ? 0.564 3.053 -15.020 1.00 95.88 330 ARG A N 1
ATOM 2636 C CA . ARG A 1 330 ? 0.512 4.127 -14.022 1.00 95.88 330 ARG A CA 1
ATOM 2637 C C . ARG A 1 330 ? -0.805 4.880 -14.116 1.00 95.88 330 ARG A C 1
ATOM 2639 O O . ARG A 1 330 ? -1.449 5.067 -13.090 1.00 95.88 330 ARG A O 1
ATOM 2646 N N . GLU A 1 331 ? -1.232 5.234 -15.322 1.00 96.00 331 GLU A N 1
ATOM 2647 C CA . GLU A 1 331 ? -2.499 5.920 -15.566 1.00 96.00 331 GLU A CA 1
ATOM 2648 C C . GLU A 1 331 ? -3.688 5.051 -15.136 1.00 96.00 331 GLU A C 1
ATOM 2650 O O . GLU A 1 331 ? -4.464 5.444 -14.263 1.00 96.00 331 GLU A O 1
ATOM 2655 N N . LYS A 1 332 ? -3.781 3.819 -15.652 1.00 96.94 332 LYS A N 1
ATOM 2656 C CA . LYS A 1 332 ? -4.918 2.917 -15.393 1.00 96.94 332 LYS A CA 1
ATOM 2657 C C . LYS A 1 332 ? -5.070 2.505 -13.932 1.00 96.94 332 LYS A C 1
ATOM 2659 O O . LYS A 1 332 ? -6.177 2.216 -13.477 1.00 96.94 332 LYS A O 1
ATOM 2664 N N . THR A 1 333 ? -3.966 2.441 -13.192 1.00 95.56 333 THR A N 1
ATOM 2665 C CA . THR A 1 333 ? -3.988 2.068 -11.770 1.00 95.56 333 THR A CA 1
ATOM 2666 C C . THR A 1 333 ? -3.868 3.264 -10.839 1.00 95.56 333 THR A C 1
ATOM 2668 O O . THR A 1 333 ? -3.825 3.064 -9.628 1.00 95.56 333 THR A O 1
ATOM 2671 N N . ALA A 1 334 ? -3.788 4.490 -11.370 1.00 95.50 334 ALA A N 1
ATOM 2672 C CA . ALA A 1 334 ? -3.398 5.676 -10.616 1.00 95.50 334 ALA A CA 1
ATOM 2673 C C . ALA A 1 334 ? -2.164 5.391 -9.735 1.00 95.50 334 ALA A C 1
ATOM 2675 O O . ALA A 1 334 ? -2.183 5.617 -8.531 1.00 95.50 334 ALA A O 1
ATOM 2676 N N . ASP A 1 335 ? -1.107 4.811 -10.298 1.00 95.06 335 ASP A N 1
ATOM 2677 C CA . ASP A 1 335 ? 0.123 4.385 -9.615 1.00 95.06 335 ASP A CA 1
ATOM 2678 C C . ASP A 1 335 ? -0.014 3.333 -8.496 1.00 95.06 335 ASP A C 1
ATOM 2680 O O . ASP A 1 335 ? 0.999 2.954 -7.902 1.00 95.06 335 ASP A O 1
ATOM 2684 N N . VAL A 1 336 ? -1.218 2.858 -8.163 1.00 94.94 336 VAL A N 1
ATOM 2685 C CA . VAL A 1 336 ? -1.450 1.986 -6.996 1.00 94.94 336 VAL A CA 1
ATOM 2686 C C . VAL A 1 336 ? -0.687 0.664 -7.106 1.00 94.94 336 VAL A C 1
ATOM 2688 O O . VAL A 1 336 ? -0.259 0.096 -6.100 1.00 94.94 336 VAL A O 1
ATOM 2691 N N . ILE A 1 337 ? -0.459 0.196 -8.333 1.00 93.94 337 ILE A N 1
ATOM 2692 C CA . ILE A 1 337 ? 0.299 -1.026 -8.599 1.00 93.94 337 ILE A CA 1
ATOM 2693 C C . ILE A 1 337 ? 1.778 -0.907 -8.211 1.00 93.94 337 ILE A C 1
ATOM 2695 O O . ILE A 1 337 ? 2.424 -1.905 -7.889 1.00 93.94 337 ILE A O 1
ATOM 2699 N N . LEU A 1 338 ? 2.317 0.315 -8.216 1.00 94.94 338 LEU A N 1
ATOM 2700 C CA . LEU A 1 338 ? 3.696 0.586 -7.851 1.00 94.94 338 LEU A CA 1
ATOM 2701 C C . LEU A 1 338 ? 3.824 0.714 -6.334 1.00 94.94 338 LEU A C 1
ATOM 2703 O O . LEU A 1 338 ? 3.005 1.330 -5.645 1.00 94.94 338 LEU A O 1
ATOM 2707 N N . SER A 1 339 ? 4.917 0.168 -5.804 1.00 93.00 339 SER A N 1
ATOM 2708 C CA . SER A 1 339 ? 5.196 0.245 -4.372 1.00 93.00 339 SER A CA 1
ATOM 2709 C C . SER A 1 339 ? 5.355 1.705 -3.943 1.00 93.00 339 SER A C 1
ATOM 2711 O O . SER A 1 339 ? 6.046 2.461 -4.629 1.00 93.00 339 SER A O 1
ATOM 2713 N N . PRO A 1 340 ? 4.801 2.120 -2.797 1.00 92.88 340 PRO A N 1
ATOM 2714 C CA . PRO A 1 340 ? 5.047 3.459 -2.293 1.00 92.88 340 PRO A CA 1
ATOM 2715 C C . PRO A 1 340 ? 6.520 3.617 -1.897 1.00 92.88 340 PRO A C 1
ATOM 2717 O O . PRO A 1 340 ? 7.168 2.698 -1.383 1.00 92.88 340 PRO A O 1
ATOM 2720 N N . PHE A 1 341 ? 7.062 4.800 -2.154 1.00 89.31 341 PHE A N 1
ATOM 2721 C CA . PHE A 1 341 ? 8.416 5.191 -1.800 1.00 89.31 341 PHE A CA 1
ATOM 2722 C C . PHE A 1 341 ? 8.383 6.424 -0.899 1.00 89.31 341 PHE A C 1
ATOM 2724 O O . PHE A 1 341 ? 7.465 7.231 -0.962 1.00 89.31 341 PHE A O 1
ATOM 2731 N N . LYS A 1 342 ? 9.388 6.540 -0.029 1.00 81.75 342 LYS A N 1
ATOM 2732 C CA . LYS A 1 342 ? 9.435 7.518 1.063 1.00 81.75 342 LYS A CA 1
ATOM 2733 C C . LYS A 1 342 ? 9.178 8.950 0.584 1.00 81.75 342 LYS A C 1
ATOM 2735 O O . LYS A 1 342 ? 9.884 9.441 -0.308 1.00 81.75 342 LYS A O 1
ATOM 2740 N N . GLY A 1 343 ? 8.256 9.613 1.278 1.00 83.06 343 GLY A N 1
ATOM 2741 C CA . GLY A 1 343 ? 7.894 11.008 1.059 1.00 83.06 343 GLY A CA 1
ATOM 2742 C C . GLY A 1 343 ? 7.128 11.258 -0.240 1.00 83.06 343 GLY A C 1
ATOM 2743 O O . GLY A 1 343 ? 6.902 10.367 -1.063 1.00 83.06 343 GLY A O 1
ATOM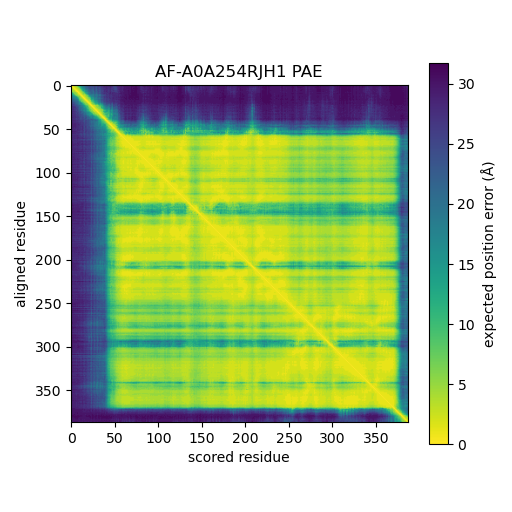 2744 N N . ASN A 1 344 ? 6.755 12.517 -0.426 1.00 86.62 344 ASN A N 1
ATOM 2745 C CA . ASN A 1 344 ? 6.013 12.973 -1.591 1.00 86.62 344 ASN A CA 1
ATOM 2746 C C . ASN A 1 344 ? 6.935 13.744 -2.550 1.00 86.62 344 ASN A C 1
ATOM 2748 O O . ASN A 1 344 ? 8.037 14.175 -2.194 1.00 86.62 344 ASN A O 1
ATOM 2752 N N . MET A 1 345 ? 6.503 13.875 -3.798 1.00 89.88 345 MET A N 1
ATOM 2753 C CA . MET A 1 345 ? 7.078 14.817 -4.754 1.00 89.88 345 MET A CA 1
ATOM 2754 C C . MET A 1 345 ? 6.746 16.256 -4.336 1.00 89.88 345 MET A C 1
ATOM 2756 O O . MET A 1 345 ? 5.895 16.489 -3.477 1.00 89.88 345 MET A O 1
ATOM 2760 N N . LYS A 1 346 ? 7.393 17.244 -4.964 1.00 88.50 346 LYS A N 1
ATOM 2761 C CA . LYS A 1 346 ? 7.148 18.675 -4.690 1.00 88.50 346 LYS A CA 1
ATOM 2762 C C . LYS A 1 346 ? 5.691 19.111 -4.901 1.00 88.50 346 LYS A C 1
ATOM 2764 O O . LYS A 1 346 ? 5.275 20.100 -4.315 1.00 88.50 346 LYS A O 1
ATOM 2769 N N . ASN A 1 347 ? 4.932 18.382 -5.716 1.00 87.88 347 ASN A N 1
ATOM 2770 C CA . ASN A 1 347 ? 3.507 18.617 -5.959 1.00 87.88 347 ASN A CA 1
ATOM 2771 C C . ASN A 1 347 ? 2.582 17.877 -4.968 1.00 87.88 347 ASN A C 1
ATOM 2773 O O . ASN A 1 347 ? 1.376 17.847 -5.181 1.00 87.88 347 ASN A O 1
ATOM 2777 N N . GLY A 1 348 ? 3.124 17.248 -3.921 1.00 85.56 348 GLY A N 1
ATOM 2778 C CA . GLY A 1 348 ? 2.347 16.563 -2.883 1.00 85.56 348 GLY A CA 1
ATOM 2779 C C . GLY A 1 348 ? 1.982 15.107 -3.188 1.00 85.56 348 GLY A C 1
ATOM 2780 O O . GLY A 1 348 ? 1.576 14.399 -2.272 1.00 85.56 348 GLY A O 1
ATOM 2781 N N . VAL A 1 349 ? 2.205 14.619 -4.412 1.00 88.31 349 VAL A N 1
ATOM 2782 C CA . VAL A 1 349 ? 1.880 13.235 -4.802 1.00 88.31 349 VAL A CA 1
ATOM 2783 C C . VAL A 1 349 ? 2.897 12.245 -4.229 1.00 88.31 349 VAL A C 1
ATOM 2785 O O . VAL A 1 349 ? 4.107 12.495 -4.244 1.00 88.31 349 VAL A O 1
ATOM 2788 N N . ARG A 1 350 ? 2.427 11.088 -3.748 1.00 91.31 350 ARG A N 1
ATOM 2789 C CA . ARG A 1 350 ? 3.292 10.023 -3.205 1.00 91.31 350 ARG A CA 1
ATOM 2790 C C . ARG A 1 350 ? 4.280 9.511 -4.257 1.00 91.31 350 ARG A C 1
ATOM 2792 O O . ARG A 1 350 ? 3.880 9.089 -5.340 1.00 91.31 350 ARG A O 1
ATOM 2799 N N . ARG A 1 351 ? 5.569 9.456 -3.907 1.00 93.25 351 ARG A N 1
ATOM 2800 C CA . ARG A 1 351 ? 6.603 8.865 -4.772 1.00 93.25 351 ARG A CA 1
ATOM 2801 C C . ARG A 1 351 ? 6.414 7.358 -4.890 1.00 93.25 351 ARG A C 1
ATOM 2803 O O . ARG A 1 351 ? 6.050 6.697 -3.917 1.00 93.25 351 ARG A O 1
ATOM 2810 N N . ARG A 1 352 ? 6.728 6.796 -6.056 1.00 95.06 352 ARG A N 1
ATOM 2811 C CA . ARG A 1 352 ? 6.571 5.363 -6.329 1.00 95.06 352 ARG A CA 1
ATOM 2812 C C . ARG A 1 352 ? 7.895 4.678 -6.624 1.00 95.06 352 ARG A C 1
ATOM 2814 O O . ARG A 1 352 ? 8.892 5.314 -6.971 1.00 95.06 352 ARG A O 1
ATOM 2821 N N . ARG A 1 353 ? 7.903 3.358 -6.457 1.00 94.56 353 ARG A N 1
ATOM 2822 C CA . ARG A 1 353 ? 9.003 2.458 -6.794 1.00 94.56 353 ARG A CA 1
ATOM 2823 C C . ARG A 1 353 ? 8.499 1.312 -7.666 1.00 94.56 353 ARG A C 1
ATOM 2825 O O . ARG A 1 353 ? 7.575 0.601 -7.275 1.00 94.56 353 ARG A O 1
ATOM 2832 N N . LEU A 1 354 ? 9.187 1.089 -8.778 1.00 96.19 354 LEU A N 1
ATOM 2833 C CA . LEU A 1 354 ? 9.052 -0.085 -9.632 1.00 96.19 354 LEU A CA 1
ATOM 2834 C C . LEU A 1 354 ? 9.931 -1.203 -9.076 1.00 96.19 354 LEU A C 1
ATOM 2836 O O . LEU A 1 354 ? 11.143 -1.047 -8.911 1.00 96.19 354 LEU A O 1
ATOM 2840 N N . ASP A 1 355 ? 9.312 -2.328 -8.746 1.00 94.25 355 ASP A N 1
ATOM 2841 C CA . ASP A 1 355 ? 10.027 -3.539 -8.372 1.00 94.25 355 ASP A CA 1
ATOM 2842 C C . ASP A 1 355 ? 10.545 -4.281 -9.619 1.00 94.25 355 ASP A C 1
ATOM 2844 O O . ASP A 1 355 ? 10.087 -4.064 -10.741 1.00 94.25 355 ASP A O 1
ATOM 2848 N N . PHE A 1 356 ? 11.520 -5.170 -9.431 1.00 94.81 356 PHE A N 1
ATOM 2849 C CA . PHE A 1 356 ? 12.158 -5.870 -10.549 1.00 94.81 356 PHE A CA 1
ATOM 2850 C C . PHE A 1 356 ? 11.244 -6.879 -11.246 1.00 94.81 356 PHE A C 1
ATOM 2852 O O . PHE A 1 356 ? 11.445 -7.128 -12.431 1.00 94.81 356 PHE A O 1
ATOM 2859 N N . LYS A 1 357 ? 10.235 -7.430 -10.559 1.00 95.25 357 LYS A N 1
ATOM 2860 C CA . LYS A 1 357 ? 9.281 -8.357 -11.177 1.00 95.25 357 LYS A CA 1
ATOM 2861 C C . LYS A 1 357 ? 8.424 -7.604 -12.193 1.00 95.25 357 LYS A C 1
ATOM 2863 O O . LYS A 1 357 ? 8.361 -8.011 -13.351 1.00 95.25 357 LYS A O 1
ATOM 2868 N N . THR A 1 358 ? 7.854 -6.470 -11.791 1.00 96.12 358 THR A N 1
ATOM 2869 C CA . THR A 1 358 ? 7.090 -5.594 -12.688 1.00 96.12 358 THR A CA 1
ATOM 2870 C C . THR A 1 358 ? 7.988 -5.004 -13.781 1.00 96.12 358 THR A C 1
ATOM 2872 O O . THR A 1 358 ? 7.609 -5.003 -14.948 1.00 96.12 358 THR A O 1
ATOM 2875 N N . CYS A 1 359 ? 9.213 -4.579 -13.441 1.00 97.62 359 CYS A N 1
ATOM 2876 C CA . CYS A 1 359 ? 10.181 -4.069 -14.417 1.00 97.62 359 CYS A CA 1
ATOM 2877 C C . CYS A 1 359 ? 10.490 -5.094 -15.512 1.00 97.62 359 CYS A C 1
ATOM 2879 O O . CYS A 1 359 ? 10.455 -4.762 -16.694 1.00 97.62 359 CYS A O 1
ATOM 2881 N N . ARG A 1 360 ? 10.745 -6.349 -15.122 1.00 98.06 360 ARG A N 1
ATOM 2882 C CA . ARG A 1 360 ? 10.991 -7.452 -16.051 1.00 98.06 360 ARG A CA 1
ATOM 2883 C C . ARG A 1 360 ? 9.790 -7.697 -16.958 1.00 98.06 360 ARG A C 1
ATOM 2885 O O . ARG A 1 360 ? 9.969 -7.814 -18.162 1.00 98.06 360 ARG A O 1
ATOM 2892 N N . ALA A 1 361 ? 8.581 -7.721 -16.399 1.00 98.06 361 ALA A N 1
ATOM 2893 C CA . ALA A 1 361 ? 7.365 -7.929 -17.178 1.00 98.06 361 ALA A CA 1
ATOM 2894 C C . ALA A 1 361 ? 7.171 -6.843 -18.254 1.00 98.06 361 ALA A C 1
ATOM 2896 O O . ALA A 1 361 ? 6.837 -7.160 -19.391 1.00 98.06 361 ALA A O 1
ATOM 2897 N N . ILE A 1 362 ? 7.444 -5.574 -17.927 1.00 98.38 362 ILE A N 1
ATOM 2898 C CA . ILE A 1 362 ? 7.410 -4.465 -18.897 1.00 98.38 362 ILE A CA 1
ATOM 2899 C C . ILE A 1 362 ? 8.412 -4.700 -20.038 1.00 98.38 362 ILE A C 1
ATOM 2901 O O . ILE A 1 362 ? 8.050 -4.569 -21.205 1.00 98.38 362 ILE A O 1
ATOM 2905 N N . ILE A 1 363 ? 9.650 -5.076 -19.702 1.00 98.38 363 ILE A N 1
ATOM 2906 C CA . ILE A 1 363 ? 10.727 -5.335 -20.672 1.00 98.38 363 ILE A CA 1
ATOM 2907 C C . ILE A 1 363 ? 10.358 -6.498 -21.601 1.00 98.38 363 ILE A C 1
ATOM 2909 O O . ILE A 1 363 ? 10.540 -6.389 -22.809 1.00 98.38 363 ILE A O 1
ATOM 2913 N N . GLU A 1 364 ? 9.799 -7.585 -21.067 1.00 97.94 364 GLU A N 1
ATOM 2914 C CA . GLU A 1 364 ? 9.369 -8.743 -21.862 1.00 97.94 364 GLU A CA 1
ATOM 2915 C C . GLU A 1 364 ? 8.214 -8.384 -22.811 1.00 97.94 364 GLU A C 1
ATOM 2917 O O . GLU A 1 364 ? 8.258 -8.720 -23.993 1.00 97.94 364 GLU A O 1
ATOM 2922 N N . ILE A 1 365 ? 7.223 -7.610 -22.356 1.00 97.69 365 ILE A N 1
ATOM 2923 C CA . ILE A 1 365 ? 6.132 -7.134 -23.225 1.00 97.69 365 ILE A CA 1
ATOM 2924 C C . ILE A 1 365 ? 6.671 -6.207 -24.329 1.00 97.69 365 ILE A C 1
ATOM 2926 O O . ILE A 1 365 ? 6.235 -6.296 -25.479 1.00 97.69 365 ILE A O 1
ATOM 2930 N N . ALA A 1 366 ? 7.615 -5.317 -24.007 1.00 98.00 366 ALA A N 1
ATOM 2931 C CA . ALA A 1 366 ? 8.260 -4.458 -24.999 1.00 98.00 366 ALA A CA 1
ATOM 2932 C C . ALA A 1 366 ? 9.072 -5.273 -26.020 1.00 98.00 366 ALA A C 1
ATOM 2934 O O . ALA A 1 366 ? 9.039 -4.972 -27.214 1.00 98.00 366 ALA A O 1
ATOM 2935 N N . TYR A 1 367 ? 9.738 -6.340 -25.570 1.00 97.25 367 TYR A N 1
ATOM 2936 C CA . TYR A 1 367 ? 10.507 -7.247 -26.423 1.00 97.25 367 TYR A CA 1
ATOM 2937 C C . TYR A 1 367 ? 9.615 -7.903 -27.472 1.00 97.25 367 TYR A C 1
ATOM 2939 O O . TYR A 1 367 ? 9.888 -7.808 -28.668 1.00 97.25 367 TYR A O 1
ATOM 2947 N N . GLU A 1 368 ? 8.488 -8.471 -27.044 1.00 94.88 368 GLU A N 1
ATOM 2948 C CA . GLU A 1 368 ? 7.504 -9.077 -27.945 1.00 94.88 368 GLU A CA 1
ATOM 2949 C C . GLU A 1 368 ? 6.964 -8.077 -28.983 1.00 94.88 368 GLU A C 1
ATOM 2951 O O . GLU A 1 368 ? 6.786 -8.410 -30.161 1.00 94.88 368 GLU A O 1
ATOM 2956 N N . LYS A 1 369 ? 6.723 -6.826 -28.567 1.00 94.75 369 LYS A N 1
ATOM 2957 C CA . LYS A 1 369 ? 6.205 -5.768 -29.447 1.00 94.75 369 LYS A CA 1
ATOM 2958 C C . LYS A 1 369 ? 7.203 -5.335 -30.525 1.00 94.75 369 LYS A C 1
ATOM 2960 O O . LYS A 1 369 ? 6.774 -5.106 -31.651 1.00 94.75 369 LYS A O 1
ATOM 2965 N N . VAL A 1 370 ? 8.488 -5.216 -30.194 1.00 95.31 370 VAL A N 1
ATOM 2966 C CA . VAL A 1 370 ? 9.507 -4.564 -31.047 1.00 95.31 370 VAL A CA 1
ATOM 2967 C C . VAL A 1 370 ? 10.364 -5.579 -31.814 1.00 95.31 370 VAL A C 1
ATOM 2969 O O . VAL A 1 370 ? 10.759 -5.367 -32.969 1.00 95.31 370 VAL A O 1
ATOM 2972 N N . ILE A 1 371 ? 10.658 -6.719 -31.190 1.00 91.06 371 ILE A N 1
ATOM 2973 C CA . ILE A 1 371 ? 11.487 -7.771 -31.781 1.00 91.06 371 ILE A CA 1
ATOM 2974 C C . ILE A 1 371 ? 10.601 -8.776 -32.513 1.00 91.06 371 ILE A C 1
ATOM 2976 O O . ILE A 1 371 ? 10.682 -8.868 -33.739 1.00 91.06 371 ILE A O 1
ATOM 2980 N N . ASN A 1 372 ? 9.667 -9.419 -31.808 1.00 78.50 372 ASN A N 1
ATOM 2981 C CA . ASN A 1 372 ? 8.943 -10.575 -32.348 1.00 78.50 372 ASN A CA 1
ATOM 2982 C C . ASN A 1 372 ? 7.847 -10.209 -33.368 1.00 78.50 372 ASN A C 1
ATOM 2984 O O . ASN A 1 372 ? 7.616 -10.952 -34.325 1.00 78.50 372 ASN A O 1
ATOM 2988 N N . LYS A 1 373 ? 7.189 -9.043 -33.253 1.00 65.50 373 LYS A N 1
ATOM 2989 C CA . LYS A 1 373 ? 6.294 -8.555 -34.330 1.00 65.50 373 LYS A CA 1
ATOM 2990 C C . LYS A 1 373 ? 7.053 -8.095 -35.579 1.00 65.50 373 LYS A C 1
ATOM 2992 O O . LYS A 1 373 ? 6.528 -8.234 -36.683 1.00 65.50 373 LYS A O 1
ATOM 2997 N N . GLY A 1 374 ? 8.283 -7.602 -35.422 1.00 53.28 374 GLY A N 1
ATOM 2998 C CA . GLY A 1 374 ? 9.142 -7.228 -36.548 1.00 53.28 374 GLY A CA 1
ATOM 2999 C C . GLY A 1 374 ? 9.515 -8.423 -37.432 1.00 53.28 374 GLY A C 1
ATOM 3000 O O . GLY A 1 374 ? 9.636 -8.270 -38.642 1.00 53.28 374 GLY A O 1
ATOM 3001 N N . GLU A 1 375 ? 9.623 -9.619 -36.850 1.00 51.66 375 GLU A N 1
ATOM 3002 C CA . GLU A 1 375 ? 9.916 -10.859 -37.581 1.00 51.66 375 GLU A CA 1
ATOM 3003 C C . GLU A 1 375 ? 8.678 -11.454 -38.270 1.00 51.66 375 GLU A C 1
ATOM 3005 O O . GLU A 1 375 ? 8.772 -11.953 -39.394 1.00 51.66 375 GLU A O 1
ATOM 3010 N N . LYS A 1 376 ? 7.490 -11.337 -37.658 1.00 47.16 376 LYS A N 1
ATOM 3011 C CA . LYS A 1 376 ? 6.224 -11.799 -38.264 1.00 47.16 376 LYS A CA 1
ATOM 3012 C C . LYS A 1 376 ? 5.770 -10.946 -39.452 1.00 47.16 376 LYS A C 1
ATOM 3014 O O . LYS A 1 376 ? 5.170 -11.474 -40.379 1.00 47.16 376 LYS A O 1
ATOM 3019 N N . ASN A 1 377 ? 6.127 -9.664 -39.511 1.00 44.50 377 ASN A N 1
ATOM 3020 C CA . ASN A 1 377 ? 5.871 -8.849 -40.707 1.00 44.50 377 ASN A CA 1
ATOM 3021 C C . ASN A 1 377 ? 6.803 -9.187 -41.893 1.00 44.50 377 ASN A C 1
ATOM 3023 O O . ASN A 1 377 ? 6.554 -8.728 -43.004 1.00 44.50 377 ASN A O 1
ATOM 3027 N N . GLY A 1 378 ? 7.827 -10.029 -41.691 1.00 44.88 378 GLY A N 1
ATOM 3028 C CA . GLY A 1 378 ? 8.619 -10.650 -42.761 1.00 44.88 378 GLY A CA 1
ATOM 3029 C C . GLY A 1 378 ? 8.056 -11.987 -43.268 1.00 44.88 378 GLY A C 1
ATOM 3030 O O . GLY A 1 378 ? 8.534 -12.506 -44.276 1.00 44.88 378 GLY A O 1
ATOM 3031 N N . LYS A 1 379 ? 7.041 -12.554 -42.599 1.00 43.88 379 LYS A N 1
ATOM 3032 C CA . LYS A 1 379 ? 6.343 -13.783 -43.005 1.00 43.88 379 LYS A CA 1
ATOM 3033 C C . LYS A 1 379 ? 4.874 -13.735 -42.574 1.00 43.88 379 LYS A C 1
ATOM 3035 O O . LYS A 1 379 ? 4.568 -14.075 -41.442 1.00 43.88 379 LYS A O 1
ATOM 3040 N N . GLY A 1 380 ? 3.995 -13.377 -43.514 1.00 35.44 380 GLY A N 1
ATOM 3041 C CA . GLY A 1 380 ? 2.584 -13.791 -43.574 1.00 35.44 380 GLY A CA 1
ATOM 3042 C C . GLY A 1 380 ? 1.758 -13.694 -42.284 1.00 35.44 380 GLY A C 1
ATOM 3043 O O . GLY A 1 380 ? 1.807 -14.560 -41.420 1.00 35.44 380 GLY A O 1
ATOM 3044 N N . THR A 1 381 ? 0.917 -12.668 -42.234 1.00 33.31 381 THR A N 1
ATOM 3045 C CA . THR A 1 381 ? -0.173 -12.378 -41.293 1.00 33.31 381 THR A CA 1
ATOM 3046 C C . THR A 1 381 ? -0.781 -13.583 -40.553 1.00 33.31 381 THR A C 1
ATOM 3048 O O . THR A 1 381 ? -1.330 -14.498 -41.162 1.00 33.31 381 THR A O 1
ATOM 3051 N N . THR A 1 382 ? -0.850 -13.517 -39.220 1.00 33.25 382 THR A N 1
ATOM 3052 C CA . THR A 1 382 ? -1.935 -14.163 -38.458 1.00 33.25 382 THR A CA 1
ATOM 3053 C C . THR A 1 382 ? -2.317 -13.282 -37.268 1.00 33.25 382 THR A C 1
ATOM 3055 O O . THR A 1 382 ? -1.466 -12.898 -36.464 1.00 33.25 382 THR A O 1
ATOM 3058 N N . GLN A 1 383 ? -3.601 -12.915 -37.216 1.00 35.91 383 GLN A N 1
ATOM 30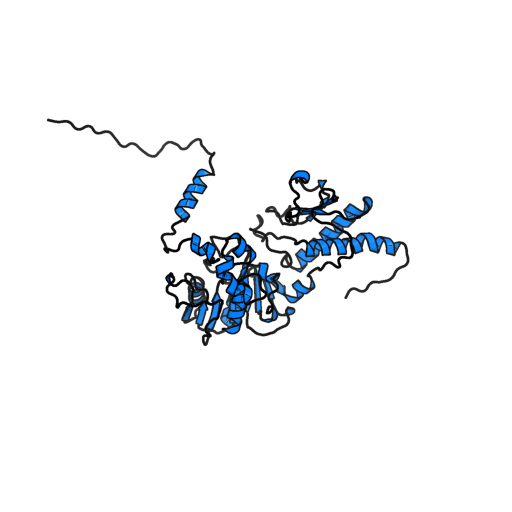59 C CA . GLN A 1 383 ? -4.242 -12.137 -36.154 1.00 35.91 383 GLN A CA 1
ATOM 3060 C C . GLN A 1 383 ? -4.027 -12.779 -34.777 1.00 35.91 383 GLN A C 1
ATOM 3062 O O . GLN A 1 383 ? -4.153 -13.991 -34.628 1.00 35.91 383 GLN A O 1
ATOM 3067 N N . LEU A 1 384 ? -3.778 -11.950 -33.762 1.00 35.38 384 LEU A N 1
ATOM 3068 C CA . LEU A 1 384 ? -3.864 -12.339 -32.356 1.00 35.38 384 LEU A CA 1
ATOM 3069 C C . LEU A 1 384 ? -4.962 -11.510 -31.689 1.00 35.38 384 LEU A C 1
ATOM 3071 O O . LEU A 1 384 ? -4.848 -10.291 -31.563 1.00 35.38 384 LEU A O 1
ATOM 3075 N N . SER A 1 385 ? -6.031 -12.206 -31.306 1.00 31.12 385 SER A N 1
ATOM 3076 C CA . SER A 1 385 ? -7.102 -11.748 -30.426 1.00 31.12 385 SER A CA 1
ATOM 3077 C C . SER A 1 385 ? -6.575 -11.602 -28.998 1.00 31.12 385 SER A C 1
ATOM 3079 O O . SER A 1 385 ? -6.001 -12.546 -28.455 1.00 31.12 385 SER A O 1
ATOM 3081 N N . LEU A 1 386 ? -6.779 -10.430 -28.400 1.00 36.03 386 LEU A N 1
ATOM 3082 C CA . LEU A 1 386 ? -6.581 -10.186 -26.972 1.00 36.03 386 LEU A CA 1
ATOM 3083 C C . LEU A 1 386 ? -7.808 -10.702 -26.205 1.00 36.03 386 LEU A C 1
ATOM 3085 O O . LEU A 1 386 ? -8.931 -10.334 -26.550 1.00 36.03 386 LEU A O 1
ATOM 3089 N N . PHE A 1 387 ? -7.564 -11.536 -25.193 1.00 38.75 387 PHE A N 1
ATOM 3090 C CA . PHE A 1 387 ? -8.488 -11.845 -24.100 1.00 38.75 387 PHE A CA 1
ATOM 3091 C C . PHE A 1 387 ? -7.971 -11.194 -22.822 1.00 38.75 387 PHE A C 1
ATOM 3093 O O . PHE A 1 387 ? -6.728 -11.203 -22.641 1.00 38.75 387 PHE A O 1
#

Foldseek 3Di:
DDDDDDDDDDDDDDDPDDDPDDPPVVVVVVVVVVQDDPPDPDGPVVCLLQQDFDFDDCLQVFPVNVVLVVVLLFQEEEEAACQLVRQVVNCVVPPVSNPYYAYEHCDVRNVHPHDPLLVADAADPRYAYAYEHGWDFCVNCVVVVNNVVCVVSVVVDPFRTSVLSSVVRNLVRDQKYKYKYALCVLVGPRDVLQQWQEKEWELDDSGPPDQGTIIITIGNRDGHDQQNYWYYYRNHTQHGSNQLVVLQFFAPPPFDKDKLDLPAQKKWQFKQDLAPVGGTFIDGPVVDPDPSVPPGDPPDFRMIGMHGDDPPVQVVVLRVQLRVSVVVSCNNRVLSSFDFDGHHHPVSHTMGGHDVRSSNRSSVVSCCVRPVVVVVVVPDDDDDDDD

Mean predicted aligned error: 10.41 Å

Sequence (387 aa):
MLLAFLFAQVPYQMLVTAAAKSGWEHRSEQRAELRFNPFFGVDVSKKRILGQFFTEGTSWIKKQVAEFIEQSKMSTAYDPFAGSGCLLRAAETNFSFIKKTIGLDIDESLGWPINDSLTGIPKKKDAIIITNPPYISNYSAARKKISASLQKYFDSTDYDDVYLLAIDQMLLAQKHVVAIVPETFINSNYQQKQKLHSITILEENPFLDTDVPVVVLCFDSVIKDLDKVKVYKNDTFVNTLGTIEKLRLNPQNNVDLKFNVISGWLAVRCVDSTNPDNMLKYDFKNNIDYDWDKGIKVSSRLLTLIDIDIPANKRAEFINACNEILSDIREKTADVILSPFKGNMKNGVRRRRLDFKTCRAIIEIAYEKVINKGEKNGKGTTQLSLF

Nearest PDB structures (foldseek):
  5k0g-assembly2_B  TM=3.534E-01  e=9.093E-03  Rattus norvegicus
  5log-assembly1_B  TM=3.500E-01  e=5.004E-02  Myxococcus xanthus
  6aw9-assembly3_C  TM=3.962E-01  e=7.665E-02  Nannospalax galili
  3tfw-assembly1_B-2  TM=3.622E-01  e=8.658E-02  Klebsiella pneumoniae subsp. pneumoniae MGH 78578
  5k0b-assembly4_D  TM=2.881E-01  e=4.765E-01  Rattus norvegicus